Protein AF-0000000087747946 (afdb_homodimer)

Secondary structure (DSSP, 8-state):
-HHHHHHHHHTTHHHHHHHHHHHPPPEEEEEEE--SSEEEEEEE-TTS-EEEEEEEE-TTS-TTT-HHHHHHHHHHHHHHHH---SS--EEEEEEEPP-----SS---HHHHHHHHHHHHHHHHHHHHHHSSPPEEE-HHHHHHHTT----TT---TTHHHHHHHHHHHHH-TT-PPPTTS-HHHHHHHHHHHHHHHHHHHHHHHHHHT-TTSHHHHHHHHHHHHHHHHHHSSS----TT--HHHHHHHHHHHHHHHHHHHHTT-HHHHHHHS--TT--/-HHHHHHHHHTTHHHHHHHHHHHPPPEEEEEEE--SSEEEEEEE-TTS-EEEEEEEE-TTS-TTT-HHHHHHHHHHHHHHHH---S---EEEEEEEPPP----SS---HHHHHHHHHHHHHHHHHHHHHHSSPPEEE-HHHHHHHTT----TT---TTHHHHHHHHHHHHH-TT-PPPTTS-HHHHHHHHHHHHHHHHHHHHHHHHHHT-TTSHHHHHHHHHHHHHHHHHHSSS----TT--HHHHHHHHHHHHHHHHHHHHTT-HHHHHHHS--TT--

Organism: NCBI:txid74557

Foldseek 3Di:
DVVLLVLCVVLPVLVLLLVCLVPPDKAKEKFWEDFLAKIWIFIAISLLAGDDIDMQGPNVDDLVPCLVVSLVSVLVVLLVVLPVPPDPHAYAYEYEDQDPDPPPDPCPVVRSVSRVVSCVSVQVSCCVRRVDGYHYDYLVRLCVLQVQDDDPVDPDPCRSLVSLLVLQCVQHVVLDDDPPDDPPNSSNNSSRSSRRSSRSVLVSLCVSCDCPDPSNVVSLVVVVVVVCVVCVVPDQDDPPDPPVVVSSVVSSVSSSVVVSVCSVVNVSSPSSRDDPPPD/DVVLLVLCVVLPVLVLLLVCLVPPDKAKEKFWEDFLAKIWIFIAISLLAGDDIDMQGPNVDDLVPCLVVSLVSVLVVVLVVLPPPPDPHAYAYEYEDQDPDPPPDPCPVVRSVSRVVSCVSVQVSCCVRRVDGYHYDYLCRLCVLQVQDDDPVDPDPCRSLVSLLVLQCVQHVVLDDDPPDDPPNSSNNSSRSSRRSSRSVLVSLCVSCDCVDPSNVVSLVVVVVVVCVVCVVPDQDDPPDPPVVVSSVVSSVSSSVVVSVCSVVNVSSPSSRDDPPPD

Sequence (558 aa):
MKAVQALLAKHHVQSHLQHLLKQIRPFRVLGLDINTKTTGYVVLNEKGRLVKFGHVSTKHLSSEIQMLDIGIDITNALKELAIPKQENITWLVGIEDFLKTYASGRFHTKGLFQLAQLNGLISYSCLLTFGTRPQHIHPTSARAFFRLAKDKEMKKRDAIKHVVMDFALSMEPNLSFPEKNSVGYRYDIADAYVIAFYTYWQHVATLACDKNQEWTQVVIADLNQLLDKQMTRKAALPIDFDSERYLDTVLLAHVQDYIKDIVHDTALLNSIRPNANQQMKAVQALLAKHHVQSHLQHLLKQIRPFRVLGLDINTKTTGYVVLNEKGRLVKFGHVSTKHLSSEIQMLDIGIDITNALKELAIPKQENITWLVGIEDFLKTYASGRFHTKGLFQLAQLNGLISYSCLLTFGTRPQHIHPTSARAFFRLAKDKEMKKRDAIKHVVMDFALSMEPNLSFPEKNSVGYRYDIADAYVIAFYTYWQHVATLACDKNQEWTQVVIADLNQLLDKQMTRKAALPIDFDSERYLDTVLLAHVQDYIKDIVHDTALLNSIRPNANQQ

pLDDT: mean 86.79, std 14.93, range [33.59, 98.81]

Radius of gyration: 29.8 Å; Cα contacts (8 Å, |Δi|>4): 779; chains: 2; bounding box: 61×82×71 Å

InterPro domains:
  IPR036397 Ribonuclease H superfamily [G3DSA:3.30.420.10] (27-208)

Solvent-accessible surface area (backbone atoms only — not comparable to full-atom values): 30567 Å² total; per-residue (Å²): 115,65,65,61,52,50,50,40,55,72,67,38,48,65,60,50,51,26,53,48,52,73,65,52,73,68,30,37,26,35,5,28,25,79,51,73,44,49,25,9,30,22,31,26,38,61,58,70,40,85,74,46,71,48,67,48,78,30,66,92,48,50,67,86,81,33,52,68,57,45,43,49,54,49,46,52,55,52,46,61,70,54,52,76,62,80,65,94,58,50,49,44,40,22,33,47,44,80,80,83,71,72,52,78,82,76,51,70,54,66,61,51,38,51,47,27,15,42,49,26,27,48,43,52,45,41,29,70,62,56,72,29,76,55,41,74,38,48,60,66,58,45,31,52,54,68,69,58,67,67,53,89,80,55,75,50,85,66,43,50,52,52,53,43,35,51,51,42,39,72,76,32,71,82,68,70,69,72,86,86,55,69,72,65,58,54,44,28,25,24,50,1,38,49,32,17,52,43,47,45,50,54,49,51,38,52,60,62,55,29,75,86,37,67,67,31,48,54,48,50,55,53,46,50,55,56,44,48,62,50,41,76,71,39,88,84,71,61,91,84,61,57,61,68,61,48,50,53,51,51,51,42,52,50,48,44,49,52,50,42,61,37,64,77,33,60,69,57,39,48,67,37,30,69,55,86,78,71,110,116,66,66,60,52,49,50,39,57,75,66,38,48,66,60,51,53,26,54,47,52,72,64,51,73,69,30,36,24,36,4,30,26,79,49,74,44,48,24,9,30,22,30,25,37,61,59,70,40,84,73,49,72,46,69,47,78,30,66,92,49,52,67,87,80,30,49,69,57,46,44,48,54,49,45,54,54,51,46,62,70,55,52,71,73,82,66,94,57,49,51,43,39,22,33,49,44,80,81,84,70,71,52,80,80,75,53,69,53,67,61,51,38,50,48,29,15,43,50,25,26,47,43,51,44,40,28,72,62,57,71,29,77,57,42,74,38,48,60,66,58,45,30,53,52,68,68,57,68,65,53,88,81,55,75,52,86,66,46,50,52,52,52,43,36,52,50,43,39,71,77,32,70,82,68,70,71,72,85,87,54,69,70,66,59,54,46,30,26,24,52,0,38,48,33,16,52,44,47,45,50,54,49,50,38,52,60,62,54,29,74,87,38,67,68,31,48,55,50,50,55,53,46,50,55,56,44,49,61,51,40,76,73,45,87,83,71,62,91,84,60,57,61,67,61,48,51,52,51,52,51,41,52,50,49,44,48,52,50,44,61,36,65,78,33,60,70,59,40,48,68,38,30,70,56,86,76,71,112

Nearest PDB structures (foldseek):
  4db3-assembly1_A  TM=5.161E-01  e=3.998E-03  Vibrio vulnificus
  7rhe-assembly1_A-2  TM=5.185E-01  e=1.385E-02  Burkholderia vietnamiensis G4
  9fia-assembly1_B5  TM=5.040E-01  e=1.233E-01  Toxoplasma gondii
  1z6r-assembly1_A  TM=3.312E-01  e=2.643E-02  Escherichia coli
  1z05-assembly1_A-2  TM=3.066E-01  e=3.224E-02  Vibrio cholerae O1 biovar El Tor str. N16961

Structure (mmCIF, N/CA/C/O backbone):
data_AF-0000000087747946-model_v1
#
loop_
_entity.id
_entity.type
_entity.pdbx_description
1 polymer 'Uncharacterized protein'
#
loop_
_atom_site.group_PDB
_atom_site.id
_atom_site.type_symbol
_atom_site.label_atom_id
_atom_site.label_alt_id
_atom_site.label_comp_id
_atom_site.label_asym_id
_atom_site.label_entity_id
_atom_site.label_seq_id
_atom_site.pdbx_PDB_ins_code
_atom_site.Cartn_x
_atom_site.Cartn_y
_atom_site.Cartn_z
_atom_site.occupancy
_atom_site.B_iso_or_equiv
_atom_site.auth_seq_id
_atom_site.auth_comp_id
_atom_site.auth_asym_id
_atom_site.auth_atom_id
_atom_site.pdbx_PDB_model_num
ATOM 1 N N . MET A 1 1 ? -17.5 36.344 10.18 1 68.62 1 MET A N 1
ATOM 2 C CA . MET A 1 1 ? -16.094 35.938 10.156 1 68.62 1 MET A CA 1
ATOM 3 C C . MET A 1 1 ? -15.234 36.969 10.906 1 68.62 1 MET A C 1
ATOM 5 O O . MET A 1 1 ? -14.445 36.562 11.773 1 68.62 1 MET A O 1
ATOM 9 N N . LYS A 1 2 ? -15.648 38.156 10.922 1 85.88 2 LYS A N 1
ATOM 10 C CA . LYS A 1 2 ? -14.859 39.219 11.562 1 85.88 2 LYS A CA 1
ATOM 11 C C . LYS A 1 2 ? -15.109 39.25 13.062 1 85.88 2 LYS A C 1
ATOM 13 O O . LYS A 1 2 ? -14.18 39.469 13.852 1 8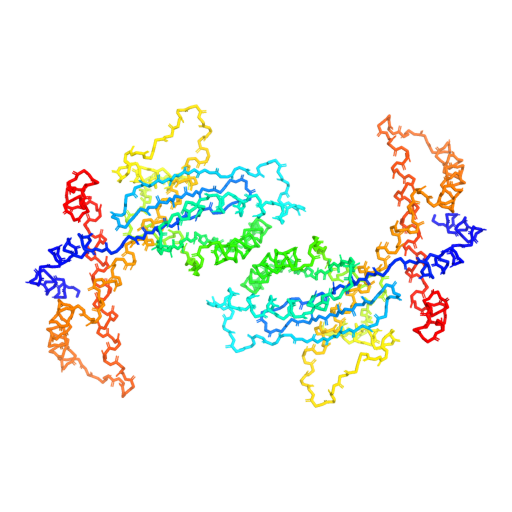5.88 2 LYS A O 1
ATOM 18 N N . ALA A 1 3 ? -16.281 38.875 13.375 1 88.31 3 ALA A N 1
ATOM 19 C CA . ALA A 1 3 ? -16.656 38.938 14.789 1 88.31 3 ALA A CA 1
ATOM 20 C C . ALA A 1 3 ? -15.914 37.875 15.594 1 88.31 3 ALA A C 1
ATOM 22 O O . ALA A 1 3 ? -15.5 38.125 16.734 1 88.31 3 ALA A O 1
ATOM 23 N N . VAL A 1 4 ? -15.781 36.719 15.078 1 91.5 4 VAL A N 1
ATOM 24 C CA . VAL A 1 4 ? -15.109 35.625 15.781 1 91.5 4 VAL A CA 1
ATOM 25 C C . VAL A 1 4 ? -13.617 35.938 15.891 1 91.5 4 VAL A C 1
ATOM 27 O O . VAL A 1 4 ? -12.992 35.688 16.922 1 91.5 4 VAL A O 1
ATOM 30 N N . GLN A 1 5 ? -13.062 36.531 14.898 1 91.44 5 GLN A N 1
ATOM 31 C CA . GLN A 1 5 ? -11.656 36.938 14.93 1 91.44 5 GLN A CA 1
ATOM 32 C C . GLN A 1 5 ? -11.406 37.969 16.016 1 91.44 5 GLN A C 1
ATOM 34 O O . GLN A 1 5 ? -10.391 37.938 16.703 1 91.44 5 GLN A O 1
ATOM 39 N N . ALA A 1 6 ? -12.359 38.844 16.078 1 92.94 6 ALA A N 1
ATOM 40 C CA . ALA A 1 6 ? -12.266 39.875 17.125 1 92.94 6 ALA A CA 1
ATOM 41 C C . ALA A 1 6 ? -12.328 39.25 18.516 1 92.94 6 ALA A C 1
ATOM 43 O O . ALA A 1 6 ? -11.641 39.688 19.438 1 92.94 6 ALA A O 1
ATOM 44 N N . LEU A 1 7 ? -13.148 38.281 18.609 1 94.56 7 LEU A N 1
ATOM 45 C CA . LEU A 1 7 ? -13.281 37.562 19.875 1 94.56 7 LEU A CA 1
ATOM 46 C C . LEU A 1 7 ? -11.977 36.875 20.234 1 94.56 7 LEU A C 1
ATOM 48 O O . LEU A 1 7 ? -11.562 36.906 21.406 1 94.56 7 LEU A O 1
ATOM 52 N N . LEU A 1 8 ? -11.32 36.25 19.297 1 95.5 8 LEU A N 1
ATOM 53 C CA . LEU A 1 8 ? -10.047 35.594 19.547 1 95.5 8 LEU A CA 1
ATOM 54 C C . LEU A 1 8 ? -8.977 36.594 19.969 1 95.5 8 LEU A C 1
ATOM 56 O O . LEU A 1 8 ? -8.18 36.312 20.875 1 95.5 8 LEU A O 1
ATOM 60 N N . ALA A 1 9 ? -8.984 37.75 19.328 1 93.88 9 ALA A N 1
ATOM 61 C CA . ALA A 1 9 ? -8.039 38.781 19.688 1 93.88 9 ALA A CA 1
ATOM 62 C C . ALA A 1 9 ? -8.273 39.281 21.109 1 93.88 9 ALA A C 1
ATOM 64 O O . ALA A 1 9 ? -7.316 39.5 21.859 1 93.88 9 ALA A O 1
ATOM 65 N N . LYS A 1 10 ? -9.523 39.438 21.391 1 95.5 10 LYS A N 1
ATOM 66 C CA . LYS A 1 10 ? -9.906 39.875 22.734 1 95.5 10 LYS A CA 1
ATOM 67 C C . LYS A 1 10 ? -9.383 38.906 23.797 1 95.5 10 LYS A C 1
ATOM 69 O O . LYS A 1 10 ? -8.992 39.344 24.875 1 95.5 10 LYS A O 1
ATOM 74 N N . HIS A 1 11 ? -9.391 37.719 23.438 1 96.94 11 HIS A N 1
ATOM 75 C CA . HIS A 1 11 ? -8.953 36.688 24.391 1 96.94 11 HIS A CA 1
ATOM 76 C C . HIS A 1 11 ? -7.48 36.344 24.203 1 96.94 11 HIS A C 1
ATOM 78 O O . HIS A 1 11 ? -7.012 35.312 24.688 1 96.94 11 HIS A O 1
ATOM 84 N N . HIS A 1 12 ? -6.719 37.125 23.516 1 96.06 12 HIS A N 1
ATOM 85 C CA . HIS A 1 12 ? -5.27 37.062 23.391 1 96.06 12 HIS A CA 1
ATOM 86 C C . HIS A 1 12 ? -4.844 35.688 22.859 1 96.06 12 HIS A C 1
ATOM 88 O O . HIS A 1 12 ? -3.998 35.031 23.453 1 96.06 12 HIS A O 1
ATOM 94 N N . VAL A 1 13 ? -5.348 35.344 21.672 1 96.12 13 VAL A N 1
ATOM 95 C CA . VAL A 1 13 ? -5.066 34.062 21.047 1 96.12 13 VAL A CA 1
ATOM 96 C C . VAL A 1 13 ? -3.561 33.906 20.828 1 96.12 13 VAL A C 1
ATOM 98 O O . VAL A 1 13 ? -3.016 32.812 20.969 1 96.12 13 VAL A O 1
ATOM 101 N N . GLN A 1 14 ? -2.852 34.969 20.516 1 94.38 14 GLN A N 1
ATOM 102 C CA . GLN A 1 14 ? -1.405 34.906 20.312 1 94.38 14 GLN A CA 1
ATOM 103 C C . GLN A 1 14 ? -0.695 34.406 21.578 1 94.38 14 GLN A C 1
ATOM 105 O O . GLN A 1 14 ? 0.154 33.531 21.5 1 94.38 14 GLN A O 1
ATOM 110 N N . SER A 1 15 ? -1.032 35.062 22.703 1 94.81 15 SER A N 1
ATOM 111 C CA . SER A 1 15 ? -0.43 34.688 23.984 1 94.81 15 SER A CA 1
ATOM 112 C C . SER A 1 15 ? -0.771 33.25 24.344 1 94.81 15 SER A C 1
ATOM 114 O O . SER A 1 15 ? 0.055 32.562 24.922 1 94.81 15 SER A O 1
ATOM 116 N N . HIS A 1 16 ? -1.987 32.875 24.031 1 96.44 16 HIS A N 1
ATOM 117 C CA . HIS A 1 16 ? -2.408 31.5 24.281 1 96.44 16 HIS A CA 1
ATOM 118 C C . HIS A 1 16 ? -1.554 30.5 23.5 1 96.44 16 HIS A C 1
ATOM 120 O O . HIS A 1 16 ? -1.081 29.516 24.062 1 96.44 16 HIS A O 1
ATOM 126 N N . LEU A 1 17 ? -1.354 30.734 22.25 1 95.44 17 LEU A N 1
ATOM 127 C CA . LEU A 1 17 ? -0.533 29.859 21.406 1 95.44 17 LEU A CA 1
ATOM 128 C C . LEU A 1 17 ? 0.911 29.844 21.906 1 95.44 17 LEU A C 1
ATOM 130 O O . LEU A 1 17 ? 1.54 28.781 21.953 1 95.44 17 LEU A O 1
ATOM 134 N N . GLN A 1 18 ? 1.454 31 22.281 1 93.88 18 GLN A N 1
ATOM 135 C CA . GLN A 1 18 ? 2.814 31.094 22.797 1 93.88 18 GLN A CA 1
ATOM 136 C C . GLN A 1 18 ? 2.986 30.266 24.062 1 93.88 18 GLN A C 1
ATOM 138 O O . GLN A 1 18 ? 3.975 29.531 24.203 1 93.88 18 GLN A O 1
ATOM 143 N N . HIS A 1 19 ? 2.045 30.453 24.953 1 94 19 HIS A N 1
ATOM 144 C CA . HIS A 1 19 ? 2.084 29.688 26.203 1 94 19 HIS A CA 1
ATOM 145 C C . HIS A 1 19 ? 1.999 28.188 25.953 1 94 19 HIS A C 1
ATOM 147 O O . HIS A 1 19 ? 2.719 27.406 26.578 1 94 19 HIS A O 1
ATOM 153 N N . LEU A 1 20 ? 1.084 27.859 25.062 1 95 20 LEU A N 1
ATOM 154 C CA . LEU A 1 20 ? 0.923 26.453 24.703 1 95 20 LEU A CA 1
ATOM 155 C C . LEU A 1 20 ? 2.234 25.859 24.188 1 95 20 LEU A C 1
ATOM 157 O O . LEU A 1 20 ? 2.658 24.797 24.625 1 95 20 LEU A O 1
ATOM 161 N N . LEU A 1 21 ? 2.887 26.5 23.234 1 94 21 LEU A N 1
ATOM 162 C CA . LEU A 1 21 ? 4.086 25.984 22.594 1 94 21 LEU A CA 1
ATOM 163 C C . LEU A 1 21 ? 5.266 25.953 23.562 1 94 21 LEU A C 1
ATOM 165 O O . LEU A 1 21 ? 6.184 25.156 23.406 1 94 21 LEU A O 1
ATOM 169 N N . LYS A 1 22 ? 5.246 26.797 24.578 1 91.62 22 LYS A N 1
ATOM 170 C CA . LYS A 1 22 ? 6.285 26.797 25.609 1 91.62 22 LYS A CA 1
ATOM 171 C C . LYS A 1 22 ? 6.176 25.562 26.5 1 91.62 22 LYS A C 1
ATOM 173 O O . LYS A 1 22 ? 7.184 25.047 27 1 91.62 22 LYS A O 1
ATOM 178 N N . GLN A 1 23 ? 4.98 25.094 26.672 1 91.31 23 GLN A N 1
ATOM 179 C CA . GLN A 1 23 ? 4.754 24.031 27.625 1 91.31 23 GLN A CA 1
ATOM 180 C C . GLN A 1 23 ? 4.488 22.703 26.922 1 91.31 23 GLN A C 1
ATOM 182 O O . GLN A 1 23 ? 4.301 21.672 27.578 1 91.31 23 GLN A O 1
ATOM 187 N N . ILE A 1 24 ? 4.496 22.75 25.734 1 92.19 24 ILE A N 1
ATOM 188 C CA . ILE A 1 24 ? 4.059 21.578 24.984 1 92.19 24 ILE A CA 1
ATOM 189 C C . ILE A 1 24 ? 5.07 20.438 25.156 1 92.19 24 ILE A C 1
ATOM 191 O O . ILE A 1 24 ? 6.281 20.688 25.188 1 92.19 24 ILE A O 1
ATOM 195 N N . ARG A 1 25 ? 4.512 19.203 25.422 1 91.88 25 ARG A N 1
ATOM 196 C CA . ARG A 1 25 ? 5.363 18.016 25.484 1 91.88 25 ARG A CA 1
ATOM 197 C C . ARG A 1 25 ? 6.059 17.766 24.156 1 91.88 25 ARG A C 1
ATOM 199 O O . ARG A 1 25 ? 5.492 18.031 23.094 1 91.88 25 ARG A O 1
ATOM 206 N N . PRO A 1 26 ? 7.238 17.234 24.156 1 92.62 26 PRO A N 1
ATOM 207 C CA . PRO A 1 26 ? 7.988 17.016 22.922 1 92.62 26 PRO A CA 1
ATOM 208 C C . PRO A 1 26 ? 7.277 16.047 21.969 1 92.62 26 PRO A C 1
ATOM 210 O O . PRO A 1 26 ? 6.715 15.047 22.406 1 92.62 26 PRO A O 1
ATOM 213 N N . PHE A 1 27 ? 7.215 16.406 20.734 1 95 27 PHE A N 1
ATOM 214 C CA . PHE A 1 27 ? 6.758 15.539 19.656 1 95 27 PHE A CA 1
ATOM 215 C C . PHE A 1 27 ? 7.5 15.836 18.359 1 95 27 PHE A C 1
ATOM 217 O O . PHE A 1 27 ? 8.266 16.797 18.281 1 95 27 PHE A O 1
ATOM 224 N N . ARG A 1 28 ? 7.355 14.93 17.406 1 96.38 28 ARG A N 1
ATOM 225 C CA . ARG A 1 28 ? 7.949 15.094 16.078 1 96.38 28 ARG A CA 1
ATOM 226 C C . ARG A 1 28 ? 6.887 15 14.992 1 96.38 28 ARG A C 1
ATOM 228 O O . ARG A 1 28 ? 5.887 14.297 15.148 1 96.38 28 ARG A O 1
ATOM 235 N N . VAL A 1 29 ? 7.105 15.766 14.008 1 97.94 29 VAL A N 1
ATOM 236 C CA . VAL A 1 29 ? 6.223 15.727 12.852 1 97.94 29 VAL A CA 1
ATOM 237 C C . VAL A 1 29 ? 7.016 15.32 11.609 1 97.94 29 VAL A C 1
ATOM 239 O O . VAL A 1 29 ? 8.016 15.961 11.266 1 97.94 29 VAL A O 1
ATOM 242 N N . LEU A 1 30 ? 6.605 14.258 11.016 1 98.56 30 LEU A N 1
ATOM 243 C CA . LEU A 1 30 ? 7.199 13.812 9.758 1 98.56 30 LEU A CA 1
ATOM 244 C C . LEU A 1 30 ? 6.328 14.219 8.57 1 98.56 30 LEU A C 1
ATOM 246 O O . LEU A 1 30 ? 5.121 13.961 8.562 1 98.56 30 LEU A O 1
ATOM 250 N N . GLY A 1 31 ? 6.859 14.961 7.621 1 98.81 31 GLY A N 1
ATOM 251 C CA . GLY A 1 31 ? 6.238 15.219 6.336 1 98.81 31 GLY A CA 1
ATOM 252 C C . GLY A 1 31 ? 6.867 14.438 5.199 1 98.81 31 GLY A C 1
ATOM 253 O O . GLY A 1 31 ? 8.094 14.344 5.105 1 98.81 31 GLY A O 1
ATOM 254 N N . LEU A 1 32 ? 6.012 13.867 4.336 1 98.69 32 LEU A N 1
ATOM 255 C CA . LEU A 1 32 ? 6.508 13.039 3.238 1 98.69 32 LEU A CA 1
ATOM 256 C C . LEU A 1 32 ? 5.926 13.5 1.907 1 98.69 32 LEU A C 1
ATOM 258 O O . LEU A 1 32 ? 4.723 13.766 1.808 1 98.69 32 LEU A O 1
ATOM 262 N N . ASP A 1 33 ? 6.742 13.625 0.859 1 97.38 33 ASP A N 1
ATOM 263 C CA . ASP A 1 33 ? 6.371 13.688 -0.551 1 97.38 33 ASP A CA 1
ATOM 264 C C . ASP A 1 33 ? 6.836 12.445 -1.302 1 97.38 33 ASP A C 1
ATOM 266 O O . ASP A 1 33 ? 7.988 12.367 -1.73 1 97.38 33 ASP A O 1
ATOM 270 N N . ILE A 1 34 ? 5.934 11.531 -1.459 1 97.12 34 ILE A N 1
ATOM 271 C CA . ILE A 1 34 ? 6.242 10.195 -1.956 1 97.12 34 ILE A CA 1
ATOM 272 C C . ILE A 1 34 ? 6.223 10.195 -3.482 1 97.12 34 ILE A C 1
ATOM 274 O O . ILE A 1 34 ? 5.285 10.711 -4.098 1 97.12 34 ILE A O 1
ATOM 278 N N . ASN A 1 35 ? 7.242 9.625 -4.066 1 93.19 35 ASN A N 1
ATOM 279 C CA . ASN A 1 35 ? 7.383 9.438 -5.508 1 93.19 35 ASN A CA 1
ATOM 280 C C . ASN A 1 35 ? 8.133 8.156 -5.84 1 93.19 35 ASN A C 1
ATOM 282 O O . ASN A 1 35 ? 8.836 7.605 -4.992 1 93.19 35 ASN A O 1
ATOM 286 N N . THR A 1 36 ? 7.957 7.652 -7.043 1 94.19 36 THR A N 1
ATOM 287 C CA . THR A 1 36 ? 8.57 6.391 -7.434 1 94.19 36 THR A CA 1
ATOM 288 C C . THR A 1 36 ? 10.07 6.574 -7.684 1 94.19 36 THR A C 1
ATOM 290 O O . THR A 1 36 ? 10.82 5.598 -7.699 1 94.19 36 THR A O 1
ATOM 293 N N . LYS A 1 37 ? 10.508 7.789 -7.859 1 94.19 37 LYS A N 1
ATOM 294 C CA . LYS A 1 37 ? 11.914 8.023 -8.172 1 94.19 37 LYS A CA 1
ATOM 295 C C . LYS A 1 37 ? 12.641 8.672 -6.996 1 94.19 37 LYS A C 1
ATOM 297 O O . LYS A 1 37 ? 13.805 8.352 -6.727 1 94.19 37 LYS A O 1
ATOM 302 N N . THR A 1 38 ? 11.969 9.633 -6.41 1 95.38 38 THR A N 1
ATOM 303 C CA . THR A 1 38 ? 12.562 10.344 -5.281 1 95.38 38 THR A CA 1
ATOM 304 C C . THR A 1 38 ? 11.5 10.719 -4.254 1 95.38 38 THR A C 1
ATOM 306 O O . THR A 1 38 ? 10.516 11.398 -4.586 1 95.38 38 THR A O 1
ATOM 309 N N . THR A 1 39 ? 11.648 10.32 -3.043 1 97.31 39 THR A N 1
ATOM 310 C CA . THR A 1 39 ? 10.758 10.68 -1.948 1 97.31 39 THR A CA 1
ATOM 311 C C . THR A 1 39 ? 11.43 11.656 -0.995 1 97.31 39 THR A C 1
ATOM 313 O O . THR A 1 39 ? 12.5 11.367 -0.45 1 97.31 39 THR A O 1
ATOM 316 N N . GLY A 1 40 ? 10.875 12.891 -0.833 1 97.31 40 GLY A N 1
ATOM 317 C CA . GLY A 1 40 ? 11.367 13.859 0.14 1 97.31 40 GLY A CA 1
ATOM 318 C C . GLY A 1 40 ? 10.773 13.664 1.522 1 97.31 40 GLY A C 1
ATOM 319 O O . GLY A 1 40 ? 9.617 13.258 1.656 1 97.31 40 GLY A O 1
ATOM 320 N N . TYR A 1 41 ? 11.586 13.938 2.57 1 98.25 41 TYR A N 1
ATOM 321 C CA . TYR A 1 41 ? 11.078 13.891 3.938 1 98.25 41 TYR A CA 1
ATOM 322 C C . TYR A 1 41 ? 11.625 15.039 4.77 1 98.25 41 TYR A C 1
ATOM 324 O O . TYR A 1 41 ? 12.734 15.523 4.52 1 98.25 41 TYR A O 1
ATOM 332 N N . VAL A 1 42 ? 10.812 15.484 5.691 1 97.81 42 VAL A N 1
ATOM 333 C CA . VAL A 1 42 ? 11.188 16.516 6.652 1 97.81 42 VAL A CA 1
ATOM 334 C C . VAL A 1 42 ? 10.664 16.141 8.039 1 97.81 42 VAL A C 1
ATOM 336 O O . VAL A 1 42 ? 9.531 15.688 8.18 1 97.81 42 VAL A O 1
ATOM 339 N N . VAL A 1 43 ? 11.484 16.344 9.047 1 97.38 43 VAL A N 1
ATOM 340 C CA . VAL A 1 43 ? 11.086 16.141 10.43 1 97.38 43 VAL A CA 1
ATOM 341 C C . VAL A 1 43 ? 11.164 17.469 11.188 1 97.38 43 VAL A C 1
ATOM 343 O O . VAL A 1 43 ? 12.195 18.141 11.172 1 97.38 43 VAL A O 1
ATOM 346 N N . LEU A 1 44 ? 10.07 17.828 11.781 1 96.38 44 LEU A N 1
ATOM 347 C CA . LEU A 1 44 ? 10.008 19 12.641 1 96.38 44 LEU A CA 1
ATOM 348 C C . LEU A 1 44 ? 9.859 18.594 14.109 1 96.38 44 LEU A C 1
ATOM 350 O O . LEU A 1 44 ? 9.328 17.531 14.414 1 96.38 44 LEU A O 1
ATOM 354 N N . ASN A 1 45 ? 10.367 19.453 14.992 1 94.62 45 ASN A N 1
ATOM 355 C CA . ASN A 1 45 ? 10.164 19.219 16.422 1 94.62 45 ASN A CA 1
ATOM 356 C C . ASN A 1 45 ? 8.891 19.906 16.922 1 94.62 45 ASN A C 1
ATOM 358 O O . ASN A 1 45 ? 8.109 20.438 16.125 1 94.62 45 ASN A O 1
ATOM 362 N N . GLU A 1 46 ? 8.625 19.875 18.219 1 95.12 46 GLU A N 1
ATOM 363 C CA . GLU A 1 46 ? 7.383 20.344 18.828 1 95.12 46 GLU A CA 1
ATOM 364 C C . GLU A 1 46 ? 7.254 21.859 18.719 1 95.12 46 GLU A C 1
ATOM 366 O O . GLU A 1 46 ? 6.176 22.422 18.938 1 95.12 46 GLU A O 1
ATOM 371 N N . LYS A 1 47 ? 8.312 22.531 18.344 1 93.44 47 LYS A N 1
ATOM 372 C CA . LYS A 1 47 ? 8.273 23.969 18.141 1 93.44 47 LYS A CA 1
ATOM 373 C C . LYS A 1 47 ? 8.141 24.312 16.656 1 93.44 47 LYS A C 1
ATOM 375 O O . LYS A 1 47 ? 8.234 25.484 16.281 1 93.44 47 LYS A O 1
ATOM 380 N N . GLY A 1 48 ? 8.008 23.281 15.828 1 94.5 48 GLY A N 1
ATOM 381 C CA . GLY A 1 48 ? 7.859 23.484 14.391 1 94.5 48 GLY A CA 1
ATOM 382 C C . GLY A 1 48 ? 9.172 23.781 13.695 1 94.5 48 GLY A C 1
ATOM 383 O O . GLY A 1 48 ? 9.188 24.406 12.633 1 94.5 48 GLY A O 1
ATOM 384 N N . ARG A 1 49 ? 10.234 23.438 14.375 1 93.62 49 ARG A N 1
ATOM 385 C CA . ARG A 1 49 ? 11.555 23.703 13.82 1 93.62 49 ARG A CA 1
ATOM 386 C C . ARG A 1 49 ? 12.164 22.438 13.219 1 93.62 49 ARG A C 1
ATOM 388 O O . ARG A 1 49 ? 11.891 21.328 13.688 1 93.62 49 ARG A O 1
ATOM 395 N N . LEU A 1 50 ? 13.078 22.672 12.336 1 95.38 50 LEU A N 1
ATOM 396 C CA . LEU A 1 50 ? 13.672 21.578 11.555 1 95.38 50 LEU A CA 1
ATOM 397 C C . LEU A 1 50 ? 14.562 20.719 12.438 1 95.38 50 LEU A C 1
ATOM 399 O O . LEU A 1 50 ? 15.398 21.234 13.188 1 95.38 50 LEU A O 1
ATOM 403 N N . VAL A 1 51 ? 14.438 19.406 12.359 1 94 51 VAL A N 1
ATOM 404 C CA . VAL A 1 51 ? 15.289 18.438 13.039 1 94 51 VAL A CA 1
ATOM 405 C C . VAL A 1 51 ? 16.141 17.703 12.016 1 94 51 VAL A C 1
ATOM 407 O O . VAL A 1 51 ? 17.359 17.578 12.18 1 94 51 VAL A O 1
ATOM 410 N N . LYS A 1 52 ? 15.461 17.219 11.031 1 95.06 52 LYS A N 1
ATOM 411 C CA . LYS A 1 52 ? 16.109 16.438 9.992 1 95.06 52 LYS A CA 1
ATOM 412 C C . LYS A 1 52 ? 15.367 16.562 8.664 1 95.06 52 LYS A C 1
ATOM 414 O O . LYS A 1 52 ? 14.164 16.812 8.641 1 95.06 52 LYS A O 1
ATOM 419 N N . PHE A 1 53 ? 16.125 16.453 7.574 1 96.56 53 PHE A N 1
ATOM 420 C CA . PHE A 1 53 ? 15.508 16.438 6.254 1 96.56 53 PHE A CA 1
ATOM 421 C C . PHE A 1 53 ? 16.359 15.648 5.262 1 96.56 53 PHE A C 1
ATOM 423 O O . PHE A 1 53 ? 17.531 15.375 5.527 1 96.56 53 PHE A O 1
ATOM 430 N N . GLY A 1 54 ? 15.742 15.234 4.207 1 95.62 54 GLY A N 1
ATOM 431 C CA . GLY A 1 54 ? 16.453 14.531 3.156 1 95.62 54 GLY A CA 1
ATOM 432 C C . GLY A 1 54 ? 15.547 13.93 2.105 1 95.62 54 GLY A C 1
ATOM 433 O O . GLY A 1 54 ? 14.391 14.344 1.967 1 95.62 54 GLY A O 1
ATOM 434 N N . HIS A 1 55 ? 16.172 13.109 1.273 1 95.75 55 HIS A N 1
ATOM 435 C CA . HIS A 1 55 ? 15.422 12.383 0.262 1 95.75 55 HIS A CA 1
ATOM 436 C C . HIS A 1 55 ? 15.891 10.938 0.157 1 95.75 55 HIS A C 1
ATOM 438 O O . HIS A 1 55 ? 17 10.609 0.585 1 95.75 55 HIS A O 1
ATOM 444 N N . VAL A 1 56 ? 15.047 10.094 -0.238 1 97.12 56 VAL A N 1
ATOM 445 C CA . VAL A 1 56 ? 15.344 8.703 -0.575 1 97.12 56 VAL A CA 1
ATOM 446 C C . VAL A 1 56 ? 15.289 8.516 -2.09 1 97.12 56 VAL A C 1
ATOM 448 O O . VAL A 1 56 ? 14.227 8.648 -2.699 1 97.12 56 VAL A O 1
ATOM 451 N N . SER A 1 57 ? 16.453 8.25 -2.68 1 96.5 57 SER A N 1
ATOM 452 C CA . SER A 1 57 ? 16.5 7.977 -4.113 1 96.5 57 SER A CA 1
ATOM 453 C C . SER A 1 57 ? 16.203 6.512 -4.41 1 96.5 57 SER A C 1
ATOM 455 O O . SER A 1 57 ? 16.812 5.617 -3.82 1 96.5 57 SER A O 1
ATOM 457 N N . THR A 1 58 ? 15.258 6.273 -5.285 1 96.69 58 THR A N 1
ATOM 458 C CA . THR A 1 58 ? 14.938 4.922 -5.727 1 96.69 58 THR A CA 1
ATOM 459 C C . THR A 1 58 ? 15.031 4.812 -7.246 1 96.69 58 THR A C 1
ATOM 461 O O . THR A 1 58 ? 14.359 3.971 -7.852 1 96.69 58 THR A O 1
ATOM 464 N N . LYS A 1 59 ? 15.797 5.645 -7.844 1 94.06 59 LYS A N 1
ATOM 465 C CA . LYS A 1 59 ? 15.953 5.727 -9.289 1 94.06 59 LYS A CA 1
ATOM 466 C C . LYS A 1 59 ? 16.578 4.449 -9.852 1 94.06 59 LYS A C 1
ATOM 468 O O . LYS A 1 59 ? 16.406 4.141 -11.039 1 94.06 59 LYS A O 1
ATOM 473 N N . HIS A 1 60 ? 17.297 3.799 -9.055 1 94.38 60 HIS A N 1
ATOM 474 C CA . HIS A 1 60 ? 17.953 2.574 -9.492 1 94.38 60 HIS A CA 1
ATOM 475 C C . HIS A 1 60 ? 16.953 1.439 -9.672 1 94.38 60 HIS A C 1
ATOM 477 O O . HIS A 1 60 ? 17.297 0.385 -10.211 1 94.38 60 HIS A O 1
ATOM 483 N N . LEU A 1 61 ? 15.734 1.603 -9.258 1 94.69 61 LEU A N 1
ATOM 484 C CA . LEU A 1 61 ? 14.688 0.587 -9.328 1 94.69 61 LEU A CA 1
ATOM 485 C C . LEU A 1 61 ? 13.664 0.941 -10.406 1 94.69 61 LEU A C 1
ATOM 487 O O . LEU A 1 61 ? 13.383 2.119 -10.633 1 94.69 61 LEU A O 1
ATOM 491 N N . SER A 1 62 ? 13.102 -0.118 -11.031 1 91.75 62 SER A N 1
ATOM 492 C CA . SER A 1 62 ? 12.047 0.079 -12.016 1 91.75 62 SER A CA 1
ATOM 493 C C . SER A 1 62 ? 10.672 0.118 -11.352 1 91.75 62 SER A C 1
ATOM 495 O O . SER A 1 62 ? 10.25 -0.858 -10.727 1 91.75 62 SER A O 1
ATOM 497 N N . SER A 1 63 ? 9.969 1.254 -11.555 1 86.44 63 SER A N 1
ATOM 498 C CA . SER A 1 63 ? 8.641 1.401 -10.953 1 86.44 63 SER A CA 1
ATOM 499 C C . SER A 1 63 ? 7.637 0.448 -11.594 1 86.44 63 SER A C 1
ATOM 501 O O . SER A 1 63 ? 6.57 0.194 -11.031 1 86.44 63 SER A O 1
ATOM 503 N N . GLU A 1 64 ? 7.973 -0.133 -12.664 1 82.94 64 GLU A N 1
ATOM 504 C CA . GLU A 1 64 ? 7.051 -1.027 -13.359 1 82.94 64 GLU A CA 1
ATOM 505 C C . GLU A 1 64 ? 7.039 -2.414 -12.719 1 82.94 64 GLU A C 1
ATOM 507 O O . GLU A 1 64 ? 5.992 -3.059 -12.641 1 82.94 64 GLU A O 1
ATOM 512 N N . ILE A 1 65 ? 8.188 -2.801 -12.227 1 86.69 65 ILE A N 1
ATOM 513 C CA . ILE A 1 65 ? 8.234 -4.203 -11.82 1 86.69 65 ILE A CA 1
ATOM 514 C C . ILE A 1 65 ? 8.758 -4.309 -10.391 1 86.69 65 ILE A C 1
ATOM 516 O O . ILE A 1 65 ? 8.688 -5.379 -9.781 1 86.69 65 ILE A O 1
ATOM 520 N N . GLN A 1 66 ? 9.203 -3.174 -9.844 1 93.69 66 GLN A N 1
ATOM 521 C CA . GLN A 1 66 ? 9.852 -3.266 -8.539 1 93.69 66 GLN A CA 1
ATOM 522 C C . GLN A 1 66 ? 9.219 -2.307 -7.539 1 93.69 66 GLN A C 1
ATOM 524 O O . GLN A 1 66 ? 9.922 -1.634 -6.785 1 93.69 66 GLN A O 1
ATOM 529 N N . MET A 1 67 ? 7.895 -2.217 -7.594 1 94.31 67 MET A N 1
ATOM 530 C CA . MET A 1 67 ? 7.18 -1.3 -6.711 1 94.31 67 MET A CA 1
ATOM 531 C C . MET A 1 67 ? 7.422 -1.654 -5.246 1 94.31 67 MET A C 1
ATOM 533 O O . MET A 1 67 ? 7.633 -0.769 -4.414 1 94.31 67 MET A O 1
ATOM 537 N N . LEU A 1 68 ? 7.363 -2.918 -4.922 1 97.19 68 LEU A N 1
ATOM 538 C CA . LEU A 1 68 ? 7.59 -3.35 -3.549 1 97.19 68 LEU A CA 1
ATOM 539 C C . LEU A 1 68 ? 8.992 -2.967 -3.084 1 97.19 68 LEU A C 1
ATOM 541 O O . LEU A 1 68 ? 9.172 -2.523 -1.948 1 97.19 68 LEU A O 1
ATOM 545 N N . ASP A 1 69 ? 10 -3.104 -3.941 1 97.75 69 ASP A N 1
ATOM 546 C CA . ASP A 1 69 ? 11.375 -2.756 -3.605 1 97.75 69 ASP A CA 1
ATOM 547 C C . ASP A 1 69 ? 11.516 -1.261 -3.328 1 97.75 69 ASP A C 1
ATOM 549 O O . ASP A 1 69 ? 12.227 -0.857 -2.41 1 97.75 69 ASP A O 1
ATOM 553 N N . ILE A 1 70 ? 10.875 -0.495 -4.148 1 98 70 ILE A N 1
ATOM 554 C CA . ILE A 1 70 ? 10.852 0.948 -3.936 1 98 70 ILE A CA 1
ATOM 555 C C . ILE A 1 70 ? 10.289 1.257 -2.551 1 98 70 ILE A C 1
ATOM 557 O O . ILE A 1 70 ? 10.875 2.029 -1.79 1 98 70 ILE A O 1
ATOM 561 N N . GLY A 1 71 ? 9.141 0.647 -2.209 1 98.25 71 GLY A N 1
ATOM 562 C CA . GLY A 1 71 ? 8.547 0.819 -0.891 1 98.25 71 GLY A CA 1
ATOM 563 C C . GLY A 1 71 ? 9.469 0.397 0.236 1 98.25 71 GLY A C 1
ATOM 564 O O . GLY A 1 71 ? 9.539 1.062 1.271 1 98.25 71 GLY A O 1
ATOM 565 N N . ILE A 1 72 ? 10.156 -0.668 0.037 1 97.94 72 ILE A N 1
ATOM 566 C CA . ILE A 1 72 ? 11.062 -1.198 1.047 1 97.94 72 ILE A CA 1
ATOM 567 C C . ILE A 1 72 ? 12.195 -0.203 1.296 1 97.94 72 ILE A C 1
ATOM 569 O O . ILE A 1 72 ? 12.562 0.055 2.445 1 97.94 72 ILE A O 1
ATOM 573 N N . ASP A 1 73 ? 12.75 0.348 0.227 1 98.12 73 ASP A N 1
ATOM 574 C CA . ASP A 1 73 ? 13.82 1.331 0.381 1 98.12 73 ASP A CA 1
ATOM 575 C C . ASP A 1 73 ? 13.344 2.535 1.19 1 98.12 73 ASP A C 1
ATOM 577 O O . ASP A 1 73 ? 14.047 3.004 2.088 1 98.12 73 ASP A O 1
ATOM 581 N N . ILE A 1 74 ? 12.211 3.025 0.877 1 98.31 74 ILE A N 1
ATOM 582 C CA . ILE A 1 74 ? 11.656 4.172 1.589 1 98.31 74 ILE A CA 1
ATOM 583 C C . ILE A 1 74 ? 11.406 3.799 3.049 1 98.31 74 ILE A C 1
ATOM 585 O O . ILE A 1 74 ? 11.766 4.555 3.957 1 98.31 74 ILE A O 1
ATOM 589 N N . THR A 1 75 ? 10.789 2.66 3.275 1 98.19 75 THR A N 1
ATOM 590 C CA . THR A 1 75 ? 10.5 2.178 4.621 1 98.19 75 THR A CA 1
ATOM 591 C C . THR A 1 75 ? 11.781 2.086 5.449 1 98.19 75 THR A C 1
ATOM 593 O O . THR A 1 75 ? 11.789 2.443 6.629 1 98.19 75 THR A O 1
ATOM 596 N N . ASN A 1 76 ? 12.812 1.592 4.863 1 97.56 76 ASN A N 1
ATOM 597 C CA . ASN A 1 76 ? 14.086 1.486 5.57 1 97.56 76 ASN A CA 1
ATOM 598 C C . ASN A 1 76 ? 14.602 2.855 6.004 1 97.56 76 ASN A C 1
ATOM 600 O O . ASN A 1 76 ? 15.094 3.012 7.125 1 97.56 76 ASN A O 1
ATOM 604 N N . ALA A 1 77 ? 14.5 3.783 5.168 1 97.12 77 ALA A N 1
ATOM 605 C CA . ALA A 1 77 ? 14.898 5.145 5.512 1 97.12 77 ALA A CA 1
ATOM 606 C C . ALA A 1 77 ? 14.062 5.691 6.664 1 97.12 77 ALA A C 1
ATOM 608 O O . ALA A 1 77 ? 14.586 6.363 7.555 1 97.12 77 ALA A O 1
ATOM 609 N N . LEU A 1 78 ? 12.766 5.434 6.652 1 96.62 78 LEU A N 1
ATOM 610 C CA . LEU A 1 78 ? 11.867 5.906 7.699 1 96.62 78 LEU A CA 1
ATOM 611 C C . LEU A 1 78 ? 12.219 5.27 9.039 1 96.62 78 LEU A C 1
ATOM 613 O O . LEU A 1 78 ? 12.172 5.934 10.078 1 96.62 78 LEU A O 1
ATOM 617 N N . LYS A 1 79 ? 12.531 4.012 9.023 1 95.81 79 LYS A N 1
ATOM 618 C CA . LYS A 1 79 ? 12.93 3.326 10.25 1 95.81 79 LYS A CA 1
ATOM 619 C C . LYS A 1 79 ? 14.172 3.967 10.867 1 95.81 79 LYS A C 1
ATOM 621 O O . LYS A 1 79 ? 14.281 4.074 12.086 1 95.81 79 LYS A O 1
ATOM 626 N N . GLU A 1 80 ? 15.047 4.367 10.031 1 94.75 80 GLU A N 1
ATOM 627 C CA . GLU A 1 80 ? 16.25 5.035 10.508 1 94.75 80 GLU A CA 1
ATOM 628 C C . GLU A 1 80 ? 15.922 6.367 11.18 1 94.75 80 GLU A C 1
ATOM 630 O O . GLU A 1 80 ? 16.578 6.77 12.133 1 94.75 80 GLU A O 1
ATOM 635 N N . LEU A 1 81 ? 14.93 7 10.648 1 92.81 81 LEU A N 1
ATOM 636 C CA . LEU A 1 81 ? 14.5 8.273 11.219 1 92.81 81 LEU A CA 1
ATOM 637 C C . LEU A 1 81 ? 13.93 8.078 12.617 1 92.81 81 LEU A C 1
ATOM 639 O O . LEU A 1 81 ? 14.047 8.969 13.469 1 92.81 81 LEU A O 1
ATOM 643 N N . ALA A 1 82 ? 13.289 6.922 12.883 1 90.5 82 ALA A N 1
ATOM 644 C CA . ALA A 1 82 ? 12.578 6.664 14.133 1 90.5 82 ALA A CA 1
ATOM 645 C C . ALA A 1 82 ? 13.539 6.215 15.227 1 90.5 82 ALA A C 1
ATOM 647 O O . ALA A 1 82 ? 13.172 6.184 16.406 1 90.5 82 ALA A O 1
ATOM 648 N N . ILE A 1 83 ? 14.719 5.496 15.008 1 73.06 83 ILE A N 1
ATOM 649 C CA . ILE A 1 83 ? 15.656 4.836 15.914 1 73.06 83 ILE A CA 1
ATOM 650 C C . ILE A 1 83 ? 16.031 5.785 17.047 1 73.06 83 ILE A C 1
ATOM 652 O O . ILE A 1 83 ? 16.219 5.355 18.188 1 73.06 83 ILE A O 1
ATOM 656 N N . PRO A 1 84 ? 16.172 6.93 16.812 1 62.59 84 PRO A N 1
ATOM 657 C CA . PRO A 1 84 ? 16.594 7.555 18.078 1 62.59 84 PRO A CA 1
ATOM 658 C C . PRO A 1 84 ? 15.57 7.352 19.188 1 62.59 84 PRO A C 1
ATOM 660 O O . PRO A 1 84 ? 14.438 7.848 19.109 1 62.59 84 PRO A O 1
ATOM 663 N N . LYS A 1 85 ? 15.562 5.93 19.656 1 55.53 85 LYS A N 1
ATOM 664 C CA . LYS A 1 85 ? 14.719 5.344 20.688 1 55.53 85 LYS A CA 1
ATOM 665 C C . LYS A 1 85 ? 14.734 6.184 21.953 1 55.53 85 LYS A C 1
ATOM 667 O O . LYS A 1 85 ? 14.047 5.867 22.922 1 55.53 85 LYS A O 1
ATOM 672 N N . GLN A 1 86 ? 15.727 7.027 22.031 1 53.25 86 GLN A N 1
ATOM 673 C CA . GLN A 1 86 ? 15.766 7.418 23.438 1 53.25 86 GLN A CA 1
ATOM 674 C C . GLN A 1 86 ? 14.375 7.785 23.938 1 53.25 86 GLN A C 1
ATOM 676 O O . GLN A 1 86 ? 13.984 7.402 25.047 1 53.25 86 GLN A O 1
ATOM 681 N N . GLU A 1 87 ? 13.742 8.922 23.453 1 60.12 87 GLU A N 1
ATOM 682 C CA . GLU A 1 87 ? 12.742 9.68 24.203 1 60.12 87 GLU A CA 1
ATOM 683 C C . GLU A 1 87 ? 11.328 9.25 23.812 1 60.12 87 GLU A C 1
ATOM 685 O O . GLU A 1 87 ? 11.102 8.758 22.703 1 60.12 87 GLU A O 1
ATOM 690 N N . ASN A 1 88 ? 10.516 8.852 24.719 1 77.38 88 ASN A N 1
ATOM 691 C CA . ASN A 1 88 ? 9.062 8.742 24.672 1 77.38 88 ASN A CA 1
ATOM 692 C C . ASN A 1 88 ? 8.445 9.875 23.859 1 77.38 88 ASN A C 1
ATOM 694 O O . ASN A 1 88 ? 7.746 10.734 24.406 1 77.38 88 ASN A O 1
ATOM 698 N N . ILE A 1 89 ? 8.797 10.031 22.578 1 88.75 89 ILE A N 1
ATOM 699 C CA . ILE A 1 89 ? 8.328 11.117 21.719 1 88.75 89 ILE A CA 1
ATOM 700 C C . ILE A 1 89 ? 7.176 10.625 20.859 1 88.75 89 ILE A C 1
ATOM 702 O O . ILE A 1 89 ? 7.234 9.531 20.281 1 88.75 89 ILE A O 1
ATOM 706 N N . THR A 1 90 ? 6.125 11.359 20.891 1 93.19 90 THR A N 1
ATOM 707 C CA . THR A 1 90 ? 4.988 11.102 20.016 1 93.19 90 THR A CA 1
ATOM 708 C C . THR A 1 90 ? 5.262 11.625 18.609 1 93.19 90 THR A C 1
ATOM 710 O O . THR A 1 90 ? 5.832 12.703 18.438 1 93.19 90 THR A O 1
ATOM 713 N N . TRP A 1 91 ? 4.816 10.836 17.625 1 96.44 91 TRP A N 1
ATOM 714 C CA . TRP A 1 91 ? 5.035 11.227 16.234 1 96.44 91 TRP A CA 1
ATOM 715 C C . TRP A 1 91 ? 3.715 11.578 15.562 1 96.44 91 TRP A C 1
ATOM 717 O O . TRP A 1 91 ? 2.686 10.953 15.828 1 96.44 91 TRP A O 1
ATOM 727 N N . LEU A 1 92 ? 3.729 12.562 14.727 1 98 92 LEU A N 1
ATOM 728 C CA . LEU A 1 92 ? 2.709 12.852 13.727 1 98 92 LEU A CA 1
ATOM 729 C C . LEU A 1 92 ? 3.271 12.695 12.32 1 98 92 LEU A C 1
ATOM 731 O O . LEU A 1 92 ? 4.422 13.055 12.062 1 98 92 LEU A O 1
ATOM 735 N N . VAL A 1 93 ? 2.463 12.133 11.461 1 98.62 93 VAL A N 1
ATOM 736 C CA . VAL A 1 93 ? 2.947 11.906 10.102 1 98.62 93 VAL A CA 1
ATOM 737 C C . VAL A 1 93 ? 1.957 12.484 9.102 1 98.62 93 VAL A C 1
ATOM 739 O O . VAL A 1 93 ? 0.766 12.164 9.133 1 98.62 93 VAL A O 1
ATOM 742 N N . GLY A 1 94 ? 2.393 13.406 8.273 1 98.69 94 GLY A N 1
ATOM 743 C CA . GLY A 1 94 ? 1.667 13.875 7.102 1 98.69 94 GLY A CA 1
ATOM 744 C C . GLY A 1 94 ? 2.242 13.352 5.797 1 98.69 94 GLY A C 1
ATOM 745 O O . GLY A 1 94 ? 3.455 13.398 5.586 1 98.69 94 GLY A O 1
ATOM 746 N N . ILE A 1 95 ? 1.39 12.797 4.934 1 98.44 95 ILE A N 1
ATOM 747 C CA . ILE A 1 95 ? 1.784 12.32 3.609 1 98.44 95 ILE A CA 1
ATOM 748 C C . ILE A 1 95 ? 1.055 13.117 2.535 1 98.44 95 ILE A C 1
ATOM 750 O O . ILE A 1 95 ? -0.165 13.289 2.6 1 98.44 95 ILE A O 1
ATOM 754 N N . GLU A 1 96 ? 1.812 13.688 1.554 1 96.75 96 GLU A N 1
ATOM 755 C CA . GLU A 1 96 ? 1.168 14.344 0.421 1 96.75 96 GLU A CA 1
ATOM 756 C C . GLU A 1 96 ? 0.319 13.359 -0.379 1 96.75 96 GLU A C 1
ATOM 758 O O . GLU A 1 96 ? 0.796 12.289 -0.764 1 96.75 96 GLU A O 1
ATOM 763 N N . ASP A 1 97 ? -0.813 13.719 -0.561 1 91.75 97 ASP A N 1
ATOM 764 C CA . ASP A 1 97 ? -1.73 12.883 -1.329 1 91.75 97 ASP A CA 1
ATOM 765 C C . ASP A 1 97 ? -1.413 12.953 -2.822 1 91.75 97 ASP A C 1
ATOM 767 O O . ASP A 1 97 ? -0.783 13.898 -3.287 1 91.75 97 ASP A O 1
ATOM 771 N N . PHE A 1 98 ? -1.739 11.891 -3.572 1 79.62 98 PHE A N 1
ATOM 772 C CA . PHE A 1 98 ? -1.532 11.883 -5.016 1 79.62 98 PHE A CA 1
ATOM 773 C C . PHE A 1 98 ? -2.744 12.461 -5.738 1 79.62 98 PHE A C 1
ATOM 775 O O . PHE A 1 98 ? -3.879 12.305 -5.277 1 79.62 98 PHE A O 1
ATOM 782 N N . LEU A 1 99 ? -2.441 13.461 -6.668 1 64.12 99 LEU A N 1
ATOM 783 C CA . LEU A 1 99 ? -3.512 14.117 -7.41 1 64.12 99 LEU A CA 1
ATOM 784 C C . LEU A 1 99 ? -4.227 13.125 -8.32 1 64.12 99 LEU A C 1
ATOM 786 O O . LEU A 1 99 ? -3.59 12.43 -9.109 1 64.12 99 LEU A O 1
ATOM 790 N N . LYS A 1 100 ? -5.484 12.922 -8.023 1 59.16 100 LYS A N 1
ATOM 791 C CA . LYS A 1 100 ? -6.32 12.016 -8.805 1 59.16 100 LYS A CA 1
ATOM 792 C C . LYS A 1 100 ? -6.883 12.727 -10.039 1 59.16 100 LYS A C 1
ATOM 794 O O . LYS A 1 100 ? -7.988 13.266 -10 1 59.16 100 LYS A O 1
ATOM 799 N N . THR A 1 101 ? -6.062 13.758 -10.664 1 51.97 101 THR A N 1
ATOM 800 C CA . THR A 1 101 ? -6.668 14.461 -11.789 1 51.97 101 THR A CA 1
ATOM 801 C C . THR A 1 101 ? -6.789 13.539 -13 1 51.97 101 THR A C 1
ATOM 803 O O . THR A 1 101 ? -5.824 12.867 -13.375 1 51.97 101 THR A O 1
ATOM 806 N N . TYR A 1 102 ? -7.961 13.133 -13.227 1 46.03 102 TYR A N 1
ATOM 807 C CA . TYR A 1 102 ? -8.281 12.406 -14.445 1 46.03 102 TYR A CA 1
ATOM 808 C C . TYR A 1 102 ? -8.219 13.328 -15.664 1 46.03 102 TYR A C 1
ATOM 810 O O . TYR A 1 102 ? -9.062 14.211 -15.828 1 46.03 102 TYR A O 1
ATOM 818 N N . ALA A 1 103 ? -7.211 13.906 -15.961 1 43.81 103 ALA A N 1
ATOM 819 C CA . ALA A 1 103 ? -7.43 14.602 -17.234 1 43.81 103 ALA A CA 1
ATOM 820 C C . ALA A 1 103 ? -7.879 13.625 -18.312 1 43.81 103 ALA A C 1
ATOM 822 O O . ALA A 1 103 ? -7.461 12.461 -18.328 1 43.81 103 ALA A O 1
ATOM 823 N N . SER A 1 104 ? -8.969 13.867 -18.844 1 44.84 104 SER A N 1
ATOM 824 C CA . SER A 1 104 ? -9.703 13.117 -19.859 1 44.84 104 SER A CA 1
ATOM 825 C C . SER A 1 104 ? -8.773 12.18 -20.625 1 44.84 104 SER A C 1
ATOM 827 O O . SER A 1 104 ? -9.133 11.031 -20.906 1 44.84 104 SER A O 1
ATOM 829 N N . GLY A 1 105 ? -7.922 12.727 -21.516 1 42.31 105 GLY A N 1
ATOM 830 C CA . GLY A 1 105 ? -7.254 11.969 -22.547 1 42.31 105 GLY A CA 1
ATOM 831 C C . GLY A 1 105 ? -6.121 11.102 -22.031 1 42.31 105 GLY A C 1
ATOM 832 O O . GLY A 1 105 ? -6 9.93 -22.406 1 42.31 105 GLY A O 1
ATOM 833 N N . ARG A 1 106 ? -4.953 11.875 -21.781 1 42.81 106 ARG A N 1
ATOM 834 C CA . ARG A 1 106 ? -3.664 11.227 -21.594 1 42.81 106 ARG A CA 1
ATOM 835 C C . ARG A 1 106 ? -3.508 10.75 -20.141 1 42.81 106 ARG A C 1
ATOM 837 O O . ARG A 1 106 ? -3.064 11.5 -19.281 1 42.81 106 ARG A O 1
ATOM 844 N N . PHE A 1 107 ? -4.383 10.367 -19.422 1 43.81 107 PHE A N 1
ATOM 845 C CA . PHE A 1 107 ? -4.156 9.883 -18.062 1 43.81 107 PHE A CA 1
ATOM 846 C C . PHE A 1 107 ? -2.869 9.07 -17.984 1 43.81 107 PHE A C 1
ATOM 848 O O . PHE A 1 107 ? -2.709 8.086 -18.703 1 43.81 107 PHE A O 1
ATOM 855 N N . HIS A 1 108 ? -1.795 9.75 -17.906 1 55.12 108 HIS A N 1
ATOM 856 C CA . HIS A 1 108 ? -0.622 8.984 -17.484 1 55.12 108 HIS A CA 1
ATOM 857 C C . HIS A 1 108 ? -0.928 8.109 -16.281 1 55.12 108 HIS A C 1
ATOM 859 O O . HIS A 1 108 ? -0.537 8.438 -15.156 1 55.12 108 HIS A O 1
ATOM 865 N N . THR A 1 109 ? -2.008 7.312 -16.281 1 66.56 109 THR A N 1
ATOM 866 C CA . THR A 1 109 ? -2.752 6.469 -15.352 1 66.56 109 THR A CA 1
ATOM 867 C C . THR A 1 109 ? -1.821 5.484 -14.656 1 66.56 109 THR A C 1
ATOM 869 O O . THR A 1 109 ? -1.958 5.238 -13.453 1 66.56 109 THR A O 1
ATOM 872 N N . LYS A 1 110 ? -0.759 5.23 -15.406 1 74.75 110 LYS A N 1
ATOM 873 C CA . LYS A 1 110 ? 0.125 4.234 -14.805 1 74.75 110 LYS A CA 1
ATOM 874 C C . LYS A 1 110 ? 0.876 4.816 -13.609 1 74.75 110 LYS A C 1
ATOM 876 O O . LYS A 1 110 ? 0.974 4.176 -12.562 1 74.75 110 LYS A O 1
ATOM 881 N N . GLY A 1 111 ? 1.34 6.023 -13.75 1 82.12 111 GLY A N 1
ATOM 882 C CA . GLY A 1 111 ? 2.059 6.695 -12.68 1 82.12 111 GLY A CA 1
ATOM 883 C C . GLY A 1 111 ? 1.203 6.941 -11.445 1 82.12 111 GLY A C 1
ATOM 884 O O . GLY A 1 111 ? 1.679 6.805 -10.32 1 82.12 111 GLY A O 1
ATOM 885 N N . LEU A 1 112 ? -0.033 7.203 -11.68 1 84.75 112 LEU A N 1
ATOM 886 C CA . LEU A 1 112 ? -0.936 7.48 -10.57 1 84.75 112 LEU A CA 1
ATOM 887 C C . LEU A 1 112 ? -1.233 6.207 -9.781 1 84.75 112 LEU A C 1
ATOM 889 O O . LEU A 1 112 ? -1.338 6.242 -8.555 1 84.75 112 LEU A O 1
ATOM 893 N N . PHE A 1 113 ? -1.342 5.141 -10.477 1 86.88 113 PHE A N 1
ATOM 894 C CA . PHE A 1 113 ? -1.567 3.871 -9.797 1 86.88 113 PHE A CA 1
ATOM 895 C C . PHE A 1 113 ? -0.346 3.471 -8.977 1 86.88 113 PHE A C 1
ATOM 897 O O . PHE A 1 113 ? -0.479 2.949 -7.867 1 86.88 113 PHE A O 1
ATOM 904 N N . GLN A 1 114 ? 0.765 3.705 -9.555 1 91.06 114 GLN A N 1
ATOM 905 C CA . GLN A 1 114 ? 2.004 3.408 -8.844 1 91.06 114 GLN A CA 1
ATOM 906 C C . GLN A 1 114 ? 2.119 4.242 -7.566 1 91.06 114 GLN A C 1
ATOM 908 O O . GLN A 1 114 ? 2.512 3.727 -6.516 1 91.06 114 GLN A O 1
ATOM 913 N N . LEU A 1 115 ? 1.741 5.461 -7.656 1 92.25 115 LEU A N 1
ATOM 914 C CA . LEU A 1 115 ? 1.775 6.344 -6.496 1 92.25 115 LEU A CA 1
ATOM 915 C C . LEU A 1 115 ? 0.76 5.898 -5.445 1 92.25 115 LEU A C 1
ATOM 917 O O . LEU A 1 115 ? 1.042 5.941 -4.246 1 92.25 115 LEU A O 1
ATOM 921 N N . ALA A 1 116 ? -0.36 5.527 -5.922 1 91.88 116 ALA A N 1
ATOM 922 C CA . ALA A 1 116 ? -1.37 5.012 -5 1 91.88 116 ALA A CA 1
ATOM 923 C C . ALA A 1 116 ? -0.854 3.787 -4.25 1 91.88 116 ALA A C 1
ATOM 925 O O . ALA A 1 116 ? -1.001 3.693 -3.029 1 91.88 116 ALA A O 1
ATOM 926 N N . GLN A 1 117 ? -0.247 2.861 -4.965 1 94.56 117 GLN A N 1
ATOM 927 C CA . GLN A 1 117 ? 0.315 1.654 -4.367 1 94.56 117 GLN A CA 1
ATOM 928 C C . GLN A 1 117 ? 1.367 1.998 -3.318 1 94.56 117 GLN A C 1
ATOM 930 O O . GLN A 1 117 ? 1.343 1.461 -2.209 1 94.56 117 GLN A O 1
ATOM 935 N N . LEU A 1 118 ? 2.207 2.879 -3.678 1 96.5 118 LEU A N 1
ATOM 936 C CA . LEU A 1 118 ? 3.266 3.277 -2.756 1 96.5 118 LEU A CA 1
ATOM 937 C C . LEU A 1 118 ? 2.682 3.957 -1.521 1 96.5 118 LEU A C 1
ATOM 939 O O . LEU A 1 118 ? 3.152 3.734 -0.403 1 96.5 118 LEU A O 1
ATOM 943 N N . ASN A 1 119 ? 1.702 4.793 -1.735 1 96.06 119 ASN A N 1
ATOM 944 C CA . ASN A 1 119 ? 1.07 5.477 -0.612 1 96.06 119 ASN A CA 1
ATOM 945 C C . ASN A 1 119 ? 0.481 4.484 0.388 1 96.06 119 ASN A C 1
ATOM 947 O O . ASN A 1 119 ? 0.592 4.68 1.6 1 96.06 119 ASN A O 1
ATOM 951 N N . GLY A 1 120 ? -0.176 3.453 -0.124 1 96.94 120 GLY A N 1
ATOM 952 C CA . GLY A 1 120 ? -0.68 2.42 0.765 1 96.94 120 GLY A CA 1
ATOM 953 C C . GLY A 1 120 ? 0.413 1.736 1.565 1 96.94 120 GLY A C 1
ATOM 954 O O . GLY A 1 120 ? 0.304 1.603 2.787 1 96.94 120 GLY A O 1
ATOM 955 N N . LEU A 1 121 ? 1.415 1.341 0.853 1 98.12 121 LEU A N 1
ATOM 956 C CA . LEU A 1 121 ? 2.545 0.653 1.467 1 98.12 121 LEU A CA 1
ATOM 957 C C . LEU A 1 121 ? 3.209 1.532 2.521 1 98.12 121 LEU A C 1
ATOM 959 O O . LEU A 1 121 ? 3.438 1.09 3.65 1 98.12 121 LEU A O 1
ATOM 963 N N . ILE A 1 122 ? 3.447 2.76 2.197 1 98.44 122 ILE A N 1
ATOM 964 C CA . ILE A 1 122 ? 4.168 3.67 3.082 1 98.44 122 ILE A CA 1
ATOM 965 C C . ILE A 1 122 ? 3.283 4.047 4.266 1 98.44 122 ILE A C 1
ATOM 967 O O . ILE A 1 122 ? 3.771 4.203 5.387 1 98.44 122 ILE A O 1
ATOM 971 N N . SER A 1 123 ? 1.981 4.227 4.016 1 98.19 123 SER A N 1
ATOM 972 C CA . SER A 1 123 ? 1.07 4.496 5.125 1 98.19 123 SER A CA 1
ATOM 973 C C . SER A 1 123 ? 1.151 3.408 6.188 1 98.19 123 SER A C 1
ATOM 975 O O . SER A 1 123 ? 1.241 3.703 7.383 1 98.19 123 SER A O 1
ATOM 977 N N . TYR A 1 124 ? 1.142 2.207 5.727 1 98.38 124 TYR A N 1
ATOM 978 C CA . TYR A 1 124 ? 1.229 1.085 6.656 1 98.38 124 TYR A CA 1
ATOM 979 C C . TYR A 1 124 ? 2.59 1.05 7.34 1 98.38 124 TYR A C 1
ATOM 981 O O . TYR A 1 124 ? 2.678 0.814 8.547 1 98.38 124 TYR A O 1
ATOM 989 N N . SER A 1 125 ? 3.625 1.273 6.633 1 98.06 125 SER A N 1
ATOM 990 C CA . SER A 1 125 ? 4.973 1.335 7.188 1 98.06 125 SER A CA 1
ATOM 991 C C . SER A 1 125 ? 5.078 2.406 8.266 1 98.06 125 SER A C 1
ATOM 993 O O . SER A 1 125 ? 5.707 2.191 9.305 1 98.06 125 SER A O 1
ATOM 995 N N . CYS A 1 126 ? 4.477 3.572 8.016 1 97.94 126 CYS A N 1
ATOM 996 C CA . CYS A 1 126 ? 4.508 4.664 8.984 1 97.94 126 CYS A CA 1
ATOM 997 C C . CYS A 1 126 ? 3.795 4.266 10.273 1 97.94 126 CYS A C 1
ATOM 999 O O . CYS A 1 126 ? 4.27 4.57 11.367 1 97.94 126 CYS A O 1
ATOM 1001 N N . LEU A 1 127 ? 2.666 3.629 10.141 1 97.44 127 LEU A N 1
ATOM 1002 C CA . LEU A 1 127 ? 1.953 3.148 11.32 1 97.44 127 LEU A CA 1
ATOM 1003 C C . LEU A 1 127 ? 2.832 2.213 12.141 1 97.44 127 LEU A C 1
ATOM 1005 O O . LEU A 1 127 ? 2.924 2.355 13.367 1 97.44 127 LEU A O 1
ATOM 1009 N N . LEU A 1 128 ? 3.508 1.306 11.477 1 96.25 128 LEU A N 1
ATOM 1010 C CA . LEU A 1 128 ? 4.34 0.328 12.172 1 96.25 128 LEU A CA 1
ATOM 1011 C C . LEU A 1 128 ? 5.559 0.998 12.797 1 96.25 128 LEU A C 1
ATOM 1013 O O . LEU A 1 128 ? 5.965 0.645 13.906 1 96.25 128 LEU A O 1
ATOM 1017 N N . THR A 1 129 ? 6.129 1.936 12.109 1 95.88 129 THR A N 1
ATOM 1018 C CA . THR A 1 129 ? 7.41 2.516 12.5 1 95.88 129 THR A CA 1
ATOM 1019 C C . THR A 1 129 ? 7.215 3.588 13.57 1 95.88 129 THR A C 1
ATOM 1021 O O . THR A 1 129 ? 7.98 3.654 14.531 1 95.88 129 THR A O 1
ATOM 1024 N N . PHE A 1 130 ? 6.18 4.414 13.406 1 96 130 PHE A N 1
ATOM 1025 C CA . PHE A 1 130 ? 6.043 5.598 14.25 1 96 130 PHE A CA 1
ATOM 1026 C C . PHE A 1 130 ? 4.863 5.449 15.203 1 96 130 PHE A C 1
ATOM 1028 O O . PHE A 1 130 ? 4.656 6.289 16.078 1 96 130 PHE A O 1
ATOM 1035 N N . GLY A 1 131 ? 4.055 4.43 15.023 1 94.19 131 GLY A N 1
ATOM 1036 C CA . GLY A 1 131 ? 2.924 4.172 15.906 1 94.19 131 GLY A CA 1
ATOM 1037 C C . GLY A 1 131 ? 1.773 5.137 15.695 1 94.19 131 GLY A C 1
ATOM 1038 O O . GLY A 1 131 ? 0.945 5.332 16.578 1 94.19 131 GLY A O 1
ATOM 1039 N N . THR A 1 132 ? 1.787 5.844 14.609 1 94.5 132 THR A N 1
ATOM 1040 C CA . THR A 1 132 ? 0.755 6.84 14.344 1 94.5 132 THR A CA 1
ATOM 1041 C C . THR A 1 132 ? 0.186 6.664 12.938 1 94.5 132 THR A C 1
ATOM 1043 O O . THR A 1 132 ? 0.914 6.309 12.008 1 94.5 132 THR A O 1
ATOM 1046 N N . ARG A 1 133 ? -1.088 6.887 12.797 1 96.44 133 ARG A N 1
ATOM 1047 C CA . ARG A 1 133 ? -1.744 6.895 11.492 1 96.44 133 ARG A CA 1
ATOM 1048 C C . ARG A 1 133 ? -1.39 8.156 10.711 1 96.44 133 ARG A C 1
ATOM 1050 O O . ARG A 1 133 ? -1.596 9.273 11.195 1 96.44 133 ARG A O 1
ATOM 1057 N N . PRO A 1 134 ? -0.907 7.938 9.531 1 97.69 134 PRO A N 1
ATOM 1058 C CA . PRO A 1 134 ? -0.579 9.133 8.75 1 97.69 134 PRO A CA 1
ATOM 1059 C C . PRO A 1 134 ? -1.819 9.883 8.266 1 97.69 134 PRO A C 1
ATOM 1061 O O . PRO A 1 134 ? -2.859 9.266 8.023 1 97.69 134 PRO A O 1
ATOM 1064 N N . GLN A 1 135 ? -1.717 11.156 8.141 1 96.94 135 GLN A N 1
ATOM 1065 C CA . GLN A 1 135 ? -2.715 11.992 7.492 1 96.94 135 GLN A CA 1
ATOM 1066 C C . GLN A 1 135 ? -2.332 12.273 6.039 1 96.94 135 GLN A C 1
ATOM 1068 O O . GLN A 1 135 ? -1.21 12.703 5.758 1 96.94 135 GLN A O 1
ATOM 1073 N N . HIS A 1 136 ? -3.256 11.945 5.191 1 96.06 136 HIS A N 1
ATOM 1074 C CA . HIS A 1 136 ? -3.021 12.273 3.789 1 96.06 136 HIS A CA 1
ATOM 1075 C C . HIS A 1 136 ? -3.512 13.68 3.459 1 96.06 136 HIS A C 1
ATOM 1077 O O . HIS A 1 136 ? -4.691 13.992 3.645 1 96.06 136 HIS A O 1
ATOM 1083 N N . ILE A 1 137 ? -2.629 14.477 2.926 1 96.31 137 ILE A N 1
ATOM 1084 C CA . ILE A 1 137 ? -2.914 15.898 2.744 1 96.31 137 ILE A CA 1
ATOM 1085 C C . ILE A 1 137 ? -2.84 16.25 1.26 1 96.31 137 ILE A C 1
ATOM 1087 O O . ILE A 1 137 ? -1.81 16.047 0.616 1 96.31 137 ILE A O 1
ATOM 1091 N N . HIS A 1 138 ? -3.873 16.75 0.793 1 93.25 138 HIS A N 1
ATOM 1092 C CA . HIS A 1 138 ? -3.836 17.234 -0.581 1 93.25 138 HIS A CA 1
ATOM 1093 C C . HIS A 1 138 ? -2.879 18.406 -0.721 1 93.25 138 HIS A C 1
ATOM 1095 O O . HIS A 1 138 ? -2.922 19.344 0.078 1 93.25 138 HIS A O 1
ATOM 1101 N N . PRO A 1 139 ? -2.109 18.359 -1.767 1 91.44 139 PRO A N 1
ATOM 1102 C CA . PRO A 1 139 ? -1.121 19.438 -1.918 1 91.44 139 PRO A CA 1
ATOM 1103 C C . PRO A 1 139 ? -1.761 20.812 -2.004 1 91.44 139 PRO A C 1
ATOM 1105 O O . PRO A 1 139 ? -1.24 21.781 -1.431 1 91.44 139 PRO A O 1
ATOM 1108 N N . THR A 1 140 ? -2.93 20.906 -2.592 1 91.19 140 THR A N 1
ATOM 1109 C CA . THR A 1 140 ? -3.592 22.188 -2.74 1 91.19 140 THR A CA 1
ATOM 1110 C C . THR A 1 140 ? -4.07 22.703 -1.388 1 91.19 140 THR A C 1
ATOM 1112 O O . THR A 1 140 ? -4.051 23.922 -1.137 1 91.19 140 THR A O 1
ATOM 1115 N N . SER A 1 141 ? -4.484 21.797 -0.57 1 93.38 141 SER A N 1
ATOM 1116 C CA . SER A 1 141 ? -4.941 22.188 0.758 1 93.38 141 SER A CA 1
ATOM 1117 C C . SER A 1 141 ? -3.797 22.766 1.584 1 93.38 141 SER A C 1
ATOM 1119 O O . SER A 1 141 ? -3.949 23.812 2.215 1 93.38 141 SER A O 1
ATOM 1121 N N . ALA A 1 142 ? -2.709 22.125 1.562 1 96.19 142 ALA A N 1
ATOM 1122 C CA . ALA A 1 142 ? -1.544 22.594 2.309 1 96.19 142 ALA A CA 1
ATOM 1123 C C . ALA A 1 142 ? -1.043 23.938 1.762 1 96.19 142 ALA A C 1
ATOM 1125 O O . ALA A 1 142 ? -0.766 24.859 2.527 1 96.19 142 ALA A O 1
ATOM 1126 N N . ARG A 1 143 ? -0.97 24.016 0.469 1 94.5 143 ARG A N 1
ATOM 1127 C CA . ARG A 1 143 ? -0.502 25.25 -0.159 1 94.5 143 ARG A CA 1
ATOM 1128 C C . ARG A 1 143 ? -1.456 26.406 0.123 1 94.5 143 ARG A C 1
ATOM 1130 O O . ARG A 1 143 ? -1.019 27.531 0.396 1 94.5 143 ARG A O 1
ATOM 1137 N N . ALA A 1 144 ? -2.688 26.078 0.032 1 94.19 144 ALA A N 1
ATOM 1138 C CA . ALA A 1 144 ? -3.693 27.094 0.306 1 94.19 144 ALA A CA 1
ATOM 1139 C C . ALA A 1 144 ? -3.594 27.594 1.746 1 94.19 144 ALA A C 1
ATOM 1141 O O . ALA A 1 144 ? -3.773 28.781 2.014 1 94.19 144 ALA A O 1
ATOM 1142 N N . PHE A 1 145 ? -3.352 26.734 2.639 1 95.38 145 PHE A N 1
ATOM 1143 C CA . PHE A 1 145 ? -3.193 27.094 4.043 1 95.38 145 PHE A CA 1
ATOM 1144 C C . PHE A 1 145 ? -2.086 28.125 4.215 1 95.38 145 PHE A C 1
ATOM 1146 O O . PHE A 1 145 ? -2.207 29.047 5.023 1 95.38 145 PHE A O 1
ATOM 1153 N N . PHE A 1 146 ? -1.104 28.062 3.445 1 95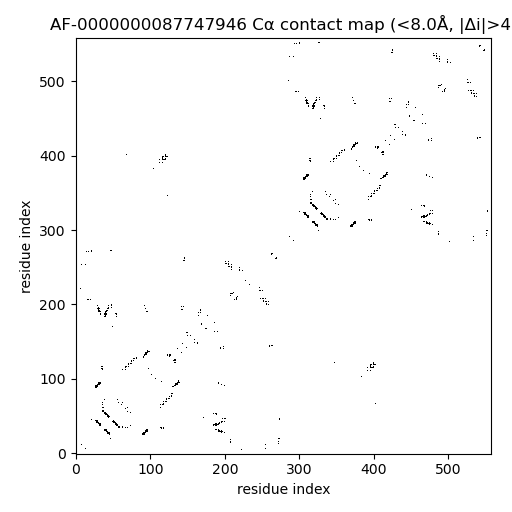.81 146 PHE A N 1
ATOM 1154 C CA . PHE A 1 146 ? 0.03 28.984 3.555 1 95.81 146 PHE A CA 1
ATOM 1155 C C . PHE A 1 146 ? -0.024 30.047 2.467 1 95.81 146 PHE A C 1
ATOM 1157 O O . PHE A 1 146 ? 0.959 30.75 2.23 1 95.81 146 PHE A O 1
ATOM 1164 N N . ARG A 1 147 ? -1.091 30.109 1.682 1 93.19 147 ARG A N 1
ATOM 1165 C CA . ARG A 1 147 ? -1.332 31.094 0.639 1 93.19 147 ARG A CA 1
ATOM 1166 C C . ARG A 1 147 ? -0.242 31.047 -0.426 1 93.19 147 ARG A C 1
ATOM 1168 O O . ARG A 1 147 ? 0.267 32.094 -0.849 1 93.19 147 ARG A O 1
ATOM 1175 N N . LEU A 1 148 ? 0.093 29.812 -0.654 1 93.81 148 LEU A N 1
ATOM 1176 C CA . LEU A 1 148 ? 1.068 29.609 -1.72 1 93.81 148 LEU A CA 1
ATOM 1177 C C . LEU A 1 148 ? 0.375 29.453 -3.068 1 93.81 148 LEU A C 1
ATOM 1179 O O . LEU A 1 148 ? -0.315 28.469 -3.309 1 93.81 148 LEU A O 1
ATOM 1183 N N . ALA A 1 149 ? 0.507 30.438 -3.83 1 88.81 149 ALA A N 1
ATOM 1184 C CA . ALA A 1 149 ? -0.132 30.438 -5.145 1 88.81 149 ALA A CA 1
ATOM 1185 C C . ALA A 1 149 ? 0.801 31 -6.211 1 88.81 149 ALA A C 1
ATOM 1187 O O . ALA A 1 149 ? 1.682 31.812 -5.91 1 88.81 149 ALA A O 1
ATOM 1188 N N . LYS A 1 150 ? 0.487 30.406 -7.367 1 84.06 150 LYS A N 1
ATOM 1189 C CA . LYS A 1 150 ? 1.243 30.922 -8.508 1 84.06 150 LYS A CA 1
ATOM 1190 C C . LYS A 1 150 ? 0.796 32.344 -8.867 1 84.06 150 LYS A C 1
ATOM 1192 O O . LYS A 1 150 ? -0.385 32.656 -8.75 1 84.06 150 LYS A O 1
ATOM 1197 N N . ASP A 1 151 ? 1.822 33.125 -9.195 1 77.62 151 ASP A N 1
ATOM 1198 C CA . ASP A 1 151 ? 1.472 34.438 -9.75 1 77.62 151 ASP A CA 1
ATOM 1199 C C . ASP A 1 151 ? 0.821 34.281 -11.125 1 77.62 151 ASP A C 1
ATOM 1201 O O . ASP A 1 151 ? 1.192 33.406 -11.898 1 77.62 151 ASP A O 1
ATOM 1205 N N . LYS A 1 152 ? -0.261 34.969 -11.258 1 72.69 152 LYS A N 1
ATOM 1206 C CA . LYS A 1 152 ? -1.004 34.938 -12.516 1 72.69 152 LYS A CA 1
ATOM 1207 C C . LYS A 1 152 ? -0.072 35.094 -13.711 1 72.69 152 LYS A C 1
ATOM 1209 O O . LYS A 1 152 ? -0.345 34.594 -14.797 1 72.69 152 LYS A O 1
ATOM 1214 N N . GLU A 1 153 ? 0.89 35.688 -13.453 1 71.38 153 GLU A N 1
ATOM 1215 C CA . GLU A 1 153 ? 1.805 35.969 -14.547 1 71.38 153 GLU A CA 1
ATOM 1216 C C . GLU A 1 153 ? 2.758 34.812 -14.82 1 71.38 153 GLU A C 1
ATOM 1218 O O . GLU A 1 153 ? 3.361 34.75 -15.891 1 71.38 153 GLU A O 1
ATOM 1223 N N . MET A 1 154 ? 2.805 34 -13.984 1 67.06 154 MET A N 1
ATOM 1224 C CA . MET A 1 154 ? 3.73 32.875 -14.109 1 67.06 154 MET A CA 1
ATOM 1225 C C . MET A 1 154 ? 3.104 31.75 -14.906 1 67.06 154 MET A C 1
ATOM 1227 O O . MET A 1 154 ? 2.109 31.156 -14.477 1 67.06 154 MET A O 1
ATOM 1231 N N . LYS A 1 155 ? 3.471 31.625 -16.047 1 61.84 155 LYS A N 1
ATOM 1232 C CA . LYS A 1 155 ? 2.859 30.719 -17 1 61.84 155 LYS A CA 1
ATOM 1233 C C . LYS A 1 155 ? 3.459 29.312 -16.875 1 61.84 155 LYS A C 1
ATOM 1235 O O . LYS A 1 155 ? 2.844 28.328 -17.281 1 61.84 155 LYS A O 1
ATOM 1240 N N . LYS A 1 156 ? 4.398 29.359 -16.203 1 66.12 156 LYS A N 1
ATOM 1241 C CA . LYS A 1 156 ? 5.059 28.062 -16.297 1 66.12 156 LYS A CA 1
ATOM 1242 C C . LYS A 1 156 ? 4.402 27.047 -15.367 1 66.12 156 LYS A C 1
ATOM 1244 O O . LYS A 1 156 ? 4.09 27.359 -14.219 1 66.12 156 LYS A O 1
ATOM 1249 N N . ARG A 1 157 ? 4.289 26.016 -15.875 1 63.31 157 ARG A N 1
ATOM 1250 C CA . ARG A 1 157 ? 3.617 24.922 -15.203 1 63.31 157 ARG A CA 1
ATOM 1251 C C . ARG A 1 157 ? 4.32 24.562 -13.898 1 63.31 157 ARG A C 1
ATOM 1253 O O . ARG A 1 157 ? 3.668 24.203 -12.914 1 63.31 157 ARG A O 1
ATOM 1260 N N . ASP A 1 158 ? 5.543 24.797 -13.875 1 76.81 158 ASP A N 1
ATOM 1261 C CA . ASP A 1 158 ? 6.316 24.359 -12.711 1 76.81 158 ASP A CA 1
ATOM 1262 C C . ASP A 1 158 ? 6.613 25.547 -11.789 1 76.81 158 ASP A C 1
ATOM 1264 O O . ASP A 1 158 ? 7.457 25.438 -10.891 1 76.81 158 ASP A O 1
ATOM 1268 N N . ALA A 1 159 ? 5.855 26.594 -11.953 1 85.06 159 ALA A N 1
ATOM 1269 C CA . ALA A 1 159 ? 6.105 27.797 -11.172 1 85.06 159 ALA A CA 1
ATOM 1270 C C . ALA A 1 159 ? 5.781 27.578 -9.695 1 85.06 159 ALA A C 1
ATOM 1272 O O . ALA A 1 159 ? 6.438 28.141 -8.82 1 85.06 159 ALA A O 1
ATOM 1273 N N . ILE A 1 160 ? 4.828 26.75 -9.398 1 90.81 160 ILE A N 1
ATOM 1274 C CA . ILE A 1 160 ? 4.395 26.516 -8.023 1 90.81 160 ILE A CA 1
ATOM 1275 C C . ILE A 1 160 ? 5.527 25.875 -7.223 1 90.81 160 ILE A C 1
ATOM 1277 O O . ILE A 1 160 ? 5.668 26.141 -6.023 1 90.81 160 ILE A O 1
ATOM 1281 N N . LYS A 1 161 ? 6.398 25.109 -7.875 1 90.19 161 LYS A N 1
ATOM 1282 C CA . LYS A 1 161 ? 7.516 24.469 -7.188 1 90.19 161 LYS A CA 1
ATOM 1283 C C . LYS A 1 161 ? 8.492 25.5 -6.637 1 90.19 161 LYS A C 1
ATOM 1285 O O . LYS A 1 161 ? 9.047 25.328 -5.551 1 90.19 161 LYS A O 1
ATOM 1290 N N . HIS A 1 162 ? 8.602 26.531 -7.352 1 91.38 162 HIS A N 1
ATOM 1291 C CA . HIS A 1 162 ? 9.5 27.594 -6.91 1 91.38 162 HIS A CA 1
ATOM 1292 C C . HIS A 1 162 ? 8.906 28.375 -5.742 1 91.38 162 HIS A C 1
ATOM 1294 O O . HIS A 1 162 ? 9.617 28.75 -4.812 1 91.38 162 HIS A O 1
ATOM 1300 N N . VAL A 1 163 ? 7.652 28.594 -5.867 1 93.88 163 VAL A N 1
ATOM 1301 C CA . VAL A 1 163 ? 6.957 29.281 -4.789 1 93.88 163 VAL A CA 1
ATOM 1302 C C . VAL A 1 163 ? 7.082 28.484 -3.494 1 93.88 163 VAL A C 1
ATOM 1304 O O . VAL A 1 163 ? 7.402 29.047 -2.441 1 93.88 163 VAL A O 1
ATOM 1307 N N . VAL A 1 164 ? 6.887 27.219 -3.596 1 94.88 164 VAL A N 1
ATOM 1308 C CA . VAL A 1 164 ? 6.965 26.328 -2.447 1 94.88 164 VAL A CA 1
ATOM 1309 C C . VAL A 1 164 ? 8.391 26.297 -1.904 1 94.88 164 VAL A C 1
ATOM 1311 O O . VAL A 1 164 ? 8.602 26.375 -0.69 1 94.88 164 VAL A O 1
ATOM 1314 N N . MET A 1 165 ? 9.305 26.234 -2.771 1 93.06 165 MET A N 1
ATOM 1315 C CA . MET A 1 165 ? 10.711 26.234 -2.381 1 93.06 165 MET A CA 1
ATOM 1316 C C . MET A 1 165 ? 11.07 27.516 -1.647 1 93.06 165 MET A C 1
ATOM 1318 O O . MET A 1 165 ? 11.68 27.484 -0.577 1 93.06 165 MET A O 1
ATOM 1322 N N . ASP A 1 166 ? 10.672 28.609 -2.174 1 91.81 166 ASP A N 1
ATOM 1323 C CA . ASP A 1 166 ? 10.953 29.906 -1.562 1 91.81 166 ASP A CA 1
ATOM 1324 C C . ASP A 1 166 ? 10.328 30 -0.171 1 91.81 166 ASP A C 1
ATOM 1326 O O . ASP A 1 166 ? 10.961 30.5 0.762 1 91.81 166 ASP A O 1
ATOM 1330 N N . PHE A 1 167 ? 9.172 29.594 -0.125 1 93.94 167 PHE A N 1
ATOM 1331 C CA . PHE A 1 167 ? 8.477 29.594 1.157 1 93.94 167 PHE A CA 1
ATOM 1332 C C . PHE A 1 167 ? 9.227 28.75 2.18 1 93.94 167 PHE A C 1
ATOM 1334 O O . PHE A 1 167 ? 9.492 29.203 3.295 1 93.94 167 PHE A O 1
ATOM 1341 N N . ALA A 1 168 ? 9.57 27.5 1.816 1 94.56 168 ALA A N 1
ATOM 1342 C CA . ALA A 1 168 ? 10.273 26.594 2.721 1 94.56 168 ALA A CA 1
ATOM 1343 C C . ALA A 1 168 ? 11.586 27.219 3.209 1 94.56 168 ALA A C 1
ATOM 1345 O O . ALA A 1 168 ? 11.883 27.188 4.402 1 94.56 168 ALA A O 1
ATOM 1346 N N . LEU A 1 169 ? 12.273 27.812 2.322 1 91.88 169 LEU A N 1
ATOM 1347 C CA . LEU A 1 169 ? 13.562 28.406 2.66 1 91.88 169 LEU A CA 1
ATOM 1348 C C . LEU A 1 169 ? 13.383 29.625 3.557 1 91.88 169 LEU A C 1
ATOM 1350 O O . LEU A 1 169 ? 14.227 29.891 4.422 1 91.88 169 LEU A O 1
ATOM 1354 N N . SER A 1 170 ? 12.391 30.359 3.346 1 90.38 170 SER A N 1
ATOM 1355 C CA . SER A 1 170 ? 12.133 31.547 4.168 1 90.38 170 SER A CA 1
ATOM 1356 C C . SER A 1 170 ? 11.766 31.156 5.594 1 90.38 170 SER A C 1
ATOM 1358 O O . SER A 1 170 ? 12.102 31.859 6.543 1 90.38 170 SER A O 1
ATOM 1360 N N . MET A 1 171 ? 11.047 30.016 5.727 1 89.94 171 MET A N 1
ATOM 1361 C CA . MET A 1 171 ? 10.578 29.562 7.035 1 89.94 171 MET A CA 1
ATOM 1362 C C . MET A 1 171 ? 11.688 28.828 7.781 1 89.94 171 MET A C 1
ATOM 1364 O O . MET A 1 171 ? 11.727 28.844 9.016 1 89.94 171 MET A O 1
ATOM 1368 N N . GLU A 1 172 ? 12.461 28.156 7.008 1 88.94 172 GLU A N 1
ATOM 1369 C CA . GLU A 1 172 ? 13.508 27.312 7.578 1 88.94 172 GLU A CA 1
ATOM 1370 C C . GLU A 1 172 ? 14.844 27.531 6.867 1 88.94 172 GLU A C 1
ATOM 1372 O O . GLU A 1 172 ? 15.242 26.719 6.027 1 88.94 172 GLU A O 1
ATOM 1377 N N . PRO A 1 173 ? 15.594 28.469 7.402 1 80.88 173 PRO A N 1
ATOM 1378 C CA . PRO A 1 173 ? 16.875 28.766 6.738 1 80.88 173 PRO A CA 1
ATOM 1379 C C . PRO A 1 173 ? 17.859 27.609 6.816 1 80.88 173 PRO A C 1
ATOM 1381 O O . PRO A 1 173 ? 18.766 27.516 5.992 1 80.88 173 PRO A O 1
ATOM 1384 N N . ASN A 1 174 ? 17.641 26.734 7.762 1 84.81 174 ASN A N 1
ATOM 1385 C CA . ASN A 1 174 ? 18.531 25.594 7.926 1 84.81 174 ASN A CA 1
ATOM 1386 C C . ASN A 1 174 ? 18.266 24.516 6.875 1 84.81 174 ASN A C 1
ATOM 1388 O O . ASN A 1 174 ? 19.016 23.547 6.77 1 84.81 174 ASN A O 1
ATOM 1392 N N . LEU A 1 175 ? 17.156 24.688 6.152 1 87.62 175 LEU A N 1
ATOM 1393 C CA . LEU A 1 175 ? 16.891 23.812 5.023 1 87.62 175 LEU A CA 1
ATOM 1394 C C . LEU A 1 175 ? 17.875 24.062 3.891 1 87.62 175 LEU A C 1
ATOM 1396 O O . LEU A 1 175 ? 17.562 24.797 2.941 1 87.62 175 LEU A O 1
ATOM 1400 N N . SER A 1 176 ? 19.156 23.781 4.035 1 80.19 176 SER A N 1
ATOM 1401 C CA . SER A 1 176 ? 20.203 24.094 3.062 1 80.19 176 SER A CA 1
ATOM 1402 C C . SER A 1 176 ? 20.5 22.891 2.164 1 80.19 176 SER A C 1
ATOM 1404 O O . SER A 1 176 ? 20.5 21.75 2.623 1 80.19 176 SER A O 1
ATOM 1406 N N . PHE A 1 177 ? 20.422 23.219 0.899 1 78.62 177 PHE A N 1
ATOM 1407 C CA . PHE A 1 177 ? 20.719 22.219 -0.11 1 78.62 177 PHE A CA 1
ATOM 1408 C C . PHE A 1 177 ? 22.109 22.406 -0.684 1 78.62 177 PHE A C 1
ATOM 1410 O O . PHE A 1 177 ? 22.578 23.531 -0.857 1 78.62 177 PHE A O 1
ATOM 1417 N N . PRO A 1 178 ? 22.859 21.281 -0.655 1 61.88 178 PRO A N 1
ATOM 1418 C CA . PRO A 1 178 ? 24.141 21.484 -1.332 1 61.88 178 PRO A CA 1
ATOM 1419 C C . PRO A 1 178 ? 23.969 21.969 -2.77 1 61.88 178 PRO A C 1
ATOM 1421 O O . PRO A 1 178 ? 22.984 21.641 -3.43 1 61.88 178 PRO A O 1
ATOM 1424 N N . GLU A 1 179 ? 24.688 23.062 -3.188 1 56.91 179 GLU A N 1
ATOM 1425 C CA . GLU A 1 179 ? 24.672 23.719 -4.492 1 56.91 179 GLU A CA 1
ATOM 1426 C C . GLU A 1 179 ? 24.688 22.703 -5.625 1 56.91 179 GLU A C 1
ATOM 1428 O O . GLU A 1 179 ? 24.031 22.891 -6.656 1 56.91 179 GLU A O 1
ATOM 1433 N N . LYS A 1 180 ? 25.531 21.594 -5.594 1 53.91 180 LYS A N 1
ATOM 1434 C CA . LYS A 1 180 ? 25.797 20.766 -6.758 1 53.91 180 LYS A CA 1
ATOM 1435 C C . LYS A 1 180 ? 24.688 19.75 -6.988 1 53.91 180 LYS A C 1
ATOM 1437 O O . LYS A 1 180 ? 24.672 19.047 -7.996 1 53.91 180 LYS A O 1
ATOM 1442 N N . ASN A 1 181 ? 23.781 19.641 -6.145 1 53.03 181 ASN A N 1
ATOM 1443 C CA . ASN A 1 181 ? 22.875 18.5 -6.254 1 53.03 181 ASN A CA 1
ATOM 1444 C C . ASN A 1 181 ? 21.688 18.812 -7.164 1 53.03 181 ASN A C 1
ATOM 1446 O O . ASN A 1 181 ? 21.297 19.969 -7.309 1 53.03 181 ASN A O 1
ATOM 1450 N N . SER A 1 182 ? 21.344 17.875 -7.949 1 57.88 182 SER A N 1
ATOM 1451 C CA . SER A 1 182 ? 20.25 17.906 -8.914 1 57.88 182 SER A CA 1
ATOM 1452 C C . SER A 1 182 ? 19.016 18.562 -8.328 1 57.88 182 SER A C 1
ATOM 1454 O O . SER A 1 182 ? 18.656 18.312 -7.168 1 57.88 182 SER A O 1
ATOM 1456 N N . VAL A 1 183 ? 18.484 19.516 -8.984 1 63.91 183 VAL A N 1
ATOM 1457 C CA . VAL A 1 183 ? 17.391 20.438 -8.719 1 63.91 183 VAL A CA 1
ATOM 1458 C C . VAL A 1 183 ? 16.125 19.672 -8.383 1 63.91 183 VAL A C 1
ATOM 1460 O O . VAL A 1 183 ? 15.344 20.078 -7.52 1 63.91 183 VAL A O 1
ATOM 1463 N N . GLY A 1 184 ? 16.109 18.328 -8.688 1 79.44 184 GLY A N 1
ATOM 1464 C CA . GLY A 1 184 ? 14.812 17.672 -8.609 1 79.44 184 GLY A CA 1
ATOM 1465 C C . GLY A 1 184 ? 14.43 17.266 -7.203 1 79.44 184 GLY A C 1
ATOM 1466 O O . GLY A 1 184 ? 13.32 17.531 -6.75 1 79.44 184 GLY A O 1
ATOM 1467 N N . TYR A 1 185 ? 15.383 16.797 -6.441 1 88.38 185 TYR A N 1
ATOM 1468 C CA . TYR A 1 185 ? 15.055 16.281 -5.121 1 88.38 185 TYR A CA 1
ATOM 1469 C C . TYR A 1 185 ? 14.766 17.422 -4.145 1 88.38 185 TYR A C 1
ATOM 1471 O O . TYR A 1 185 ? 14.078 17.219 -3.139 1 88.38 185 TYR A O 1
ATOM 1479 N N . ARG A 1 186 ? 15.305 18.609 -4.465 1 92.31 186 ARG A N 1
ATOM 1480 C CA . ARG A 1 186 ? 15.094 19.766 -3.588 1 92.31 186 ARG A CA 1
ATOM 1481 C C . ARG A 1 186 ? 13.617 20.141 -3.535 1 92.31 186 ARG A C 1
ATOM 1483 O O . ARG A 1 186 ? 13.109 20.547 -2.484 1 92.31 186 ARG A O 1
ATOM 1490 N N . TYR A 1 187 ? 13 20.016 -4.699 1 93.38 187 TYR A N 1
ATOM 1491 C CA . TYR A 1 187 ? 11.578 20.359 -4.758 1 93.38 187 TYR A CA 1
ATOM 1492 C C . TYR A 1 187 ? 10.75 19.344 -3.975 1 93.38 187 TYR A C 1
ATOM 1494 O O . TYR A 1 187 ? 9.758 19.703 -3.34 1 93.38 187 TYR A O 1
ATOM 1502 N N . ASP A 1 188 ? 11.18 18.125 -3.996 1 94.69 188 ASP A N 1
ATOM 1503 C CA . ASP A 1 188 ? 10.484 17.094 -3.23 1 94.69 188 ASP A CA 1
ATOM 1504 C C . ASP A 1 188 ? 10.625 17.344 -1.729 1 94.69 188 ASP A C 1
ATOM 1506 O O . ASP A 1 188 ? 9.672 17.125 -0.97 1 94.69 188 ASP A O 1
ATOM 1510 N N . ILE A 1 189 ? 11.781 17.797 -1.309 1 96.69 189 ILE A N 1
ATOM 1511 C CA . ILE A 1 189 ? 12.008 18.109 0.098 1 96.69 189 ILE A CA 1
ATOM 1512 C C . ILE A 1 189 ? 11.18 19.328 0.497 1 96.69 189 ILE A C 1
ATOM 1514 O O . ILE A 1 189 ? 10.594 19.359 1.578 1 96.69 189 ILE A O 1
ATOM 1518 N N . ALA A 1 190 ? 11.164 20.328 -0.388 1 96.19 190 ALA A N 1
ATOM 1519 C CA . ALA A 1 190 ? 10.359 21.516 -0.115 1 96.19 190 ALA A CA 1
ATOM 1520 C C . ALA A 1 190 ? 8.891 21.156 0.053 1 96.19 190 ALA A C 1
ATOM 1522 O O . ALA A 1 190 ? 8.227 21.656 0.969 1 96.19 190 ALA A O 1
ATOM 1523 N N . ASP A 1 191 ? 8.398 20.312 -0.827 1 96.31 191 ASP A N 1
ATOM 1524 C CA . ASP A 1 191 ? 7.016 19.859 -0.705 1 96.31 191 ASP A CA 1
ATOM 1525 C C . ASP A 1 191 ? 6.801 19.109 0.603 1 96.31 191 ASP A C 1
ATOM 1527 O O . ASP A 1 191 ? 5.777 19.281 1.27 1 96.31 191 ASP A O 1
ATOM 1531 N N . ALA A 1 192 ? 7.734 18.297 0.957 1 98.25 192 ALA A N 1
ATOM 1532 C CA . ALA A 1 192 ? 7.656 17.562 2.225 1 98.25 192 ALA A CA 1
ATOM 1533 C C . ALA A 1 192 ? 7.613 18.531 3.404 1 98.25 192 ALA A C 1
ATOM 1535 O O . ALA A 1 192 ? 6.91 18.297 4.387 1 98.25 192 ALA A O 1
ATOM 1536 N N . TYR A 1 193 ? 8.344 19.594 3.332 1 97.69 193 TYR A N 1
ATOM 1537 C CA . TYR A 1 193 ? 8.336 20.594 4.398 1 97.69 193 TYR A CA 1
ATOM 1538 C C . TYR A 1 193 ? 6.949 21.203 4.559 1 97.69 193 TYR A C 1
ATOM 1540 O O . TYR A 1 193 ? 6.445 21.328 5.676 1 97.69 193 TYR A O 1
ATOM 1548 N N . VAL A 1 194 ? 6.379 21.547 3.416 1 97.94 194 VAL A N 1
ATOM 1549 C CA . VAL A 1 194 ? 5.059 22.172 3.455 1 97.94 194 VAL A CA 1
ATOM 1550 C C . VAL A 1 194 ? 4.051 21.219 4.086 1 97.94 194 VAL A C 1
ATOM 1552 O O . VAL A 1 194 ? 3.221 21.625 4.898 1 97.94 194 VAL A O 1
ATOM 1555 N N . ILE A 1 195 ? 4.176 19.969 3.787 1 98.62 195 ILE A N 1
ATOM 1556 C CA . ILE A 1 195 ? 3.299 18.938 4.355 1 98.62 195 ILE A CA 1
ATOM 1557 C C . ILE A 1 195 ? 3.559 18.812 5.855 1 98.62 195 ILE A C 1
ATOM 1559 O O . ILE A 1 195 ? 2.617 18.766 6.652 1 98.62 195 ILE A O 1
ATOM 1563 N N . ALA A 1 196 ? 4.785 18.766 6.281 1 98.69 196 ALA A N 1
ATOM 1564 C CA . ALA A 1 196 ? 5.145 18.688 7.695 1 98.69 196 ALA A CA 1
ATOM 1565 C C . ALA A 1 196 ? 4.633 19.891 8.469 1 98.69 196 ALA A C 1
ATOM 1567 O O . ALA A 1 196 ? 4.047 19.75 9.539 1 98.69 196 ALA A O 1
ATOM 1568 N N . PHE A 1 197 ? 4.871 21.016 7.875 1 97.88 197 PHE A N 1
ATOM 1569 C CA . PHE A 1 197 ? 4.52 22.266 8.539 1 97.88 197 PHE A CA 1
ATOM 1570 C C . PHE A 1 197 ? 3.006 22.406 8.664 1 97.88 197 PHE A C 1
ATOM 1572 O O . PHE A 1 197 ? 2.504 22.859 9.695 1 97.88 197 PHE A O 1
ATOM 1579 N N . TYR A 1 198 ? 2.334 22.031 7.633 1 98.12 198 TYR A N 1
ATOM 1580 C CA . TYR A 1 198 ? 0.877 22 7.68 1 98.12 198 TYR A CA 1
ATOM 1581 C C . TYR A 1 198 ? 0.395 21.062 8.781 1 98.12 198 TYR A C 1
ATOM 1583 O O . TYR A 1 198 ? -0.468 21.422 9.586 1 98.12 198 TYR A O 1
ATOM 1591 N N . THR A 1 199 ? 0.908 19.859 8.781 1 98.56 199 THR A N 1
ATOM 1592 C CA . THR A 1 199 ? 0.555 18.859 9.789 1 98.56 199 THR A CA 1
ATOM 1593 C C . THR A 1 199 ? 0.829 19.391 11.195 1 98.56 199 THR A C 1
ATOM 1595 O O . THR A 1 199 ? 0.016 19.219 12.102 1 98.56 199 THR A O 1
ATOM 1598 N N . TYR A 1 200 ? 1.915 20.047 11.383 1 97.88 200 TYR A N 1
ATOM 1599 C CA . TYR A 1 200 ? 2.307 20.656 12.656 1 97.88 200 TYR A CA 1
ATOM 1600 C C . TYR A 1 200 ? 1.262 21.656 13.117 1 97.88 200 TYR A C 1
ATOM 1602 O O . TYR A 1 200 ? 0.758 21.562 14.242 1 97.88 200 TYR A O 1
ATOM 1610 N N . TRP A 1 201 ? 0.951 22.562 12.258 1 97.25 201 TRP A N 1
ATOM 1611 C CA . TRP A 1 201 ? 0.064 23.641 12.672 1 97.25 201 TRP A CA 1
ATOM 1612 C C . TRP A 1 201 ? -1.356 23.125 12.883 1 97.25 201 TRP A C 1
ATOM 1614 O O . TRP A 1 201 ? -2.076 23.625 13.758 1 97.25 201 TRP A O 1
ATOM 1624 N N . GLN A 1 202 ? -1.746 22.141 12.062 1 97.25 202 GLN A N 1
ATOM 1625 C CA . GLN A 1 202 ? -3.041 21.516 12.328 1 97.25 202 GLN A CA 1
ATOM 1626 C C . GLN A 1 202 ? -3.082 20.906 13.734 1 97.25 202 GLN A C 1
ATOM 1628 O O . GLN A 1 202 ? -4.09 21.031 14.438 1 97.25 202 GLN A O 1
ATOM 1633 N N . HIS A 1 203 ? -2.045 20.328 14.109 1 97.56 203 HIS A N 1
ATOM 1634 C CA . HIS A 1 203 ? -1.958 19.719 15.438 1 97.56 203 HIS A CA 1
ATOM 1635 C C . HIS A 1 203 ? -1.973 20.781 16.531 1 97.56 203 HIS A C 1
ATOM 1637 O O . HIS A 1 203 ? -2.697 20.656 17.516 1 97.56 203 HIS A O 1
ATOM 1643 N N . VAL A 1 204 ? -1.221 21.781 16.375 1 96.75 204 VAL A N 1
ATOM 1644 C CA . VAL A 1 204 ? -1.16 22.875 17.344 1 96.75 204 VAL A CA 1
ATOM 1645 C C . VAL A 1 204 ? -2.543 23.516 17.484 1 96.75 204 VAL A C 1
ATOM 1647 O O . VAL A 1 204 ? -2.982 23.797 18.609 1 96.75 204 VAL A O 1
ATOM 1650 N N . ALA A 1 205 ? -3.189 23.734 16.312 1 97.31 205 ALA A N 1
ATOM 1651 C CA . ALA A 1 205 ? -4.539 24.297 16.359 1 97.31 205 ALA A CA 1
ATOM 1652 C C . ALA A 1 205 ? -5.473 23.406 17.172 1 97.31 205 ALA A C 1
ATOM 1654 O O . ALA A 1 205 ? -6.262 23.891 17.984 1 97.31 205 ALA A O 1
ATOM 1655 N N . THR A 1 206 ? -5.355 22.141 16.969 1 97.12 206 THR A N 1
ATOM 1656 C CA . THR A 1 206 ? -6.188 21.188 17.688 1 97.12 206 THR A CA 1
ATOM 1657 C C . THR A 1 206 ? -5.902 21.234 19.188 1 97.12 206 THR A C 1
ATOM 1659 O O . THR A 1 206 ? -6.824 21.203 20 1 97.12 206 THR A O 1
ATOM 1662 N N . LEU A 1 207 ? -4.672 21.281 19.547 1 96.69 207 LEU A N 1
ATOM 1663 C CA . LEU A 1 207 ? -4.285 21.359 20.953 1 96.69 207 LEU A CA 1
ATOM 1664 C C . LEU A 1 207 ? -4.781 22.656 21.578 1 96.69 207 LEU A C 1
ATOM 1666 O O . LEU A 1 207 ? -5.211 22.672 22.734 1 96.69 207 LEU A O 1
ATOM 1670 N N . ALA A 1 208 ? -4.664 23.75 20.844 1 96.88 208 ALA A N 1
ATOM 1671 C CA . ALA A 1 208 ? -5.098 25.047 21.328 1 96.88 208 ALA A CA 1
ATOM 1672 C C . ALA A 1 208 ? -6.594 25.062 21.625 1 96.88 208 ALA A C 1
ATOM 1674 O O . ALA A 1 208 ? -7.055 25.797 22.516 1 96.88 208 ALA A O 1
ATOM 1675 N N . CYS A 1 209 ? -7.32 24.219 20.891 1 97.56 209 CYS A N 1
ATOM 1676 C CA . CYS A 1 209 ? -8.773 24.203 21 1 97.56 209 CYS A CA 1
ATOM 1677 C C . CYS A 1 209 ? -9.242 23.062 21.906 1 97.56 209 CYS A C 1
ATOM 1679 O O . CYS A 1 209 ? -10.438 22.75 21.938 1 97.56 209 CYS A O 1
ATOM 1681 N N . ASP A 1 210 ? -8.305 22.438 22.5 1 96.19 210 ASP A N 1
ATOM 1682 C CA . ASP A 1 210 ? -8.656 21.359 23.406 1 96.19 210 ASP A CA 1
ATOM 1683 C C . ASP A 1 210 ? -9.602 21.844 24.5 1 96.19 210 ASP A C 1
ATOM 1685 O O . ASP A 1 210 ? -9.367 22.891 25.109 1 96.19 210 ASP A O 1
ATOM 1689 N N . LYS A 1 211 ? -10.555 21.109 24.812 1 93.81 211 LYS A N 1
ATOM 1690 C CA . LYS A 1 211 ? -11.617 21.516 25.734 1 93.81 211 LYS A CA 1
ATOM 1691 C C . LYS A 1 211 ? -11.086 21.609 27.172 1 93.81 211 LYS A C 1
ATOM 1693 O O . LYS A 1 211 ? -11.703 22.266 28.016 1 93.81 211 LYS A O 1
ATOM 1698 N N . ASN A 1 212 ? -10.062 20.969 27.422 1 93.88 212 ASN A N 1
ATOM 1699 C CA . ASN A 1 212 ? -9.492 20.984 28.766 1 93.88 212 ASN A CA 1
ATOM 1700 C C . ASN A 1 212 ? -8.719 22.266 29.031 1 93.88 212 ASN A C 1
ATOM 1702 O O . ASN A 1 212 ? -8.375 22.547 30.188 1 93.88 212 ASN A O 1
ATOM 1706 N N . GLN A 1 213 ? -8.453 23.047 28.062 1 94 213 GLN A N 1
ATOM 1707 C CA . GLN A 1 213 ? -7.785 24.328 28.234 1 94 213 GLN A CA 1
ATOM 1708 C C . GLN A 1 213 ? -8.75 25.391 28.75 1 94 213 GLN A C 1
ATOM 1710 O O . GLN A 1 213 ? -9.859 25.531 28.234 1 94 213 GLN A O 1
ATOM 1715 N N . GLU A 1 214 ? -8.297 26.094 29.766 1 95 214 GLU A N 1
ATOM 1716 C CA . GLU A 1 214 ? -9.109 27.172 30.312 1 95 214 GLU A CA 1
ATOM 1717 C C . GLU A 1 214 ? -9.453 28.203 29.234 1 95 214 GLU A C 1
ATOM 1719 O O . GLU A 1 214 ? -10.594 28.672 29.156 1 95 214 GLU A O 1
ATOM 1724 N N . TRP A 1 215 ? -8.5 28.562 28.453 1 97 215 TRP A N 1
ATOM 1725 C CA . TRP A 1 215 ? -8.703 29.516 27.375 1 97 215 TRP A CA 1
ATOM 1726 C C . TRP A 1 215 ? -9.852 29.078 26.469 1 97 215 TRP A C 1
ATOM 1728 O O . TRP A 1 215 ? -10.727 29.875 26.125 1 97 215 TRP A O 1
ATOM 1738 N N . THR A 1 216 ? -9.852 27.812 26.062 1 96.75 216 THR A N 1
ATOM 1739 C CA . THR A 1 216 ? -10.859 27.266 25.156 1 96.75 216 THR A CA 1
ATOM 1740 C C . THR A 1 216 ? -12.242 27.328 25.781 1 96.75 216 THR A C 1
ATOM 1742 O O . THR A 1 216 ? -13.219 27.688 25.109 1 96.75 216 THR A O 1
ATOM 1745 N N . GLN A 1 217 ? -12.32 27.047 27.062 1 95.75 217 GLN A N 1
ATOM 1746 C CA . GLN A 1 217 ? -13.594 27.078 27.766 1 95.75 217 GLN A CA 1
ATOM 1747 C C . GLN A 1 217 ? -14.188 28.484 27.766 1 95.75 217 GLN A C 1
ATOM 1749 O O . GLN A 1 217 ? -15.375 28.672 27.484 1 95.75 217 GLN A O 1
ATOM 1754 N N . VAL A 1 218 ? -13.352 29.406 28.062 1 96.5 218 VAL A N 1
ATOM 1755 C CA . VAL A 1 218 ? -13.797 30.797 28.156 1 96.5 218 VAL A CA 1
ATOM 1756 C C . VAL A 1 218 ? -14.203 31.297 26.766 1 96.5 218 VAL A C 1
ATOM 1758 O O . VAL A 1 218 ? -15.242 31.938 26.609 1 96.5 218 VAL A O 1
ATOM 1761 N N . VAL A 1 219 ? -13.43 30.984 25.766 1 96.12 219 VAL A N 1
ATOM 1762 C CA . VAL A 1 219 ? -13.688 31.453 24.406 1 96.12 219 VAL A CA 1
ATOM 1763 C C . VAL A 1 219 ? -14.953 30.812 23.859 1 96.12 219 VAL A C 1
ATOM 1765 O O . VAL A 1 219 ? -15.75 31.469 23.188 1 96.12 219 VAL A O 1
ATOM 1768 N N . ILE A 1 220 ? -15.125 29.5 24.109 1 94.5 220 ILE A N 1
ATOM 1769 C CA . ILE A 1 220 ? -16.312 28.797 23.625 1 94.5 220 ILE A CA 1
ATOM 1770 C C . ILE A 1 220 ? -17.562 29.422 24.25 1 94.5 220 ILE A C 1
ATOM 1772 O O . ILE A 1 220 ? -18.594 29.562 23.594 1 94.5 220 ILE A O 1
ATOM 1776 N N . ALA A 1 221 ? -17.484 29.734 25.562 1 93.69 221 ALA A N 1
ATOM 1777 C CA . ALA A 1 221 ? -18.609 30.375 26.234 1 93.69 221 ALA A CA 1
ATOM 1778 C C . ALA A 1 221 ? -18.953 31.703 25.562 1 93.69 221 ALA A C 1
ATOM 1780 O O . ALA A 1 221 ? -20.125 31.984 25.297 1 93.69 221 ALA A O 1
ATOM 1781 N N . ASP A 1 222 ? -17.984 32.5 25.266 1 94.44 222 ASP A N 1
ATOM 1782 C CA . ASP A 1 222 ? -18.203 33.781 24.625 1 94.44 222 ASP A CA 1
ATOM 1783 C C . ASP A 1 222 ? -18.672 33.625 23.188 1 94.44 222 ASP A C 1
ATOM 1785 O O . ASP A 1 222 ? -19.453 34.406 22.672 1 94.44 222 ASP A O 1
ATOM 1789 N N . LEU A 1 223 ? -18.125 32.594 22.5 1 92.38 223 LEU A N 1
ATOM 1790 C CA . LEU A 1 223 ? -18.516 32.281 21.125 1 92.38 223 LEU A CA 1
ATOM 1791 C C . LEU A 1 223 ? -20 31.906 21.062 1 92.38 223 LEU A C 1
ATOM 1793 O O . LEU A 1 223 ? -20.703 32.281 20.125 1 92.38 223 LEU A O 1
ATOM 1797 N N . ASN A 1 224 ? -20.359 31.078 22.016 1 90.38 224 ASN A N 1
ATOM 1798 C CA . ASN A 1 224 ? -21.766 30.703 22.094 1 90.38 224 ASN A CA 1
ATOM 1799 C C . ASN A 1 224 ? -22.672 31.922 22.234 1 90.38 224 ASN A C 1
ATOM 1801 O O . ASN A 1 224 ? -23.703 32 21.578 1 90.38 224 ASN A O 1
ATOM 1805 N N . GLN A 1 225 ? -22.328 32.812 23.062 1 88.81 225 GLN A N 1
ATOM 1806 C CA . GLN A 1 225 ? -23.094 34.062 23.25 1 88.81 225 GLN A CA 1
ATOM 1807 C C . GLN A 1 225 ? -23.125 34.875 21.969 1 88.81 225 GLN A C 1
ATOM 1809 O O . GLN A 1 225 ? -24.172 35.438 21.625 1 88.81 225 GLN A O 1
ATOM 1814 N N . LEU A 1 226 ? -22.031 34.969 21.312 1 86.75 226 LEU A N 1
ATOM 1815 C CA . LEU A 1 226 ? -21.922 35.719 20.078 1 86.75 226 LEU A CA 1
ATOM 1816 C C . LEU A 1 226 ? -22.828 35.125 19 1 86.75 226 LEU A C 1
ATOM 1818 O O . LEU A 1 226 ? -23.516 35.875 18.297 1 86.75 226 LEU A O 1
ATOM 1822 N N . LEU A 1 227 ? -22.844 33.719 18.875 1 82.06 227 LEU A N 1
ATOM 1823 C CA . LEU A 1 227 ? -23.594 33.062 17.828 1 82.06 227 LEU A CA 1
ATOM 1824 C C . LEU A 1 227 ? -25.094 33.062 18.125 1 82.06 227 LEU A C 1
ATOM 1826 O O . LEU A 1 227 ? -25.922 33.125 17.219 1 82.06 227 LEU A O 1
ATOM 1830 N N . ASP A 1 228 ? -25.453 32.844 19.344 1 78.81 228 ASP A N 1
ATOM 1831 C CA . ASP A 1 228 ? -26.844 32.938 19.75 1 78.81 228 ASP A CA 1
ATOM 1832 C C . ASP A 1 228 ? -27.422 34.281 19.375 1 78.81 228 ASP A C 1
ATOM 1834 O O . ASP A 1 228 ? -28.562 34.375 18.891 1 78.81 228 ASP A O 1
ATOM 1838 N N . LYS A 1 229 ? -26.75 35.25 19.531 1 74.25 229 LYS A N 1
ATOM 1839 C CA . LYS A 1 229 ? -27.188 36.594 19.172 1 74.25 229 LYS A CA 1
ATOM 1840 C C . LYS A 1 229 ? -27.375 36.719 17.656 1 74.25 229 LYS A C 1
ATOM 1842 O O . LYS A 1 229 ? -28.312 37.375 17.203 1 74.25 229 LYS A O 1
ATOM 1847 N N . GLN A 1 230 ? -26.531 35.906 16.953 1 68.44 230 GLN A N 1
ATOM 1848 C CA . GLN A 1 230 ? -26.609 35.969 15.5 1 68.44 230 GLN A CA 1
ATOM 1849 C C . GLN A 1 230 ? -27.719 35.031 14.977 1 68.44 230 GLN A C 1
ATOM 1851 O O . GLN A 1 230 ? -28.406 35.375 14.008 1 68.44 230 GLN A O 1
ATOM 1856 N N . MET A 1 231 ? -27.688 33.688 15.531 1 61.53 231 MET A N 1
ATOM 1857 C CA . MET A 1 231 ? -28.688 32.719 15.094 1 61.53 231 MET A CA 1
ATOM 1858 C C . MET A 1 231 ? -30.094 33.156 15.508 1 61.53 231 MET A C 1
ATOM 1860 O O . MET A 1 231 ? -31.078 32.844 14.812 1 61.53 231 MET A O 1
ATOM 1864 N N . THR A 1 232 ? -30.234 33.531 16.859 1 52.47 232 THR A N 1
ATOM 1865 C CA . THR A 1 232 ? -31.516 34.125 17.25 1 52.47 232 THR A CA 1
ATOM 1866 C C . THR A 1 232 ? -31.984 35.156 16.234 1 52.47 232 THR A C 1
ATOM 1868 O O . THR A 1 232 ? -33.188 35.375 16.062 1 52.47 232 THR A O 1
ATOM 1871 N N . ARG A 1 233 ? -30.984 35.844 15.555 1 48.62 233 ARG A N 1
ATOM 1872 C CA . ARG A 1 233 ? -31.391 36.75 14.492 1 48.62 233 ARG A CA 1
ATOM 1873 C C . ARG A 1 233 ? -31.844 36 13.25 1 48.62 233 ARG A C 1
ATOM 1875 O O . ARG A 1 233 ? -32.531 36.562 12.398 1 48.62 233 ARG A O 1
ATOM 1882 N N . LYS A 1 234 ? -31.109 34.656 13.117 1 54.84 234 LYS A N 1
ATOM 1883 C CA . LYS A 1 234 ? -31.484 33.875 11.961 1 54.84 234 LYS A CA 1
ATOM 1884 C C . LYS A 1 234 ? -32.406 32.719 12.359 1 54.84 234 LYS A C 1
ATOM 1886 O O . LYS A 1 234 ? -32.344 32.219 13.477 1 54.84 234 LYS A O 1
ATOM 1891 N N . ALA A 1 235 ? -33.406 32.156 11.648 1 51.69 235 ALA A N 1
ATOM 1892 C CA . ALA A 1 235 ? -34.531 31.234 11.859 1 51.69 235 ALA A CA 1
ATOM 1893 C C . ALA A 1 235 ? -34.031 29.938 12.484 1 51.69 235 ALA A C 1
ATOM 1895 O O . ALA A 1 235 ? -32.906 29.828 12.914 1 51.69 235 ALA A O 1
ATOM 1896 N N . ALA A 1 236 ? -34.469 28.641 11.852 1 49.44 236 ALA A N 1
ATOM 1897 C CA . ALA A 1 236 ? -34.844 27.25 12.109 1 49.44 236 ALA A CA 1
ATOM 1898 C C . ALA A 1 236 ? -33.625 26.344 12.133 1 49.44 236 ALA A C 1
ATOM 1900 O O . ALA A 1 236 ? -33.094 25.984 11.078 1 49.44 236 ALA A O 1
ATOM 1901 N N . LEU A 1 237 ? -32.844 26.344 13.195 1 55.5 237 LEU A N 1
ATOM 1902 C CA . LEU A 1 237 ? -31.844 25.297 13.219 1 55.5 237 LEU A CA 1
ATOM 1903 C C . LEU A 1 237 ? -32.5 23.922 13.305 1 55.5 237 LEU A C 1
ATOM 1905 O O . LEU A 1 237 ? -33.562 23.766 13.938 1 55.5 237 LEU A O 1
ATOM 1909 N N . PRO A 1 238 ? -32.062 23.062 12.508 1 56.22 238 PRO A N 1
ATOM 1910 C CA . PRO A 1 238 ? -32.688 21.75 12.594 1 56.22 238 PRO A CA 1
ATOM 1911 C C . PRO A 1 238 ? -32.594 21.141 14 1 56.22 238 PRO A C 1
ATOM 1913 O O . PRO A 1 238 ? -31.672 21.484 14.758 1 56.22 238 PRO A O 1
ATOM 1916 N N . ILE A 1 239 ? -33.562 20.531 14.445 1 55.5 239 ILE A N 1
ATOM 1917 C CA . ILE A 1 239 ? -33.75 19.844 15.711 1 55.5 239 ILE A CA 1
ATOM 1918 C C . ILE A 1 239 ? -32.469 19.062 16.062 1 55.5 239 ILE A C 1
ATOM 1920 O O . ILE A 1 239 ? -32.094 19.016 17.234 1 55.5 239 ILE A O 1
ATOM 1924 N N . ASP A 1 240 ? -31.703 18.5 15.062 1 59.69 240 ASP A N 1
ATOM 1925 C CA . ASP A 1 240 ? -30.578 17.625 15.352 1 59.69 240 ASP A CA 1
ATOM 1926 C C . ASP A 1 240 ? -29.25 18.375 15.289 1 59.69 240 ASP A C 1
ATOM 1928 O O . ASP A 1 240 ? -28.188 17.766 15.156 1 59.69 240 ASP A O 1
ATOM 1932 N N . PHE A 1 241 ? -29.422 19.594 15.531 1 69.25 241 PHE A N 1
ATOM 1933 C CA . PHE A 1 241 ? -28.234 20.422 15.445 1 69.25 241 PHE A CA 1
ATOM 1934 C C . PHE A 1 241 ? -27.375 20.281 16.703 1 69.25 241 PHE A C 1
ATOM 1936 O O . PHE A 1 241 ? -27.844 20.547 17.812 1 69.25 241 PHE A O 1
ATOM 1943 N N . ASP A 1 242 ? -26.219 19.609 16.578 1 76.94 242 ASP A N 1
ATOM 1944 C CA . ASP A 1 242 ? -25.25 19.484 17.672 1 76.94 242 ASP A CA 1
ATOM 1945 C C . ASP A 1 242 ? -24.484 20.797 17.875 1 76.94 242 ASP A C 1
ATOM 1947 O O . ASP A 1 242 ? -23.484 21.031 17.203 1 76.94 242 ASP A O 1
ATOM 1951 N N . SER A 1 243 ? -24.984 21.578 18.781 1 80.12 243 SER A N 1
ATOM 1952 C CA . SER A 1 243 ? -24.469 22.922 19.016 1 80.12 243 SER A CA 1
ATOM 1953 C C . SER A 1 243 ? -23.031 22.875 19.5 1 80.12 243 SER A C 1
ATOM 1955 O O . SER A 1 243 ? -22.203 23.703 19.109 1 80.12 243 SER A O 1
ATOM 1957 N N . GLU A 1 244 ? -22.828 21.938 20.359 1 83.31 244 GLU A N 1
ATOM 1958 C CA . GLU A 1 244 ? -21.469 21.844 20.906 1 83.31 244 GLU A CA 1
ATOM 1959 C C . GLU A 1 244 ? -20.453 21.516 19.812 1 83.31 244 GLU A C 1
ATOM 1961 O O . GLU A 1 244 ? -19.391 22.125 19.75 1 83.31 244 GLU A O 1
ATOM 1966 N N . ARG A 1 245 ? -20.781 20.609 19.047 1 86.38 245 ARG A N 1
ATOM 1967 C CA . ARG A 1 245 ? -19.891 20.219 17.953 1 86.38 245 ARG A CA 1
ATOM 1968 C C . ARG A 1 245 ? -19.688 21.359 16.984 1 86.38 245 ARG A C 1
ATOM 1970 O O . ARG A 1 245 ? -18.594 21.547 16.438 1 86.38 245 ARG A O 1
ATOM 1977 N N . TYR A 1 246 ? -20.672 22.047 16.781 1 88.38 246 TYR A N 1
ATOM 1978 C CA . TYR A 1 246 ? -20.609 23.188 15.891 1 88.38 246 TYR A CA 1
ATOM 1979 C C . TYR A 1 246 ? -19.656 24.25 16.438 1 88.38 246 TYR A C 1
ATOM 1981 O O . TYR A 1 246 ? -18.797 24.766 15.703 1 88.38 246 TYR A O 1
ATOM 1989 N N . LEU A 1 247 ? -19.812 24.547 17.641 1 91 247 LEU A N 1
ATOM 1990 C CA . LEU A 1 247 ? -18.953 25.547 18.266 1 91 247 LEU A CA 1
ATOM 1991 C C . LEU A 1 247 ? -17.484 25.125 18.188 1 91 247 LEU A C 1
ATOM 1993 O O . LEU A 1 247 ? -16.609 25.938 17.891 1 91 247 LEU A O 1
ATOM 1997 N N . ASP A 1 248 ? -17.266 23.859 18.422 1 92.94 248 ASP A N 1
ATOM 1998 C CA . ASP A 1 248 ? -15.906 23.344 18.344 1 92.94 248 ASP A CA 1
ATOM 1999 C C . ASP A 1 248 ? -15.32 23.531 16.938 1 92.94 248 ASP A C 1
ATOM 2001 O O . ASP A 1 248 ? -14.164 23.938 16.797 1 92.94 248 ASP A O 1
ATOM 2005 N N . THR A 1 249 ? -16.156 23.281 16 1 93.25 249 THR A N 1
ATOM 2006 C CA . THR A 1 249 ? -15.727 23.375 14.617 1 93.25 249 THR A CA 1
ATOM 2007 C C . THR A 1 249 ? -15.422 24.828 14.242 1 93.25 249 THR A C 1
ATOM 2009 O O . THR A 1 249 ? -14.43 25.094 13.562 1 93.25 249 THR A O 1
ATOM 2012 N N . VAL A 1 250 ? -16.25 25.641 14.68 1 92.69 250 VAL A N 1
ATOM 2013 C CA . VAL A 1 250 ? -16.078 27.047 14.375 1 92.69 250 VAL A CA 1
ATOM 2014 C C . VAL A 1 250 ? -14.812 27.578 15.039 1 92.69 250 VAL A C 1
ATOM 2016 O O . VAL A 1 250 ? -14.023 28.281 14.406 1 92.69 250 VAL A O 1
ATOM 2019 N N . LEU A 1 251 ? -14.656 27.281 16.297 1 95.5 251 LEU A N 1
ATOM 2020 C CA . LEU A 1 251 ? -13.461 27.734 17 1 95.5 251 LEU A CA 1
ATOM 2021 C C . LEU A 1 251 ? -12.195 27.25 16.312 1 95.5 251 LEU A C 1
ATOM 2023 O O . LEU A 1 251 ? -11.289 28.031 16.047 1 95.5 251 LEU A O 1
ATOM 2027 N N . LEU A 1 252 ? -12.188 25.953 15.992 1 96.62 252 LEU A N 1
ATOM 2028 C CA . LEU A 1 252 ? -11.016 25.375 15.344 1 96.62 252 LEU A CA 1
ATOM 2029 C C . LEU A 1 252 ? -10.727 26.078 14.023 1 96.62 252 LEU A C 1
ATOM 2031 O O . LEU A 1 252 ? -9.578 26.422 13.734 1 96.62 252 LEU A O 1
ATOM 2035 N N . ALA A 1 253 ? -11.719 26.266 13.281 1 94.88 253 ALA A N 1
ATOM 2036 C CA . ALA A 1 253 ? -11.57 26.906 11.977 1 94.88 253 ALA A CA 1
ATOM 2037 C C . ALA A 1 253 ? -10.977 28.297 12.109 1 94.88 253 ALA A C 1
ATOM 2039 O O . ALA A 1 253 ? -10.117 28.703 11.32 1 94.88 253 ALA A O 1
ATOM 2040 N N . HIS A 1 254 ? -11.414 29 13.062 1 95.12 254 HIS A N 1
ATOM 2041 C CA . HIS A 1 254 ? -10.969 30.391 13.211 1 95.12 254 HIS A CA 1
ATOM 2042 C C . HIS A 1 254 ? -9.578 30.453 13.828 1 95.12 254 HIS A C 1
ATOM 2044 O O . HIS A 1 254 ? -8.812 31.375 13.539 1 95.12 254 HIS A O 1
ATOM 2050 N N . VAL A 1 255 ? -9.297 29.531 14.703 1 96.25 255 VAL A N 1
ATOM 2051 C CA . VAL A 1 255 ? -7.93 29.438 15.203 1 96.25 255 VAL A CA 1
ATOM 2052 C C . VAL A 1 255 ? -6.98 29.109 14.047 1 96.25 255 VAL A C 1
ATOM 2054 O O . VAL A 1 255 ? -5.906 29.703 13.93 1 96.25 255 VAL A O 1
ATOM 2057 N N . GLN A 1 256 ? -7.395 28.188 13.203 1 95.62 256 GLN A N 1
ATOM 2058 C CA . GLN A 1 256 ? -6.605 27.875 12.023 1 95.62 256 GLN A CA 1
ATOM 2059 C C . GLN A 1 256 ? -6.434 29.094 11.125 1 95.62 256 GLN A C 1
ATOM 2061 O O . GLN A 1 256 ? -5.348 29.328 10.586 1 95.62 256 GLN A O 1
ATOM 2066 N N . ASP A 1 257 ? -7.457 29.812 10.977 1 94.19 257 ASP A N 1
ATOM 2067 C CA . ASP A 1 257 ? -7.383 31.031 10.172 1 94.19 257 ASP A CA 1
ATOM 2068 C C . ASP A 1 257 ? -6.391 32.031 10.773 1 94.19 257 ASP A C 1
ATOM 2070 O O . ASP A 1 257 ? -5.645 32.688 10.039 1 94.19 257 ASP A O 1
ATOM 2074 N N . TYR A 1 258 ? -6.488 32.188 12.031 1 94.12 258 TYR A N 1
ATOM 2075 C CA . TYR A 1 258 ? -5.531 33.062 12.695 1 94.12 258 TYR A CA 1
ATOM 2076 C C . TYR A 1 258 ? -4.102 32.625 12.414 1 94.12 258 TYR A C 1
ATOM 2078 O O . TYR A 1 258 ? -3.24 33.469 12.109 1 94.12 258 TYR A O 1
ATOM 2086 N N . ILE A 1 259 ? -3.863 31.328 12.523 1 94 259 ILE A N 1
ATOM 2087 C CA . ILE A 1 259 ? -2.535 30.781 12.289 1 94 259 ILE A CA 1
ATOM 2088 C C . ILE A 1 259 ? -2.105 31.047 10.852 1 94 259 ILE A C 1
ATOM 2090 O O . ILE A 1 259 ? -0.961 31.438 10.602 1 94 259 ILE A O 1
ATOM 2094 N N . LYS A 1 260 ? -2.977 30.828 9.953 1 92.62 260 LYS A N 1
ATOM 2095 C CA . LYS A 1 260 ? -2.725 31.125 8.547 1 92.62 260 LYS A CA 1
ATOM 2096 C C . LYS A 1 260 ? -2.232 32.562 8.359 1 92.62 260 LYS A C 1
ATOM 2098 O O . LYS A 1 260 ? -1.335 32.812 7.559 1 92.62 260 LYS A O 1
ATOM 2103 N N . ASP A 1 261 ? -2.768 33.406 9.086 1 89.69 261 ASP A N 1
ATOM 2104 C CA . ASP A 1 261 ? -2.455 34.812 8.945 1 89.69 261 ASP A CA 1
ATOM 2105 C C . ASP A 1 261 ? -1.083 35.156 9.531 1 89.69 261 ASP A C 1
ATOM 2107 O O . ASP A 1 261 ? -0.357 36 9.008 1 89.69 261 ASP A O 1
ATOM 2111 N N . ILE A 1 262 ? -0.715 34.469 10.508 1 88.88 262 ILE A N 1
ATOM 2112 C CA . ILE A 1 262 ? 0.506 34.875 11.195 1 88.88 262 ILE A CA 1
ATOM 2113 C C . ILE A 1 262 ? 1.71 34.188 10.555 1 88.88 262 ILE A C 1
ATOM 2115 O O . ILE A 1 262 ? 2.854 34.625 10.766 1 88.88 262 ILE A O 1
ATOM 2119 N N . VAL A 1 263 ? 1.527 33.125 9.867 1 87.88 263 VAL A N 1
ATOM 2120 C CA . VAL A 1 263 ? 2.631 32.344 9.305 1 87.88 263 VAL A CA 1
ATOM 2121 C C . VAL A 1 263 ? 3.436 33.219 8.352 1 87.88 263 VAL A C 1
ATOM 2123 O O . VAL A 1 263 ? 4.641 33.031 8.18 1 87.88 263 VAL A O 1
ATOM 2126 N N . HIS A 1 264 ? 2.852 34.188 7.801 1 85.31 264 HIS A N 1
ATOM 2127 C CA . HIS A 1 264 ? 3.553 35.031 6.84 1 85.31 264 HIS A CA 1
ATOM 2128 C C . HIS A 1 264 ? 4.191 36.25 7.523 1 85.31 264 HIS A C 1
ATOM 2130 O O . HIS A 1 264 ? 4.875 37.031 6.879 1 85.31 264 HIS A O 1
ATOM 2136 N N . ASP A 1 265 ? 3.953 36.344 8.711 1 85.69 265 ASP A N 1
ATOM 2137 C CA . ASP A 1 265 ? 4.656 37.312 9.555 1 85.69 265 ASP A CA 1
ATOM 2138 C C . ASP A 1 265 ? 5.762 36.656 10.359 1 85.69 265 ASP A C 1
ATOM 2140 O O . ASP A 1 265 ? 5.527 36.188 11.477 1 85.69 265 ASP A O 1
ATOM 2144 N N . THR A 1 266 ? 6.879 36.719 9.789 1 80.62 266 THR A N 1
ATOM 2145 C CA . THR A 1 266 ? 8 35.969 10.328 1 80.62 266 THR A 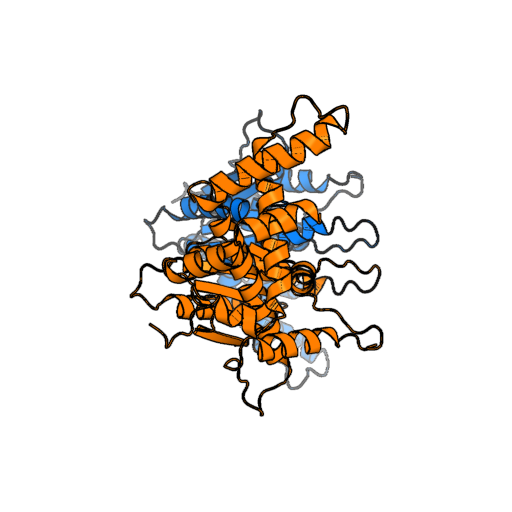CA 1
ATOM 2146 C C . THR A 1 266 ? 8.305 36.406 11.766 1 80.62 266 THR A C 1
ATOM 2148 O O . THR A 1 266 ? 8.617 35.562 12.617 1 80.62 266 THR A O 1
ATOM 2151 N N . ALA A 1 267 ? 8.25 37.656 11.992 1 81.19 267 ALA A N 1
ATOM 2152 C CA . ALA A 1 267 ? 8.508 38.188 13.336 1 81.19 26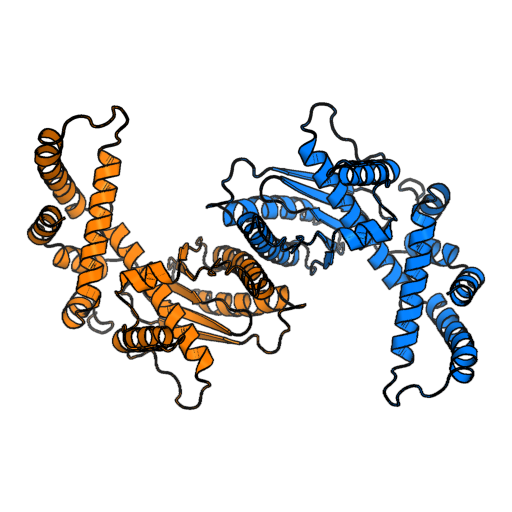7 ALA A CA 1
ATOM 2153 C C . ALA A 1 267 ? 7.484 37.656 14.336 1 81.19 267 ALA A C 1
ATOM 2155 O O . ALA A 1 267 ? 7.848 37.188 15.422 1 81.19 267 ALA A O 1
ATOM 2156 N N . LEU A 1 268 ? 6.34 37.688 13.938 1 83.44 268 LEU A N 1
ATOM 2157 C CA . LEU A 1 268 ? 5.266 37.188 14.797 1 83.44 268 LEU A CA 1
ATOM 2158 C C . LEU A 1 268 ? 5.363 35.688 14.992 1 83.44 268 LEU A C 1
ATOM 2160 O O . LEU A 1 268 ? 5.215 35.188 16.109 1 83.44 268 LEU A O 1
ATOM 2164 N N . LEU A 1 269 ? 5.594 35 13.945 1 86.88 269 LEU A N 1
ATOM 2165 C CA . LEU A 1 269 ? 5.73 33.531 13.992 1 86.88 269 LEU A CA 1
ATOM 2166 C C . LEU A 1 269 ? 6.855 33.125 14.938 1 86.88 269 LEU A C 1
ATOM 2168 O O . LEU A 1 269 ? 6.691 32.219 15.75 1 86.88 269 LEU A O 1
ATOM 2172 N N . ASN A 1 270 ? 7.926 33.812 14.891 1 84.5 270 ASN A N 1
ATOM 2173 C CA . ASN A 1 270 ? 9.078 33.5 15.727 1 84.5 270 ASN A CA 1
ATOM 2174 C C . ASN A 1 270 ? 8.82 33.875 17.188 1 84.5 270 ASN A C 1
ATOM 2176 O O . ASN A 1 270 ? 9.414 33.281 18.094 1 84.5 270 ASN A O 1
ATOM 2180 N N . SER A 1 271 ? 8.031 34.844 17.312 1 84 271 SER A N 1
ATOM 2181 C CA . SER A 1 271 ? 7.68 35.188 18.688 1 84 271 SER A CA 1
ATOM 2182 C C . SER A 1 271 ? 6.848 34.094 19.344 1 84 271 SER A C 1
ATOM 2184 O O . SER A 1 271 ? 6.855 33.938 20.562 1 84 271 SER A O 1
ATOM 2186 N N . ILE A 1 272 ? 6.098 33.438 18.531 1 85.81 272 ILE A N 1
ATOM 2187 C CA . ILE A 1 272 ? 5.23 32.375 19.031 1 85.81 272 ILE A CA 1
ATOM 2188 C C . ILE A 1 272 ? 6.035 31.094 19.188 1 85.81 272 ILE A C 1
ATOM 2190 O O . ILE A 1 272 ? 5.891 30.391 20.188 1 85.81 272 ILE A O 1
ATOM 2194 N N . ARG A 1 273 ? 6.953 30.859 18.234 1 82.38 273 ARG A N 1
ATOM 2195 C CA . ARG A 1 273 ? 7.777 29.656 18.281 1 82.38 273 ARG A CA 1
ATOM 2196 C C . ARG A 1 273 ? 9.086 29.906 19.016 1 82.38 273 ARG A C 1
ATOM 2198 O O . ARG A 1 273 ? 9.945 30.641 18.531 1 82.38 273 ARG A O 1
ATOM 2205 N N . PRO A 1 274 ? 9.234 29.453 20.328 1 68.88 274 PRO A N 1
ATOM 2206 C CA . PRO A 1 274 ? 10.461 29.734 21.078 1 68.88 274 PRO A CA 1
ATOM 2207 C C . PRO A 1 274 ? 11.719 29.266 20.359 1 68.88 274 PRO A C 1
ATOM 2209 O O . PRO A 1 274 ? 11.672 28.281 19.609 1 68.88 274 PRO A O 1
ATOM 2212 N N . ASN A 1 275 ? 12.789 30.156 20.219 1 60.09 275 ASN A N 1
ATOM 2213 C CA . ASN A 1 275 ? 14.062 29.734 19.656 1 60.09 275 ASN A CA 1
ATOM 2214 C C . ASN A 1 275 ? 14.695 28.594 20.453 1 60.09 275 ASN A C 1
ATOM 2216 O O . ASN A 1 275 ? 14.43 28.453 21.641 1 60.09 275 ASN A O 1
ATOM 2220 N N . ALA A 1 276 ? 15.141 27.516 19.75 1 52.03 276 ALA A N 1
ATOM 2221 C CA . ALA A 1 276 ? 15.867 26.453 20.438 1 52.03 276 ALA A CA 1
ATOM 2222 C C . ALA A 1 276 ? 16.719 27.031 21.562 1 52.03 276 ALA A C 1
ATOM 2224 O O . ALA A 1 276 ? 16.844 26.422 22.641 1 52.03 276 ALA A O 1
ATOM 2225 N N . ASN A 1 277 ? 17.438 28.078 21.359 1 44.47 277 ASN A N 1
ATOM 2226 C CA . ASN A 1 277 ? 18.422 28.578 22.312 1 44.47 277 ASN A CA 1
ATOM 2227 C C . ASN A 1 277 ? 17.75 29.297 23.469 1 44.47 277 ASN A C 1
ATOM 2229 O O . ASN A 1 277 ? 18.422 29.734 24.406 1 44.47 277 ASN A O 1
ATOM 2233 N N . GLN A 1 278 ? 16.656 29.703 23.406 1 38.66 278 GLN A N 1
ATOM 2234 C CA . GLN A 1 278 ? 16.141 30.453 24.547 1 38.66 278 GLN A CA 1
ATOM 2235 C C . GLN A 1 278 ? 15.539 29.531 25.594 1 38.66 278 GLN A C 1
ATOM 2237 O O . GLN A 1 278 ? 14.32 29.344 25.625 1 38.66 278 GLN A O 1
ATOM 2242 N N . GLN A 1 279 ? 15.906 28.266 25.672 1 33.59 279 GLN A N 1
ATOM 2243 C CA . GLN A 1 279 ? 15.688 27.672 26.984 1 33.59 279 GLN A CA 1
ATOM 2244 C C . GLN A 1 279 ? 16.578 28.344 28.047 1 33.59 279 GLN A C 1
ATOM 2246 O O . GLN A 1 279 ? 17.766 28.531 27.828 1 33.59 279 GLN A O 1
ATOM 2251 N N . MET B 1 1 ? 6.148 -26.141 -31.969 1 69.12 1 MET B N 1
ATOM 2252 C CA . MET B 1 1 ? 5.402 -26.312 -30.734 1 69.12 1 MET B CA 1
ATOM 2253 C C . MET B 1 1 ? 5.078 -27.797 -30.5 1 69.12 1 MET B C 1
ATOM 2255 O O . MET B 1 1 ? 5.367 -28.328 -29.422 1 69.12 1 MET B O 1
ATOM 2259 N N . LYS B 1 2 ? 4.945 -28.516 -31.547 1 85.56 2 LYS B N 1
ATOM 2260 C CA . LYS B 1 2 ? 4.574 -29.938 -31.438 1 85.56 2 LYS B CA 1
ATOM 2261 C C . LYS B 1 2 ? 5.801 -30.797 -31.156 1 85.56 2 LYS B C 1
ATOM 2263 O O . LYS B 1 2 ? 5.73 -31.75 -30.375 1 85.56 2 LYS B O 1
ATOM 2268 N N . ALA B 1 3 ? 6.879 -30.312 -31.672 1 88.12 3 ALA B N 1
ATOM 2269 C CA . ALA B 1 3 ? 8.102 -31.094 -31.531 1 88.12 3 ALA B CA 1
ATOM 2270 C C . ALA B 1 3 ? 8.586 -31.094 -30.094 1 88.12 3 ALA B C 1
ATOM 2272 O O . ALA B 1 3 ? 9.062 -32.125 -29.594 1 88.12 3 ALA B O 1
ATOM 2273 N N . VAL B 1 4 ? 8.516 -30 -29.453 1 91.31 4 VAL B N 1
ATOM 2274 C CA . VAL B 1 4 ? 8.977 -29.906 -28.078 1 91.31 4 VAL B CA 1
ATOM 2275 C C . VAL B 1 4 ? 8.047 -30.688 -27.156 1 91.31 4 VAL B C 1
ATOM 2277 O O . VAL B 1 4 ? 8.5 -31.359 -26.219 1 91.31 4 VAL B O 1
ATOM 2280 N N . GLN B 1 5 ? 6.797 -30.688 -27.438 1 91.38 5 GLN B N 1
ATOM 2281 C CA . GLN B 1 5 ? 5.836 -31.469 -26.656 1 91.38 5 GLN B CA 1
ATOM 2282 C C . GLN B 1 5 ? 6.117 -32.969 -26.781 1 91.38 5 GLN B C 1
ATOM 2284 O O . GLN B 1 5 ? 6.012 -33.719 -25.797 1 91.38 5 GLN B O 1
ATOM 2289 N N . ALA B 1 6 ? 6.434 -33.312 -27.984 1 92.88 6 ALA B N 1
ATOM 2290 C CA . ALA B 1 6 ? 6.789 -34.719 -28.219 1 92.88 6 ALA B CA 1
ATOM 2291 C C . ALA B 1 6 ? 8.047 -35.094 -27.438 1 92.88 6 ALA B C 1
ATOM 2293 O O . ALA B 1 6 ? 8.141 -36.188 -26.906 1 92.88 6 ALA B O 1
ATOM 2294 N N . LEU B 1 7 ? 8.914 -34.219 -27.406 1 94.44 7 LEU B N 1
ATOM 2295 C CA . LEU B 1 7 ? 10.156 -34.438 -26.672 1 94.44 7 LEU B CA 1
ATOM 2296 C C . LEU B 1 7 ? 9.867 -34.594 -25.172 1 94.44 7 LEU B C 1
ATOM 2298 O O . LEU B 1 7 ? 10.438 -35.469 -24.531 1 94.44 7 LEU B O 1
ATOM 2302 N N . LEU B 1 8 ? 9 -33.812 -24.625 1 95.5 8 LEU B N 1
ATOM 2303 C CA . LEU B 1 8 ? 8.641 -33.906 -23.219 1 95.5 8 LEU B CA 1
ATOM 2304 C C . LEU B 1 8 ? 7.965 -35.25 -22.922 1 95.5 8 LEU B C 1
ATOM 2306 O O . LEU B 1 8 ? 8.227 -35.844 -21.891 1 95.5 8 LEU B O 1
ATOM 2310 N N . ALA B 1 9 ? 7.105 -35.656 -23.828 1 93.81 9 ALA B N 1
ATOM 2311 C CA . ALA B 1 9 ? 6.43 -36.938 -23.688 1 93.81 9 ALA B CA 1
ATOM 2312 C C . ALA B 1 9 ? 7.434 -38.094 -23.703 1 93.81 9 ALA B C 1
ATOM 2314 O O . ALA B 1 9 ? 7.32 -39.031 -22.922 1 93.81 9 ALA B O 1
ATOM 2315 N N . LYS B 1 10 ? 8.344 -37.969 -24.625 1 95.44 10 LYS B N 1
ATOM 2316 C CA . LYS B 1 10 ? 9.383 -38.969 -24.734 1 95.44 10 LYS B CA 1
ATOM 2317 C C . LYS B 1 10 ? 10.164 -39.125 -23.438 1 95.44 10 LYS B C 1
ATOM 2319 O O . LYS B 1 10 ? 10.57 -40.219 -23.062 1 95.44 10 LYS B O 1
ATOM 2324 N N . HIS B 1 11 ? 10.312 -38.031 -22.797 1 96.94 11 HIS B N 1
ATOM 2325 C CA . HIS B 1 11 ? 11.086 -38.031 -21.562 1 96.94 11 HIS B CA 1
ATOM 2326 C C . HIS B 1 11 ? 10.172 -38.188 -20.344 1 96.94 11 HIS B C 1
ATOM 2328 O O . HIS B 1 11 ? 10.594 -37.906 -19.219 1 96.94 11 HIS B O 1
ATOM 2334 N N . HIS B 1 12 ? 8.961 -38.562 -20.484 1 96.12 12 HIS B N 1
ATOM 2335 C CA . HIS B 1 12 ? 8.016 -38.906 -19.438 1 96.12 12 HIS B CA 1
ATOM 2336 C C . HIS B 1 12 ? 7.832 -37.75 -18.453 1 96.12 12 HIS B C 1
ATOM 2338 O O . HIS B 1 12 ? 7.977 -37.938 -17.234 1 96.12 12 HIS B O 1
ATOM 2344 N N . VAL B 1 13 ? 7.395 -36.625 -18.984 1 96 13 VAL B N 1
ATOM 2345 C CA . VAL B 1 13 ? 7.203 -35.438 -18.188 1 96 13 VAL B CA 1
ATOM 2346 C C . VAL B 1 13 ? 6.188 -35.688 -17.078 1 96 13 VAL B C 1
ATOM 2348 O O . VAL B 1 13 ? 6.32 -35.188 -15.969 1 96 13 VAL B O 1
ATOM 2351 N N . GLN B 1 14 ? 5.16 -36.469 -17.312 1 94.31 14 GLN B N 1
ATOM 2352 C CA . GLN B 1 14 ? 4.16 -36.812 -16.312 1 94.31 14 GLN B CA 1
ATOM 2353 C C . GLN B 1 14 ? 4.801 -37.469 -15.094 1 94.31 14 GLN B C 1
ATOM 2355 O O . GLN B 1 14 ? 4.539 -37.094 -13.953 1 94.31 14 GLN B O 1
ATOM 2360 N N . SER B 1 15 ? 5.602 -38.531 -15.391 1 94.75 15 SER B N 1
ATOM 2361 C CA . SER B 1 15 ? 6.281 -39.25 -14.32 1 94.75 15 SER B CA 1
ATOM 2362 C C . SER B 1 15 ? 7.242 -38.344 -13.562 1 94.75 15 SER B C 1
ATOM 2364 O O . SER B 1 15 ? 7.395 -38.469 -12.344 1 94.75 15 SER B O 1
ATOM 2366 N N . HIS B 1 16 ? 7.879 -37.438 -14.297 1 96.44 16 HIS B N 1
ATOM 2367 C CA . HIS B 1 16 ? 8.781 -36.5 -13.664 1 96.44 16 HIS B CA 1
ATOM 2368 C C . HIS B 1 16 ? 8.039 -35.594 -12.688 1 96.44 16 HIS B C 1
ATOM 2370 O O . HIS B 1 16 ? 8.492 -35.406 -11.555 1 96.44 16 HIS B O 1
ATOM 2376 N N . LEU B 1 17 ? 6.934 -35.031 -13.086 1 95.38 17 LEU B N 1
ATOM 2377 C CA . LEU B 1 17 ? 6.133 -34.188 -12.219 1 95.38 17 LEU B CA 1
ATOM 2378 C C . LEU B 1 17 ? 5.617 -34.969 -11.008 1 95.38 17 LEU B C 1
ATOM 2380 O O . LEU B 1 17 ? 5.629 -34.438 -9.891 1 95.38 17 LEU B O 1
ATOM 2384 N N . GLN B 1 18 ? 5.176 -36.188 -11.211 1 93.81 18 GLN B N 1
ATOM 2385 C CA . GLN B 1 18 ? 4.691 -37.031 -10.125 1 93.81 18 GLN B CA 1
ATOM 2386 C C . GLN B 1 18 ? 5.785 -37.281 -9.086 1 93.81 18 GLN B C 1
ATOM 2388 O O . GLN B 1 18 ? 5.535 -37.188 -7.883 1 93.81 18 GLN B O 1
ATOM 2393 N N . HIS B 1 19 ? 6.93 -37.656 -9.602 1 93.94 19 HIS B N 1
ATOM 2394 C CA . HIS B 1 19 ? 8.062 -37.906 -8.719 1 93.94 19 HIS B CA 1
ATOM 2395 C C . HIS B 1 19 ? 8.438 -36.656 -7.938 1 93.94 19 HIS B C 1
ATOM 2397 O O . HIS B 1 19 ? 8.719 -36.719 -6.738 1 93.94 19 HIS B O 1
ATOM 2403 N N . LEU B 1 20 ? 8.477 -35.562 -8.664 1 95 20 LEU B N 1
ATOM 2404 C CA . LEU B 1 20 ? 8.797 -34.281 -8.031 1 95 20 LEU B CA 1
ATOM 2405 C C . LEU B 1 20 ? 7.824 -33.969 -6.895 1 95 20 LEU B C 1
ATOM 2407 O O . LEU B 1 20 ? 8.242 -33.625 -5.789 1 95 20 LEU B O 1
ATOM 2411 N N . LEU B 1 21 ? 6.523 -34.062 -7.098 1 93.94 21 LEU B N 1
ATOM 2412 C CA . LEU B 1 21 ? 5.5 -33.719 -6.125 1 93.94 21 LEU B CA 1
ATOM 2413 C C . LEU B 1 21 ? 5.496 -34.688 -4.953 1 93.94 21 LEU B C 1
ATOM 2415 O O . LEU B 1 21 ? 5.105 -34.312 -3.84 1 93.94 21 LEU B O 1
ATOM 2419 N N . LYS B 1 22 ? 5.969 -35.906 -5.156 1 91.44 22 LYS B N 1
ATOM 2420 C CA . LYS B 1 22 ? 6.082 -36.875 -4.078 1 91.44 22 LYS B CA 1
ATOM 2421 C C . LYS B 1 22 ? 7.207 -36.531 -3.115 1 91.44 22 LYS B C 1
ATOM 2423 O O . LYS B 1 22 ? 7.125 -36.812 -1.918 1 91.44 22 LYS B O 1
ATOM 2428 N N . GLN B 1 23 ? 8.211 -35.875 -3.629 1 91.31 23 GLN B N 1
ATOM 2429 C CA . GLN B 1 23 ? 9.406 -35.625 -2.828 1 91.31 23 GLN B CA 1
ATOM 2430 C C . GLN B 1 23 ? 9.516 -34.156 -2.43 1 91.31 23 GLN B C 1
ATOM 2432 O O . GLN B 1 23 ? 10.445 -33.781 -1.718 1 91.31 23 GLN B O 1
ATOM 2437 N N . ILE B 1 24 ? 8.625 -33.469 -2.838 1 92.12 24 ILE B N 1
ATOM 2438 C CA . ILE B 1 24 ? 8.758 -32.031 -2.67 1 92.12 24 ILE B CA 1
ATOM 2439 C C . ILE B 1 24 ? 8.648 -31.656 -1.19 1 92.12 24 ILE B C 1
ATOM 2441 O O . ILE B 1 24 ? 7.859 -32.25 -0.455 1 92.12 24 ILE B O 1
ATOM 2445 N N . ARG B 1 25 ? 9.602 -30.734 -0.742 1 91.94 25 ARG B N 1
ATOM 2446 C CA . ARG B 1 25 ? 9.539 -30.219 0.62 1 91.94 25 ARG B CA 1
ATOM 2447 C C . ARG B 1 25 ? 8.234 -29.453 0.854 1 91.94 25 ARG B C 1
ATOM 2449 O O . ARG B 1 25 ? 7.719 -28.797 -0.057 1 91.94 25 ARG B O 1
ATOM 2456 N N . PRO B 1 26 ? 7.699 -29.484 2.035 1 92.69 26 PRO B N 1
ATOM 2457 C CA . PRO B 1 26 ? 6.43 -28.828 2.33 1 92.69 26 PRO B CA 1
ATOM 2458 C C . PRO B 1 26 ? 6.492 -27.312 2.102 1 92.69 26 PRO B C 1
ATOM 2460 O O . PRO B 1 26 ? 7.484 -26.672 2.455 1 92.69 26 PRO B O 1
ATOM 2463 N N . PHE B 1 27 ? 5.508 -26.797 1.443 1 95.12 27 PHE B N 1
ATOM 2464 C CA . PHE B 1 27 ? 5.301 -25.359 1.307 1 95.12 27 PHE B CA 1
ATOM 2465 C C . PHE B 1 27 ? 3.816 -25.016 1.25 1 95.12 27 PHE B C 1
ATOM 2467 O O . PHE B 1 27 ? 2.975 -25.922 1.182 1 95.12 27 PHE B O 1
ATOM 2474 N N . ARG B 1 28 ? 3.521 -23.734 1.399 1 96.38 28 ARG B N 1
ATOM 2475 C CA . ARG B 1 28 ? 2.154 -23.234 1.307 1 96.38 28 ARG B CA 1
ATOM 2476 C C . ARG B 1 28 ? 2.039 -22.141 0.247 1 96.38 28 ARG B C 1
ATOM 2478 O O . ARG B 1 28 ? 2.992 -21.406 0.012 1 96.38 28 ARG B O 1
ATOM 2485 N N . VAL B 1 29 ? 0.944 -22.156 -0.371 1 97.94 29 VAL B N 1
ATOM 2486 C CA . VAL B 1 29 ? 0.651 -21.125 -1.355 1 97.94 29 VAL B CA 1
ATOM 2487 C C . VAL B 1 29 ? -0.586 -20.328 -0.926 1 97.94 29 VAL B C 1
ATOM 2489 O O . VAL B 1 29 ? -1.649 -20.922 -0.697 1 97.94 29 VAL B O 1
ATOM 2492 N N . LEU B 1 30 ? -0.402 -19.062 -0.755 1 98.56 30 LEU B N 1
ATOM 2493 C CA . LEU B 1 30 ? -1.517 -18.172 -0.453 1 98.56 30 LEU B CA 1
ATOM 2494 C C . LEU B 1 30 ? -1.978 -17.438 -1.705 1 98.56 30 LEU B C 1
ATOM 2496 O O . LEU B 1 30 ? -1.163 -16.844 -2.414 1 98.56 30 LEU B O 1
ATOM 2500 N N . GLY B 1 31 ? -3.234 -17.562 -2.082 1 98.81 31 GLY B N 1
ATOM 2501 C CA . GLY B 1 31 ? -3.869 -16.75 -3.102 1 98.81 31 GLY B CA 1
ATOM 2502 C C . GLY B 1 31 ? -4.805 -15.703 -2.525 1 98.81 31 GLY B C 1
ATOM 2503 O O . GLY B 1 31 ? -5.578 -15.984 -1.611 1 98.81 31 GLY B O 1
ATOM 2504 N N . LEU B 1 32 ? -4.715 -14.477 -3.064 1 98.69 32 LEU B N 1
ATOM 2505 C CA . LEU B 1 32 ? -5.527 -13.383 -2.549 1 98.69 32 LEU B CA 1
ATOM 2506 C C . LEU B 1 32 ? -6.289 -12.695 -3.678 1 98.69 32 LEU B C 1
ATOM 2508 O O . LEU B 1 32 ? -5.719 -12.414 -4.738 1 98.69 32 LEU B O 1
ATOM 2512 N N . ASP B 1 33 ? -7.578 -12.406 -3.506 1 97.31 33 ASP B N 1
ATOM 2513 C CA . ASP B 1 33 ? -8.391 -11.461 -4.27 1 97.31 33 ASP B CA 1
ATOM 2514 C C . ASP B 1 33 ? -8.797 -10.266 -3.406 1 97.31 33 ASP B C 1
ATOM 2516 O O . ASP B 1 33 ? -9.773 -10.336 -2.664 1 97.31 33 ASP B O 1
ATOM 2520 N N . ILE B 1 34 ? -8.055 -9.219 -3.535 1 97.12 34 ILE B N 1
ATOM 2521 C CA . ILE B 1 34 ? -8.148 -8.062 -2.646 1 97.12 34 ILE B CA 1
ATOM 2522 C C . ILE B 1 34 ? -9.234 -7.113 -3.148 1 97.12 34 ILE B C 1
ATOM 2524 O O . ILE B 1 34 ? -9.289 -6.793 -4.336 1 97.12 34 ILE B O 1
ATOM 2528 N N . ASN B 1 35 ? -10.086 -6.688 -2.252 1 93.19 35 ASN B N 1
ATOM 2529 C CA . ASN B 1 35 ? -11.141 -5.719 -2.5 1 93.19 35 ASN B CA 1
ATOM 2530 C C . ASN B 1 35 ? -11.406 -4.848 -1.273 1 93.19 35 ASN B C 1
ATOM 2532 O O . ASN B 1 35 ? -11.047 -5.219 -0.155 1 93.19 35 ASN B O 1
ATOM 2536 N N . THR B 1 36 ? -12 -3.691 -1.479 1 94.38 36 THR B N 1
ATOM 2537 C CA . THR B 1 36 ? -12.234 -2.762 -0.381 1 94.38 36 THR B CA 1
ATOM 2538 C C . THR B 1 36 ? -13.383 -3.24 0.499 1 94.38 36 THR B C 1
ATOM 2540 O O . THR B 1 36 ? -13.539 -2.783 1.634 1 94.38 36 THR B O 1
ATOM 2543 N N . LYS B 1 37 ? -14.18 -4.152 0.016 1 94.19 37 LYS B N 1
ATOM 2544 C CA . LYS B 1 37 ? -15.344 -4.602 0.78 1 94.19 37 LYS B CA 1
ATOM 2545 C C . LYS B 1 37 ? -15.156 -6.027 1.287 1 94.19 37 LYS B C 1
ATOM 2547 O O . LYS B 1 37 ? -15.555 -6.352 2.408 1 94.19 37 LYS B O 1
ATOM 2552 N N . THR B 1 38 ? -14.633 -6.844 0.396 1 95.38 38 THR B N 1
ATOM 2553 C CA . THR B 1 38 ? -14.414 -8.242 0.754 1 95.38 38 THR B CA 1
ATOM 2554 C C . THR B 1 38 ? -13.164 -8.781 0.08 1 95.38 38 THR B C 1
ATOM 2556 O O . THR B 1 38 ? -13.031 -8.719 -1.145 1 95.38 38 THR B O 1
ATOM 2559 N N . THR B 1 39 ? -12.25 -9.312 0.817 1 97.38 39 THR B N 1
ATOM 2560 C CA . THR B 1 39 ? -11.039 -9.945 0.298 1 97.38 39 THR B CA 1
ATOM 2561 C C . THR B 1 39 ? -11.094 -11.453 0.488 1 97.38 39 THR B C 1
ATOM 2563 O O . THR B 1 39 ? -11.25 -11.938 1.61 1 97.38 39 THR B O 1
ATOM 2566 N N . GLY B 1 40 ? -11.055 -12.227 -0.607 1 97.38 40 GLY B N 1
ATOM 2567 C CA . GLY B 1 40 ? -10.977 -13.68 -0.538 1 97.38 40 GLY B CA 1
ATOM 2568 C C . GLY B 1 40 ? -9.555 -14.195 -0.406 1 97.38 40 GLY B C 1
ATOM 2569 O O . GLY B 1 40 ? -8.625 -13.602 -0.95 1 97.38 40 GLY B O 1
ATOM 2570 N N . TYR B 1 41 ? -9.391 -15.32 0.339 1 98.25 41 TYR B N 1
ATOM 2571 C CA . TYR B 1 41 ? -8.086 -15.953 0.44 1 98.25 41 TYR B CA 1
ATOM 2572 C C . TYR B 1 41 ? -8.203 -17.469 0.39 1 98.25 41 TYR B C 1
ATOM 2574 O O . TYR B 1 41 ? -9.219 -18.031 0.807 1 98.25 41 TYR B O 1
ATOM 2582 N N . VAL B 1 42 ? -7.184 -18.078 -0.174 1 97.88 42 VAL B N 1
ATOM 2583 C CA . VAL B 1 42 ? -7.066 -19.531 -0.235 1 97.88 42 VAL B CA 1
ATOM 2584 C C . VAL B 1 42 ? -5.629 -19.953 0.061 1 97.88 42 VAL B C 1
ATOM 2586 O O . VAL B 1 42 ? -4.684 -19.312 -0.423 1 97.88 42 VAL B O 1
ATOM 2589 N N . VAL B 1 43 ? -5.469 -20.984 0.847 1 97.44 43 VAL B N 1
ATOM 2590 C CA . VAL B 1 43 ? -4.16 -21.562 1.13 1 97.44 43 VAL B CA 1
ATOM 2591 C C . VAL B 1 43 ? -4.105 -23 0.607 1 97.44 43 VAL B C 1
ATOM 2593 O O . VAL B 1 43 ? -4.973 -23.812 0.928 1 97.44 43 VAL B O 1
ATOM 2596 N N . LEU B 1 44 ? -3.129 -23.25 -0.202 1 96.38 44 LEU B N 1
ATOM 2597 C CA . LEU B 1 44 ? -2.871 -24.594 -0.702 1 96.38 44 LEU B CA 1
ATOM 2598 C C . LEU B 1 44 ? -1.591 -25.172 -0.096 1 96.38 44 LEU B C 1
ATOM 2600 O O . LEU B 1 44 ? -0.683 -24.422 0.265 1 96.38 44 LEU B O 1
ATOM 2604 N N . ASN B 1 45 ? -1.554 -26.484 0.03 1 94.62 45 ASN B N 1
ATOM 2605 C CA . ASN B 1 45 ? -0.325 -27.141 0.473 1 94.62 45 ASN B CA 1
ATOM 2606 C C . ASN B 1 45 ? 0.572 -27.5 -0.705 1 94.62 45 ASN B C 1
ATOM 2608 O O . ASN B 1 45 ? 0.3 -27.109 -1.842 1 94.62 45 ASN B O 1
ATOM 2612 N N . GLU B 1 46 ? 1.676 -28.203 -0.465 1 95.12 46 GLU B N 1
ATOM 2613 C CA . GLU B 1 46 ? 2.703 -28.5 -1.46 1 95.12 46 GLU B CA 1
ATOM 2614 C C . GLU B 1 46 ? 2.186 -29.453 -2.525 1 95.12 46 GLU B C 1
ATOM 2616 O O . GLU B 1 46 ? 2.812 -29.625 -3.572 1 95.12 46 GLU B O 1
ATOM 2621 N N . LYS B 1 47 ? 1.04 -30.062 -2.289 1 93.44 47 LYS B N 1
ATOM 2622 C CA . LYS B 1 47 ? 0.427 -30.938 -3.275 1 93.44 47 LYS B CA 1
ATOM 2623 C C . LYS B 1 47 ? -0.674 -30.219 -4.051 1 93.44 47 LYS B C 1
ATOM 2625 O O . LYS B 1 47 ? -1.4 -30.844 -4.828 1 93.44 47 LYS B O 1
ATOM 2630 N N . GLY B 1 48 ? -0.844 -28.938 -3.771 1 94.62 48 GLY B N 1
ATOM 2631 C CA . GLY B 1 48 ? -1.855 -28.141 -4.453 1 94.62 48 GLY B CA 1
ATOM 2632 C C . GLY B 1 48 ? -3.254 -28.375 -3.912 1 94.62 48 GLY B C 1
ATOM 2633 O O . GLY B 1 48 ? -4.242 -28.156 -4.617 1 94.62 48 GLY B O 1
ATOM 2634 N N . ARG B 1 49 ? -3.281 -28.906 -2.711 1 93.69 49 ARG B N 1
ATOM 2635 C CA . ARG B 1 49 ? -4.57 -29.188 -2.096 1 93.69 49 ARG B CA 1
ATOM 2636 C C . ARG B 1 49 ? -4.941 -28.125 -1.073 1 93.69 49 ARG B C 1
ATOM 2638 O O . ARG B 1 49 ? -4.066 -27.531 -0.44 1 93.69 49 ARG B O 1
ATOM 2645 N N . LEU B 1 50 ? -6.223 -28.047 -0.851 1 95.38 50 LEU B N 1
ATOM 2646 C CA . LEU B 1 50 ? -6.77 -27 -0.001 1 95.38 50 LEU B CA 1
ATOM 2647 C C . LEU B 1 50 ? -6.387 -27.219 1.458 1 95.38 50 LEU B C 1
ATOM 2649 O O . LEU B 1 50 ? -6.527 -28.328 1.976 1 95.38 50 LEU B O 1
ATOM 2653 N N . VAL B 1 51 ? -5.902 -26.219 2.146 1 94.06 51 VAL B N 1
ATOM 2654 C CA . VAL B 1 51 ? -5.602 -26.234 3.574 1 94.06 51 VAL B CA 1
ATOM 2655 C C . VAL B 1 51 ? -6.609 -25.359 4.324 1 94.06 51 VAL B C 1
ATOM 2657 O O . VAL B 1 51 ? -7.191 -25.797 5.32 1 94.06 51 VAL B O 1
ATOM 2660 N N . LYS B 1 52 ? -6.75 -24.172 3.809 1 95.12 52 LYS B N 1
ATOM 2661 C CA . LYS B 1 52 ? -7.633 -23.188 4.43 1 95.12 52 LYS B CA 1
ATOM 2662 C C . LYS B 1 52 ? -8.188 -22.219 3.393 1 95.12 52 LYS B C 1
ATOM 2664 O O . LYS B 1 52 ? -7.551 -21.969 2.363 1 95.12 52 LYS B O 1
ATOM 2669 N N . PHE B 1 53 ? -9.391 -21.719 3.666 1 96.5 53 PHE B N 1
ATOM 2670 C CA . PHE B 1 53 ? -9.953 -20.688 2.809 1 96.5 53 PHE B CA 1
ATOM 2671 C C . PHE B 1 53 ? -10.922 -19.797 3.592 1 96.5 53 PHE B C 1
ATOM 2673 O O . PHE B 1 53 ? -11.352 -20.156 4.688 1 96.5 53 PHE B O 1
ATOM 2680 N N . GLY B 1 54 ? -11.156 -18.641 3.074 1 95.62 54 GLY B N 1
ATOM 2681 C CA . GLY B 1 54 ? -12.109 -17.734 3.689 1 95.62 54 GLY B CA 1
ATOM 2682 C C . GLY B 1 54 ? -12.109 -16.344 3.064 1 95.62 54 GLY B C 1
ATOM 2683 O O . GLY B 1 54 ? -11.656 -16.172 1.93 1 95.62 54 GLY B O 1
ATOM 2684 N N . HIS B 1 55 ? -12.836 -15.469 3.758 1 95.75 55 HIS B N 1
ATOM 2685 C CA . HIS B 1 55 ? -12.859 -14.07 3.334 1 95.75 55 HIS B CA 1
ATOM 2686 C C . HIS B 1 55 ? -12.727 -13.133 4.527 1 95.75 55 HIS B C 1
ATOM 2688 O O . HIS B 1 55 ? -12.977 -13.531 5.668 1 95.75 55 HIS B O 1
ATOM 2694 N N . VAL B 1 56 ? -12.219 -12.008 4.316 1 97.12 56 VAL B N 1
ATOM 2695 C CA . VAL B 1 56 ? -12.172 -10.914 5.277 1 97.12 56 VAL B CA 1
ATOM 2696 C C . VAL B 1 56 ? -13.164 -9.828 4.867 1 97.12 56 VAL B C 1
ATOM 2698 O O . VAL B 1 56 ? -13.008 -9.188 3.824 1 97.12 56 VAL B O 1
ATOM 2701 N N . SER B 1 57 ? -14.211 -9.656 5.664 1 96.56 57 SER B N 1
ATOM 2702 C CA . SER B 1 57 ? -15.18 -8.594 5.406 1 96.56 57 SER B CA 1
ATOM 2703 C C . SER B 1 57 ? -14.719 -7.27 6 1 96.56 57 SER B C 1
ATOM 2705 O O . SER B 1 57 ? -14.367 -7.199 7.18 1 96.56 57 SER B O 1
ATOM 2707 N N . THR B 1 58 ? -14.688 -6.258 5.18 1 96.69 58 THR B N 1
ATOM 2708 C CA . THR B 1 58 ? -14.352 -4.914 5.641 1 96.69 58 THR B CA 1
ATOM 2709 C C . THR B 1 58 ? -15.469 -3.928 5.293 1 96.69 58 THR B C 1
ATOM 2711 O O . THR B 1 58 ? -15.219 -2.73 5.145 1 96.69 58 THR B O 1
ATOM 2714 N N . LYS B 1 59 ? -16.641 -4.398 5.145 1 94.19 59 LYS B N 1
ATOM 2715 C CA . LYS B 1 59 ? -17.812 -3.613 4.742 1 94.19 59 LYS B CA 1
ATOM 2716 C C . LYS B 1 59 ? -18.156 -2.572 5.801 1 94.19 59 LYS B C 1
ATOM 2718 O O . LYS B 1 59 ? -18.812 -1.571 5.5 1 94.19 59 LYS B O 1
ATOM 2723 N N . HIS B 1 60 ? -17.812 -2.861 6.984 1 94.62 60 HIS B N 1
ATOM 2724 C CA . HIS B 1 60 ? -18.109 -1.945 8.078 1 94.62 60 HIS B CA 1
ATOM 2725 C C . HIS B 1 60 ? -17.25 -0.691 8 1 94.62 60 HIS B C 1
ATOM 2727 O O . HIS B 1 60 ? -17.484 0.281 8.719 1 94.62 60 HIS B O 1
ATOM 2733 N N . LEU B 1 61 ? -16.266 -0.647 7.16 1 94.69 61 LEU B N 1
ATOM 2734 C CA . LEU B 1 61 ? -15.344 0.475 7.004 1 94.69 61 LEU B CA 1
ATOM 2735 C C . LEU B 1 61 ? -15.617 1.23 5.711 1 94.69 61 LEU B C 1
ATOM 2737 O O . LEU B 1 61 ? -16.016 0.631 4.711 1 94.69 61 LEU B O 1
ATOM 2741 N N . SER B 1 62 ? -15.352 2.559 5.75 1 91.75 62 SER B N 1
ATOM 2742 C CA . SER B 1 62 ? -15.492 3.385 4.555 1 91.75 62 SER B CA 1
ATOM 2743 C C . SER B 1 62 ? -14.203 3.412 3.744 1 91.75 62 SER B C 1
ATOM 2745 O O . SER B 1 62 ? -13.172 3.881 4.227 1 91.75 62 SER B O 1
ATOM 2747 N N . SER B 1 63 ? -14.32 2.939 2.48 1 86.5 63 SER B N 1
ATOM 2748 C CA . SER B 1 63 ? -13.141 2.912 1.617 1 86.5 63 SER B CA 1
ATOM 2749 C C . SER B 1 63 ? -12.672 4.32 1.272 1 86.5 63 SER B C 1
ATOM 2751 O O . SER B 1 63 ? -11.539 4.516 0.831 1 86.5 63 SER B O 1
ATOM 2753 N N . GLU B 1 64 ? -13.461 5.285 1.53 1 83 64 GLU B N 1
ATOM 2754 C CA . GLU B 1 64 ? -13.102 6.66 1.192 1 83 64 GLU B CA 1
ATOM 2755 C C . GLU B 1 64 ? -12.164 7.258 2.234 1 83 64 GLU B C 1
ATOM 2757 O O . GLU B 1 64 ? -11.258 8.023 1.895 1 83 64 GLU B O 1
ATOM 2762 N N . ILE B 1 65 ? -12.359 6.848 3.461 1 86.56 65 ILE B N 1
ATOM 2763 C CA . ILE B 1 65 ? -11.625 7.582 4.488 1 86.56 65 ILE B CA 1
ATOM 2764 C C . ILE B 1 65 ? -10.867 6.605 5.383 1 86.56 65 ILE B C 1
ATOM 2766 O O . ILE B 1 65 ? -10.016 7.012 6.172 1 86.56 65 ILE B O 1
ATOM 2770 N N . GLN B 1 66 ? -11.125 5.316 5.188 1 93.56 66 GLN B N 1
ATOM 2771 C CA . GLN B 1 66 ? -10.547 4.363 6.129 1 93.56 66 GLN B CA 1
ATOM 2772 C C . GLN B 1 66 ? -9.758 3.277 5.402 1 93.56 66 GLN B C 1
ATOM 2774 O O . GLN B 1 66 ? -9.867 2.096 5.738 1 93.56 66 GLN B O 1
ATOM 2779 N N . MET B 1 67 ? -9.031 3.689 4.383 1 94.31 67 MET B N 1
ATOM 2780 C CA . MET B 1 67 ? -8.266 2.732 3.582 1 94.31 67 MET B CA 1
ATOM 2781 C C . MET B 1 67 ? -7.242 2.002 4.441 1 94.31 67 MET B C 1
ATOM 2783 O O . MET B 1 67 ? -7.066 0.789 4.309 1 94.31 67 MET B O 1
ATOM 2787 N N . LEU B 1 68 ? -6.543 2.73 5.281 1 97.12 68 LEU B N 1
ATOM 2788 C CA . LEU B 1 68 ? -5.547 2.113 6.152 1 97.12 68 LEU B CA 1
ATOM 2789 C C . LEU B 1 68 ? -6.191 1.083 7.07 1 97.12 68 LEU B C 1
ATOM 2791 O O . LEU B 1 68 ? -5.633 0.006 7.293 1 97.12 68 LEU B O 1
ATOM 2795 N N . ASP B 1 69 ? -7.383 1.357 7.602 1 97.81 69 ASP B N 1
ATOM 2796 C CA . ASP B 1 69 ? -8.094 0.439 8.484 1 97.81 69 ASP B CA 1
ATOM 2797 C C . ASP B 1 69 ? -8.477 -0.843 7.75 1 97.81 69 ASP B C 1
ATOM 2799 O O . ASP B 1 69 ? -8.383 -1.938 8.312 1 97.81 69 ASP B O 1
ATOM 2803 N N . ILE B 1 70 ? -8.938 -0.661 6.555 1 98.06 70 ILE B N 1
ATOM 2804 C CA . ILE B 1 70 ? -9.25 -1.816 5.723 1 98.06 70 ILE B CA 1
ATOM 2805 C C . ILE B 1 70 ? -8.016 -2.697 5.57 1 98.06 70 ILE B C 1
ATOM 2807 O O . ILE B 1 70 ? -8.086 -3.914 5.766 1 98.06 70 ILE B O 1
ATOM 2811 N N . GLY B 1 71 ? -6.871 -2.086 5.2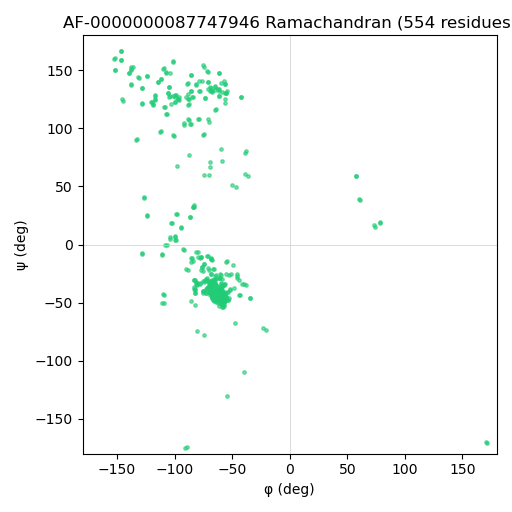27 1 98.25 71 GLY B N 1
ATOM 2812 C CA . GLY B 1 71 ? -5.621 -2.82 5.121 1 98.25 71 GLY B CA 1
ATOM 2813 C C . GLY B 1 71 ? -5.23 -3.525 6.406 1 98.25 71 GLY B C 1
ATOM 2814 O O . GLY B 1 71 ? -4.75 -4.66 6.375 1 98.25 71 GLY B O 1
ATOM 2815 N N . ILE B 1 72 ? -5.438 -2.867 7.492 1 98 72 ILE B N 1
ATOM 2816 C CA . ILE B 1 72 ? -5.086 -3.418 8.797 1 98 72 ILE B CA 1
ATOM 2817 C C . ILE B 1 72 ? -5.93 -4.66 9.078 1 98 72 ILE B C 1
ATOM 2819 O O . ILE B 1 72 ? -5.414 -5.676 9.547 1 98 72 ILE B O 1
ATOM 2823 N N . ASP B 1 73 ? -7.211 -4.578 8.789 1 98.12 73 ASP B N 1
ATOM 2824 C CA . ASP B 1 73 ? -8.078 -5.73 9 1 98.12 73 ASP B CA 1
ATOM 2825 C C . ASP B 1 73 ? -7.617 -6.93 8.172 1 98.12 73 ASP B C 1
ATOM 2827 O O . ASP B 1 73 ? -7.555 -8.055 8.68 1 98.12 73 ASP B O 1
ATOM 2831 N N . ILE B 1 74 ? -7.32 -6.707 6.957 1 98.38 74 ILE B N 1
ATOM 2832 C CA . ILE B 1 74 ? -6.852 -7.773 6.078 1 98.38 74 ILE B CA 1
ATOM 2833 C C . ILE B 1 74 ? -5.527 -8.328 6.594 1 98.38 74 ILE B C 1
ATOM 2835 O O . ILE B 1 74 ? -5.344 -9.539 6.68 1 98.38 74 ILE B O 1
ATOM 2839 N N . THR B 1 75 ? -4.602 -7.445 6.93 1 98.19 75 THR B N 1
ATOM 2840 C CA . THR B 1 75 ? -3.295 -7.832 7.445 1 98.19 75 THR B CA 1
ATOM 2841 C C . THR B 1 75 ? -3.443 -8.703 8.688 1 98.19 75 THR B C 1
ATOM 2843 O O . THR B 1 75 ? -2.717 -9.688 8.852 1 98.19 75 THR B O 1
ATOM 2846 N N . ASN B 1 76 ? -4.332 -8.336 9.562 1 97.62 76 ASN B N 1
ATOM 2847 C CA . ASN B 1 76 ? -4.559 -9.125 10.773 1 97.62 76 ASN B CA 1
ATOM 2848 C C . ASN B 1 76 ? -5.02 -10.539 10.438 1 97.62 76 ASN B C 1
ATOM 2850 O O . ASN B 1 76 ? -4.566 -11.5 11.055 1 97.62 76 ASN B O 1
ATOM 2854 N N . ALA B 1 77 ? -5.871 -10.656 9.531 1 97.19 77 ALA B N 1
ATOM 2855 C CA . ALA B 1 77 ? -6.328 -11.969 9.086 1 97.19 77 ALA B CA 1
ATOM 2856 C C . ALA B 1 77 ? -5.172 -12.789 8.516 1 97.19 77 ALA B C 1
ATOM 2858 O O . ALA B 1 77 ? -5.07 -13.992 8.766 1 97.19 77 ALA B O 1
ATOM 2859 N N . LEU B 1 78 ? -4.312 -12.172 7.734 1 96.69 78 LEU B N 1
ATOM 2860 C CA . LEU B 1 78 ? -3.172 -12.852 7.133 1 96.69 78 LEU B CA 1
ATOM 2861 C C . LEU B 1 78 ? -2.203 -13.344 8.203 1 96.69 78 LEU B C 1
ATOM 2863 O O . LEU B 1 78 ? -1.656 -14.445 8.094 1 96.69 78 LEU B O 1
ATOM 2867 N N . LYS B 1 79 ? -1.983 -12.539 9.203 1 95.94 79 LYS B N 1
ATOM 2868 C CA . LYS B 1 79 ? -1.109 -12.938 10.305 1 95.94 79 LYS B CA 1
ATOM 2869 C C . LYS B 1 79 ? -1.638 -14.188 11 1 95.94 79 LYS B C 1
ATOM 2871 O O . LYS B 1 79 ? -0.861 -15.062 11.398 1 95.94 79 LYS B O 1
ATOM 2876 N N . GLU B 1 80 ? -2.895 -14.242 11.117 1 94.75 80 GLU B N 1
ATOM 2877 C CA . GLU B 1 80 ? -3.51 -15.414 11.734 1 94.75 80 GLU B CA 1
ATOM 2878 C C . GLU B 1 80 ? -3.279 -16.672 10.883 1 94.75 80 GLU B C 1
ATOM 2880 O O . GLU B 1 80 ? -3.131 -17.766 11.422 1 94.75 80 GLU B O 1
ATOM 2885 N N . LEU B 1 81 ? -3.275 -16.469 9.609 1 92.81 81 LEU B N 1
ATOM 2886 C CA . LEU B 1 81 ? -3.039 -17.578 8.695 1 92.81 81 LEU B CA 1
ATOM 2887 C C . LEU B 1 81 ? -1.619 -18.109 8.844 1 92.81 81 LEU B C 1
ATOM 2889 O O . LEU B 1 81 ? -1.378 -19.312 8.656 1 92.81 81 LEU B O 1
ATOM 2893 N N . ALA B 1 82 ? -0.628 -17.234 9.164 1 90.5 82 ALA B N 1
ATOM 2894 C CA . ALA B 1 82 ? 0.79 -17.594 9.203 1 90.5 82 ALA B CA 1
ATOM 2895 C C . ALA B 1 82 ? 1.146 -18.281 10.516 1 90.5 82 ALA B C 1
ATOM 2897 O O . ALA B 1 82 ? 2.217 -18.875 10.641 1 90.5 82 ALA B O 1
ATOM 2898 N N . ILE B 1 83 ? 0.548 -18.016 11.766 1 73.12 83 ILE B N 1
ATOM 2899 C CA . ILE B 1 83 ? 0.864 -18.438 13.133 1 73.12 83 ILE B CA 1
ATOM 2900 C C . ILE B 1 83 ? 1.032 -19.953 13.18 1 73.12 83 ILE B C 1
ATOM 2902 O O . ILE B 1 83 ? 1.801 -20.484 13.992 1 73.12 83 ILE B O 1
ATOM 2906 N N . PRO B 1 84 ? 0.501 -20.625 12.398 1 62.38 84 PRO B N 1
ATOM 2907 C CA . PRO B 1 84 ? 0.871 -21.984 12.773 1 62.38 84 PRO B CA 1
ATOM 2908 C C . PRO B 1 84 ? 2.379 -22.219 12.742 1 62.38 84 PRO B C 1
ATOM 2910 O O . PRO B 1 84 ? 3.021 -21.984 11.719 1 62.38 84 PRO B O 1
ATOM 2913 N N . LYS B 1 85 ? 3.098 -21.719 14.039 1 54.62 85 LYS B N 1
ATOM 2914 C CA . LYS B 1 85 ? 4.488 -21.703 14.492 1 54.62 85 LYS B CA 1
ATOM 2915 C C . LYS B 1 85 ? 5.219 -22.969 14.07 1 54.62 85 LYS B C 1
ATOM 2917 O O . LYS B 1 85 ? 6.453 -23.016 14.078 1 54.62 85 LYS B O 1
ATOM 2922 N N . GLN B 1 86 ? 4.492 -24.047 14.062 1 52.97 86 GLN B N 1
ATOM 2923 C CA . GLN B 1 86 ? 5.391 -25.172 14.234 1 52.97 86 GLN B CA 1
ATOM 2924 C C . GLN B 1 86 ? 6.395 -25.266 13.086 1 52.97 86 GLN B C 1
ATOM 2926 O O . GLN B 1 86 ? 7.539 -25.672 13.289 1 52.97 86 GLN B O 1
ATOM 2931 N N . GLU B 1 87 ? 5.938 -25.281 11.734 1 60.78 87 GLU B N 1
ATOM 2932 C CA . GLU B 1 87 ? 6.758 -25.938 10.719 1 60.78 87 GLU B CA 1
ATOM 2933 C C . GLU B 1 87 ? 7.508 -24.906 9.875 1 60.78 87 GLU B C 1
ATOM 2935 O O . GLU B 1 87 ? 7.035 -23.781 9.688 1 60.78 87 GLU B O 1
ATOM 2940 N N . ASN B 1 88 ? 8.797 -24.938 9.828 1 77.69 88 ASN B N 1
ATOM 2941 C CA . ASN B 1 88 ? 9.688 -24.328 8.844 1 77.69 88 ASN B CA 1
ATOM 2942 C C . ASN B 1 88 ? 9.117 -24.438 7.43 1 77.69 88 ASN B C 1
ATOM 2944 O O . ASN B 1 88 ? 9.648 -25.188 6.605 1 77.69 88 ASN B O 1
ATOM 2948 N N . ILE B 1 89 ? 7.957 -23.891 7.133 1 88.94 89 ILE B N 1
ATOM 2949 C CA . ILE B 1 89 ? 7.277 -23.984 5.848 1 88.94 89 ILE B CA 1
ATOM 2950 C C . ILE B 1 89 ? 7.523 -22.719 5.035 1 88.94 89 ILE B C 1
ATOM 2952 O O . ILE B 1 89 ? 7.445 -21.609 5.566 1 88.94 89 ILE B O 1
ATOM 2956 N N . THR B 1 90 ? 7.977 -22.922 3.848 1 93.38 90 THR B N 1
ATOM 2957 C CA . THR B 1 90 ? 8.125 -21.828 2.902 1 93.38 90 THR B CA 1
ATOM 2958 C C . THR B 1 90 ? 6.77 -21.422 2.324 1 93.38 90 THR B C 1
ATOM 2960 O O . THR B 1 90 ? 5.941 -22.281 2.014 1 93.38 90 THR B O 1
ATOM 2963 N N . TRP B 1 91 ? 6.605 -20.109 2.17 1 96.5 91 TRP B N 1
ATOM 2964 C CA . TRP B 1 91 ? 5.344 -19.609 1.639 1 96.5 91 TRP B CA 1
ATOM 2965 C C . TRP B 1 91 ? 5.535 -19 0.255 1 96.5 91 TRP B C 1
ATOM 2967 O O . TRP B 1 91 ? 6.566 -18.375 -0.02 1 96.5 91 TRP B O 1
ATOM 2977 N N . LEU B 1 92 ? 4.594 -19.188 -0.602 1 98.06 92 LEU B N 1
ATOM 2978 C CA . LEU B 1 92 ? 4.391 -18.438 -1.834 1 98.06 92 LEU B CA 1
ATOM 2979 C C . LEU B 1 92 ? 3.086 -17.641 -1.779 1 98.06 92 LEU B C 1
ATOM 2981 O O . LEU B 1 92 ? 2.082 -18.141 -1.256 1 98.06 92 LEU B O 1
ATOM 2985 N N . VAL B 1 93 ? 3.154 -16.438 -2.285 1 98.62 93 VAL B N 1
ATOM 2986 C CA . VAL B 1 93 ? 1.956 -15.609 -2.229 1 98.62 93 VAL B CA 1
ATOM 2987 C C . VAL B 1 93 ? 1.637 -15.062 -3.621 1 98.62 93 VAL B C 1
ATOM 2989 O O . VAL B 1 93 ? 2.494 -14.469 -4.273 1 98.62 93 VAL B O 1
ATOM 2992 N N . GLY B 1 94 ? 0.46 -15.352 -4.137 1 98.69 94 GLY B N 1
ATOM 2993 C CA . GLY B 1 94 ? -0.101 -14.719 -5.316 1 98.69 94 GLY B CA 1
ATOM 2994 C C . GLY B 1 94 ? -1.212 -13.734 -4.996 1 98.69 94 GLY B C 1
ATOM 2995 O O . GLY B 1 94 ? -2.113 -14.047 -4.211 1 98.69 94 GLY B O 1
ATOM 2996 N N . ILE B 1 95 ? -1.126 -12.523 -5.547 1 98.44 95 ILE B N 1
ATOM 2997 C CA . ILE B 1 95 ? -2.16 -11.508 -5.391 1 98.44 95 ILE B CA 1
ATOM 2998 C C . ILE B 1 95 ? -2.764 -11.172 -6.75 1 98.44 95 ILE B C 1
ATOM 3000 O O . ILE B 1 95 ? -2.037 -10.93 -7.719 1 98.44 95 ILE B O 1
ATOM 3004 N N . GLU B 1 96 ? -4.109 -11.219 -6.863 1 96.75 96 GLU B N 1
ATOM 3005 C CA . GLU B 1 96 ? -4.758 -10.766 -8.086 1 96.75 96 GLU B CA 1
ATOM 3006 C C . GLU B 1 96 ? -4.488 -9.289 -8.352 1 96.75 96 GLU B C 1
ATOM 3008 O O . GLU B 1 96 ? -4.691 -8.453 -7.469 1 96.75 96 GLU B O 1
ATOM 3013 N N . ASP B 1 97 ? -4.062 -9.062 -9.453 1 91.81 97 ASP B N 1
ATOM 3014 C CA . ASP B 1 97 ? -3.77 -7.688 -9.836 1 91.81 97 ASP B CA 1
ATOM 3015 C C . ASP B 1 97 ? -5.055 -6.91 -10.117 1 91.81 97 ASP B C 1
ATOM 3017 O O . ASP B 1 97 ? -6.105 -7.508 -10.367 1 91.81 97 ASP B O 1
ATOM 3021 N N . PHE B 1 98 ? -5.031 -5.57 -9.969 1 79.75 98 PHE B N 1
ATOM 3022 C CA . PHE B 1 98 ? -6.191 -4.738 -10.266 1 79.75 98 PHE B CA 1
ATOM 3023 C C . PHE B 1 98 ? -6.176 -4.293 -11.727 1 79.75 98 PHE B C 1
ATOM 3025 O O . PHE B 1 98 ? -5.109 -4.082 -12.305 1 79.75 98 PHE B O 1
ATOM 3032 N N . LEU B 1 99 ? -7.332 -4.562 -12.438 1 64.81 99 LEU B N 1
ATOM 3033 C CA . LEU B 1 99 ? -7.438 -4.211 -13.852 1 64.81 99 LEU B CA 1
ATOM 3034 C C . LEU B 1 99 ? -7.355 -2.699 -14.047 1 64.81 99 LEU B C 1
ATOM 3036 O O . LEU B 1 99 ? -8.094 -1.947 -13.406 1 64.81 99 LEU B O 1
ATOM 3040 N N . LYS B 1 100 ? -6.32 -2.303 -14.734 1 59.44 100 LYS B N 1
ATOM 3041 C CA . LYS B 1 100 ? -6.094 -0.89 -15.031 1 59.44 100 LYS B CA 1
ATOM 3042 C C . LYS B 1 100 ? -6.879 -0.454 -16.266 1 59.44 100 LYS B C 1
ATOM 3044 O O . LYS B 1 100 ? -6.363 -0.489 -17.391 1 59.44 100 LYS B O 1
ATOM 3049 N N . THR B 1 101 ? -8.156 -1.094 -16.516 1 52.25 101 THR B N 1
ATOM 3050 C CA . THR B 1 101 ? -8.836 -0.7 -17.734 1 52.25 101 THR B CA 1
ATOM 3051 C C . THR B 1 101 ? -9.367 0.727 -17.625 1 52.25 101 THR B C 1
ATOM 3053 O O . THR B 1 101 ? -9.992 1.086 -16.641 1 52.25 101 THR B O 1
ATOM 3056 N N . TYR B 1 102 ? -8.719 1.589 -18.328 1 46.62 102 TYR B N 1
ATOM 3057 C CA . TYR B 1 102 ? -9.188 2.965 -18.453 1 46.62 102 TYR B CA 1
ATOM 3058 C C . TYR B 1 102 ? -10.391 3.041 -19.391 1 46.62 102 TYR B C 1
ATOM 3060 O O . TYR B 1 102 ? -10.273 2.811 -20.594 1 46.62 102 TYR B O 1
ATOM 3068 N N . ALA B 1 103 ? -11.406 2.428 -19.141 1 44.12 103 ALA B N 1
ATOM 3069 C CA . ALA B 1 103 ? -12.422 2.77 -20.141 1 44.12 103 ALA B CA 1
ATOM 3070 C C . ALA B 1 103 ? -12.648 4.277 -20.188 1 44.12 103 ALA B C 1
ATOM 3072 O O . ALA B 1 103 ? -12.523 4.969 -19.172 1 44.12 103 ALA B O 1
ATOM 3073 N N . SER B 1 104 ? -12.516 4.801 -21.281 1 45.44 104 SER B N 1
ATOM 3074 C CA . SER B 1 104 ? -12.555 6.203 -21.688 1 45.44 104 SER B CA 1
ATOM 3075 C C . SER B 1 104 ? -13.336 7.043 -20.688 1 45.44 104 SER B C 1
ATOM 3077 O O . SER B 1 104 ? -12.93 8.156 -20.344 1 45.44 104 SER B O 1
ATOM 3079 N N . GLY B 1 105 ? -14.672 6.906 -20.625 1 42.69 105 GLY B N 1
ATOM 3080 C CA . GLY B 1 105 ? -15.578 7.867 -20.016 1 42.69 105 GLY B CA 1
ATOM 3081 C C . GLY B 1 105 ? -15.648 7.75 -18.5 1 42.69 105 GLY B C 1
ATOM 3082 O O . GLY B 1 105 ? -15.695 8.758 -17.797 1 42.69 105 GLY B O 1
ATOM 3083 N N . ARG B 1 106 ? -16.375 6.633 -18.078 1 43.81 106 ARG B N 1
ATOM 3084 C CA . ARG B 1 106 ? -16.797 6.52 -16.688 1 43.81 106 ARG B CA 1
ATOM 3085 C C . ARG B 1 106 ? -15.688 5.957 -15.82 1 43.81 106 ARG B C 1
ATOM 3087 O O . ARG B 1 106 ? -15.562 4.738 -15.664 1 43.81 106 ARG B O 1
ATOM 3094 N N . PHE B 1 107 ? -14.516 6.16 -15.984 1 44.19 107 PHE B N 1
ATOM 3095 C CA . PHE B 1 107 ? -13.453 5.652 -15.117 1 44.19 107 PHE B CA 1
ATOM 3096 C C . PHE B 1 107 ? -13.883 5.703 -13.656 1 44.19 107 PHE B C 1
ATOM 3098 O O . PHE B 1 107 ? -14.203 6.773 -13.133 1 44.19 107 PHE B O 1
ATOM 3105 N N . HIS B 1 108 ? -14.656 4.758 -13.281 1 54.91 108 HIS B N 1
ATOM 3106 C CA . HIS B 1 108 ? -14.797 4.629 -11.836 1 54.91 108 HIS B CA 1
ATOM 3107 C C . HIS B 1 108 ? -13.438 4.594 -11.148 1 54.91 108 HIS B C 1
ATOM 3109 O O . HIS B 1 108 ? -12.969 3.529 -10.742 1 54.91 108 HIS B O 1
ATOM 3115 N N . THR B 1 109 ? -12.516 5.539 -11.406 1 66.19 109 THR B N 1
ATOM 3116 C CA . THR B 1 109 ? -11.109 5.809 -11.141 1 66.19 109 THR B CA 1
ATOM 3117 C C . THR B 1 109 ? -10.836 5.77 -9.641 1 66.19 109 THR B C 1
ATOM 3119 O O . THR B 1 109 ? -9.805 5.246 -9.203 1 66.19 109 THR B O 1
ATOM 3122 N N . LYS B 1 110 ? -11.938 6.047 -8.938 1 74.44 110 LYS B N 1
ATOM 3123 C CA . LYS B 1 110 ? -11.703 6.094 -7.5 1 74.44 110 LYS B CA 1
ATOM 3124 C C . LYS B 1 110 ? -11.492 4.695 -6.934 1 74.44 110 LYS B C 1
ATOM 3126 O O . LYS B 1 110 ? -10.578 4.477 -6.133 1 74.44 110 LYS B O 1
ATOM 3131 N N . GLY B 1 111 ? -12.266 3.77 -7.379 1 82.19 111 GLY B N 1
ATOM 3132 C CA . GLY B 1 111 ? -12.156 2.391 -6.93 1 82.19 111 GLY B CA 1
ATOM 3133 C C . GLY B 1 111 ? -10.836 1.747 -7.305 1 82.19 111 GLY B C 1
ATOM 3134 O O . GLY B 1 111 ? -10.258 0.993 -6.516 1 82.19 111 GLY B O 1
ATOM 3135 N N . LEU B 1 112 ? -10.344 2.109 -8.438 1 84.94 112 LEU B N 1
ATOM 3136 C CA . LEU B 1 112 ? -9.086 1.534 -8.898 1 84.94 112 LEU B CA 1
ATOM 3137 C C . LEU B 1 112 ? -7.914 2.061 -8.078 1 84.94 112 LEU B C 1
ATOM 3139 O O . LEU B 1 112 ? -6.977 1.319 -7.781 1 84.94 112 LEU B O 1
ATOM 3143 N N . PHE B 1 113 ? -8 3.285 -7.719 1 86.88 113 PHE B N 1
ATOM 3144 C CA . PHE B 1 113 ? -6.949 3.852 -6.879 1 86.88 113 PHE B CA 1
ATOM 3145 C C . PHE B 1 113 ? -6.961 3.221 -5.492 1 86.88 113 PHE B C 1
ATOM 3147 O O . PHE B 1 113 ? -5.902 2.957 -4.918 1 86.88 113 PHE B O 1
ATOM 3154 N N . GLN B 1 114 ? -8.125 3.033 -5.035 1 91.12 114 GLN B N 1
ATOM 3155 C CA . GLN B 1 114 ? -8.258 2.393 -3.73 1 91.12 114 GLN B CA 1
ATOM 3156 C C . GLN B 1 114 ? -7.688 0.977 -3.752 1 91.12 114 GLN B C 1
ATOM 3158 O O . GLN B 1 114 ? -6.992 0.567 -2.82 1 91.12 114 GLN B O 1
ATOM 3163 N N . LEU B 1 115 ? -7.934 0.288 -4.805 1 92.25 115 LEU B N 1
ATOM 3164 C CA . LEU B 1 115 ? -7.406 -1.065 -4.953 1 92.25 115 LEU B CA 1
ATOM 3165 C C . LEU B 1 115 ? -5.887 -1.049 -5.074 1 92.25 115 LEU B C 1
ATOM 3167 O O . LEU B 1 115 ? -5.207 -1.909 -4.512 1 92.25 115 LEU B O 1
ATOM 3171 N N . ALA B 1 116 ? -5.426 -0.113 -5.797 1 92 116 ALA B N 1
ATOM 3172 C CA . ALA B 1 116 ? -3.977 0.034 -5.91 1 92 116 ALA B CA 1
ATOM 3173 C C . ALA B 1 116 ? -3.338 0.271 -4.547 1 92 116 ALA B C 1
ATOM 3175 O O . ALA B 1 116 ? -2.336 -0.36 -4.203 1 92 116 ALA B O 1
ATOM 3176 N N . GLN B 1 117 ? -3.918 1.157 -3.771 1 94.56 117 GLN B N 1
ATOM 3177 C CA . GLN B 1 117 ? -3.424 1.459 -2.432 1 94.56 117 GLN B CA 1
ATOM 3178 C C . GLN B 1 117 ? -3.412 0.21 -1.556 1 94.56 117 GLN B C 1
ATOM 3180 O O . GLN B 1 117 ? -2.416 -0.079 -0.89 1 94.56 117 GLN B O 1
ATOM 3185 N N . LEU B 1 118 ? -4.473 -0.482 -1.601 1 96.5 118 LEU B N 1
ATOM 3186 C CA . LEU B 1 118 ? -4.578 -1.69 -0.791 1 96.5 118 LEU B CA 1
ATOM 3187 C C . LEU B 1 118 ? -3.559 -2.734 -1.235 1 96.5 118 LEU B C 1
ATOM 3189 O O . LEU B 1 118 ? -2.965 -3.424 -0.403 1 96.5 118 LEU B O 1
ATOM 3193 N N . ASN B 1 119 ? -3.396 -2.867 -2.529 1 96.06 119 ASN B N 1
ATOM 3194 C CA . ASN B 1 119 ? -2.43 -3.832 -3.043 1 96.06 119 ASN B CA 1
ATOM 3195 C C . ASN B 1 119 ? -1.021 -3.537 -2.535 1 96.06 119 ASN B C 1
ATOM 3197 O O . ASN B 1 119 ? -0.277 -4.457 -2.189 1 96.06 119 ASN B O 1
ATOM 3201 N N . GLY B 1 120 ? -0.655 -2.26 -2.527 1 97 120 GLY B N 1
ATOM 3202 C CA . GLY B 1 120 ? 0.637 -1.896 -1.967 1 97 120 GLY B CA 1
ATOM 3203 C C . GLY B 1 120 ? 0.78 -2.268 -0.503 1 97 120 GLY B C 1
ATOM 3204 O O . GLY B 1 120 ? 1.771 -2.887 -0.109 1 97 120 GLY B O 1
ATOM 3205 N N . LEU B 1 121 ? -0.212 -1.886 0.236 1 98.06 121 LEU B N 1
ATOM 3206 C CA . LEU B 1 121 ? -0.225 -2.152 1.67 1 98.06 121 LEU B CA 1
ATOM 3207 C C . LEU B 1 121 ? -0.163 -3.652 1.945 1 98.06 121 LEU B C 1
ATOM 3209 O O . LEU B 1 121 ? 0.659 -4.105 2.744 1 98.06 121 LEU B O 1
ATOM 3213 N N . ILE B 1 122 ? -0.939 -4.402 1.248 1 98.44 122 ILE B N 1
ATOM 3214 C CA . ILE B 1 122 ? -1.046 -5.836 1.493 1 98.44 122 ILE B CA 1
ATOM 3215 C C . ILE B 1 122 ? 0.219 -6.539 1.002 1 98.44 122 ILE B C 1
ATOM 3217 O O . ILE B 1 122 ? 0.677 -7.504 1.615 1 98.44 122 ILE B O 1
ATOM 3221 N N . SER B 1 123 ? 0.768 -6.082 -0.135 1 98.25 123 SER B N 1
ATOM 3222 C CA . SER B 1 123 ? 2.027 -6.652 -0.604 1 98.25 123 SER B CA 1
ATOM 3223 C C . SER B 1 123 ? 3.107 -6.559 0.468 1 98.25 123 SER B C 1
ATOM 3225 O O . SER B 1 123 ? 3.812 -7.535 0.732 1 98.25 123 SER B O 1
ATOM 3227 N N . TYR B 1 124 ? 3.184 -5.414 1.069 1 98.38 124 TYR B N 1
ATOM 3228 C CA . TYR B 1 124 ? 4.176 -5.219 2.123 1 98.38 124 TYR B CA 1
ATOM 3229 C C . TYR B 1 124 ? 3.85 -6.074 3.342 1 98.38 124 TYR B C 1
ATOM 3231 O O . TYR B 1 124 ? 4.742 -6.68 3.938 1 98.38 124 TYR B O 1
ATOM 3239 N N . SER B 1 125 ? 2.639 -6.137 3.711 1 98.12 125 SER B N 1
ATOM 3240 C CA . SER B 1 125 ? 2.195 -6.977 4.82 1 98.12 125 SER B CA 1
ATOM 3241 C C . SER B 1 125 ? 2.551 -8.438 4.582 1 98.12 125 SER B C 1
ATOM 3243 O O . SER B 1 125 ? 2.992 -9.133 5.5 1 98.12 125 SER B O 1
ATOM 3245 N N . CYS B 1 126 ? 2.34 -8.906 3.348 1 98 126 CYS B N 1
ATOM 3246 C CA . CYS B 1 126 ? 2.654 -10.297 3.01 1 98 126 CYS B CA 1
ATOM 3247 C C . CYS B 1 126 ? 4.148 -10.562 3.15 1 98 126 CYS B C 1
ATOM 3249 O O . CYS B 1 126 ? 4.547 -11.617 3.654 1 98 126 CYS B O 1
ATOM 3251 N N . LEU B 1 127 ? 4.953 -9.656 2.688 1 97.5 127 LEU B N 1
ATOM 3252 C CA . LEU B 1 127 ? 6.395 -9.797 2.844 1 97.5 127 LEU B CA 1
ATOM 3253 C C . LEU B 1 127 ? 6.77 -9.938 4.316 1 97.5 127 LEU B C 1
ATOM 3255 O O . LEU B 1 127 ? 7.547 -10.82 4.684 1 97.5 127 LEU B O 1
ATOM 3259 N N . LEU B 1 128 ? 6.184 -9.109 5.152 1 96.31 128 LEU B N 1
ATOM 3260 C CA . LEU B 1 128 ? 6.5 -9.117 6.578 1 96.31 128 LEU B CA 1
ATOM 3261 C C . LEU B 1 128 ? 5.988 -10.391 7.242 1 96.31 128 LEU B C 1
ATOM 3263 O O . LEU B 1 128 ? 6.66 -10.961 8.109 1 96.31 128 LEU B O 1
ATOM 3267 N N . THR B 1 129 ? 4.832 -10.828 6.859 1 95.94 129 THR B N 1
ATOM 3268 C CA . THR B 1 129 ? 4.137 -11.906 7.551 1 95.94 129 THR B CA 1
ATOM 3269 C C . THR B 1 129 ? 4.66 -13.266 7.09 1 95.94 129 THR B C 1
ATOM 3271 O O . THR B 1 129 ? 4.863 -14.172 7.902 1 95.94 129 THR B O 1
ATOM 3274 N N . PHE B 1 130 ? 4.891 -13.406 5.777 1 96.06 130 PHE B N 1
ATOM 3275 C CA . PHE B 1 130 ? 5.184 -14.727 5.223 1 96.06 130 PHE B CA 1
ATOM 3276 C C . PHE B 1 130 ? 6.633 -14.805 4.766 1 96.06 130 PHE B C 1
ATOM 3278 O O . PHE B 1 130 ? 7.105 -15.875 4.371 1 96.06 130 PHE B O 1
ATOM 3285 N N . GLY B 1 131 ? 7.34 -13.711 4.766 1 94.25 131 GLY B N 1
ATOM 3286 C CA . GLY B 1 131 ? 8.742 -13.688 4.387 1 94.25 131 GLY B CA 1
ATOM 3287 C C . GLY B 1 131 ? 8.961 -13.859 2.895 1 94.25 131 GLY B C 1
ATOM 3288 O O . GLY B 1 131 ? 10.039 -14.273 2.463 1 94.25 131 GLY B O 1
ATOM 3289 N N . THR B 1 132 ? 7.934 -13.672 2.119 1 94.56 132 THR B N 1
ATOM 3290 C CA . THR B 1 132 ? 8.031 -13.867 0.677 1 94.56 132 THR B CA 1
ATOM 3291 C C . THR B 1 132 ? 7.43 -12.68 -0.071 1 94.56 132 THR B C 1
ATOM 3293 O O . THR B 1 132 ? 6.441 -12.094 0.375 1 94.56 132 THR B O 1
ATOM 3296 N N . ARG B 1 133 ? 8.023 -12.328 -1.176 1 96.44 133 ARG B N 1
ATOM 3297 C CA . ARG B 1 133 ? 7.48 -11.312 -2.07 1 96.44 133 ARG B CA 1
ATOM 3298 C C . ARG B 1 133 ? 6.277 -11.852 -2.844 1 96.44 133 ARG B C 1
ATOM 3300 O O . ARG B 1 133 ? 6.375 -12.875 -3.521 1 96.44 133 ARG B O 1
ATOM 3307 N N . PRO B 1 134 ? 5.211 -11.133 -2.736 1 97.69 134 PRO B N 1
ATOM 3308 C CA . PRO B 1 134 ? 4.051 -11.617 -3.486 1 97.69 134 PRO B CA 1
ATOM 3309 C C . PRO B 1 134 ? 4.203 -11.43 -4.992 1 97.69 134 PRO B C 1
ATOM 3311 O O . PRO B 1 134 ? 4.871 -10.492 -5.438 1 97.69 134 PRO B O 1
ATOM 3314 N N . GLN B 1 135 ? 3.617 -12.281 -5.75 1 96.94 135 GLN B N 1
ATOM 3315 C CA . GLN B 1 135 ? 3.467 -12.141 -7.195 1 96.94 135 GLN B CA 1
ATOM 3316 C C . GLN B 1 135 ? 2.098 -11.578 -7.551 1 96.94 135 GLN B C 1
ATOM 3318 O O . GLN B 1 135 ? 1.07 -12.078 -7.094 1 96.94 135 GLN B O 1
ATOM 3323 N N . HIS B 1 136 ? 2.156 -10.523 -8.281 1 96.06 136 HIS B N 1
ATOM 3324 C CA . HIS B 1 136 ? 0.895 -9.969 -8.766 1 96.06 136 HIS B CA 1
ATOM 3325 C C . HIS B 1 136 ? 0.479 -10.602 -10.086 1 96.06 136 HIS B C 1
ATOM 3327 O O . HIS B 1 136 ? 1.223 -10.547 -11.07 1 96.06 136 HIS B O 1
ATOM 3333 N N . ILE B 1 137 ? -0.7 -11.125 -10.117 1 96.31 137 ILE B N 1
ATOM 3334 C CA . ILE B 1 137 ? -1.138 -11.93 -11.25 1 96.31 137 ILE B CA 1
ATOM 3335 C C . ILE B 1 137 ? -2.373 -11.297 -11.883 1 96.31 137 ILE B C 1
ATOM 3337 O O . ILE B 1 137 ? -3.393 -11.102 -11.219 1 96.31 137 ILE B O 1
ATOM 3341 N N . HIS B 1 138 ? -2.254 -11.016 -13.086 1 93.19 138 HIS B N 1
ATOM 3342 C CA . HIS B 1 138 ? -3.428 -10.531 -13.797 1 93.19 138 HIS B CA 1
ATOM 3343 C C . HIS B 1 138 ? -4.508 -11.609 -13.883 1 93.19 138 HIS B C 1
ATOM 3345 O O . HIS B 1 138 ? -4.223 -12.758 -14.227 1 93.19 138 HIS B O 1
ATOM 3351 N N . PRO B 1 139 ? -5.715 -11.172 -13.625 1 91.44 139 PRO B N 1
ATOM 3352 C CA . PRO B 1 139 ? -6.785 -12.172 -13.625 1 91.44 139 PRO B CA 1
ATOM 3353 C C . PRO B 1 139 ? -6.926 -12.883 -14.969 1 91.44 139 PRO B C 1
ATOM 3355 O O . PRO B 1 139 ? -7.152 -14.094 -15.016 1 91.44 139 PRO B O 1
ATOM 3358 N N . THR B 1 140 ? -6.656 -12.172 -16.047 1 91.12 140 THR B N 1
ATOM 3359 C CA . THR B 1 140 ? -6.789 -12.766 -17.375 1 91.12 140 THR B CA 1
ATOM 3360 C C . THR B 1 140 ? -5.707 -13.82 -17.594 1 91.12 140 THR B C 1
ATOM 3362 O O . THR B 1 140 ? -5.953 -14.844 -18.234 1 91.12 140 THR B O 1
ATOM 3365 N N . SER B 1 141 ? -4.555 -13.539 -17.078 1 93.38 141 SER B N 1
ATOM 3366 C CA . SER B 1 141 ? -3.461 -14.492 -17.234 1 93.38 141 SER B CA 1
ATOM 3367 C C . SER B 1 141 ? -3.756 -15.797 -16.5 1 93.38 141 SER B C 1
ATOM 3369 O O . SER B 1 141 ? -3.564 -16.891 -17.062 1 93.38 141 SER B O 1
ATOM 3371 N N . ALA B 1 142 ? -4.219 -15.703 -15.328 1 96.19 142 ALA B N 1
ATOM 3372 C CA . ALA B 1 142 ? -4.543 -16.891 -14.547 1 96.19 142 ALA B CA 1
ATOM 3373 C C . ALA B 1 142 ? -5.691 -17.672 -15.18 1 96.19 142 ALA B C 1
ATOM 3375 O O . ALA B 1 142 ? -5.621 -18.891 -15.305 1 96.19 142 ALA B O 1
ATOM 3376 N N . ARG B 1 143 ? -6.707 -16.969 -15.594 1 94.56 143 ARG B N 1
ATOM 3377 C CA . ARG B 1 143 ? -7.855 -17.609 -16.219 1 94.56 143 ARG B CA 1
ATOM 3378 C C . ARG B 1 143 ? -7.461 -18.297 -17.531 1 94.56 143 ARG B C 1
ATOM 3380 O O . ARG B 1 143 ? -7.906 -19.406 -17.812 1 94.56 143 ARG B O 1
ATOM 3387 N N . ALA B 1 144 ? -6.668 -17.578 -18.234 1 94.12 144 ALA B N 1
ATOM 3388 C CA . ALA B 1 144 ? -6.207 -18.125 -19.5 1 94.12 144 ALA B CA 1
ATOM 3389 C C . ALA B 1 144 ? -5.398 -19.406 -19.281 1 94.12 144 ALA B C 1
ATOM 3391 O O . ALA B 1 144 ? -5.5 -20.359 -20.047 1 94.12 144 ALA B O 1
ATOM 3392 N N . PHE B 1 145 ? -4.613 -19.422 -18.297 1 95.44 145 PHE B N 1
ATOM 3393 C CA . PHE B 1 145 ? -3.82 -20.594 -17.953 1 95.44 145 PHE B CA 1
ATOM 3394 C C . PHE B 1 145 ? -4.715 -21.812 -17.734 1 95.44 145 PHE B C 1
ATOM 3396 O O . PHE B 1 145 ? -4.371 -22.922 -18.141 1 95.44 145 PHE B O 1
ATOM 3403 N N . PHE B 1 146 ? -5.848 -21.625 -17.234 1 95.94 146 PHE B N 1
ATOM 3404 C CA . PHE B 1 146 ? -6.762 -22.719 -16.938 1 95.94 146 PHE B CA 1
ATOM 3405 C C . PHE B 1 146 ? -7.871 -22.797 -17.984 1 95.94 146 PHE B C 1
ATOM 3407 O O . PHE B 1 146 ? -8.875 -23.484 -17.781 1 95.94 146 PHE B O 1
ATOM 3414 N N . ARG B 1 147 ? -7.816 -21.984 -19.031 1 93.25 147 ARG B N 1
ATOM 3415 C CA . ARG B 1 147 ? -8.758 -21.969 -20.156 1 93.25 147 ARG B CA 1
ATOM 3416 C C . ARG B 1 147 ? -10.172 -21.641 -19.672 1 93.25 147 ARG B C 1
ATOM 3418 O O . ARG B 1 147 ? -11.133 -22.297 -20.078 1 93.25 147 ARG B O 1
ATOM 3425 N N . LEU B 1 148 ? -10.117 -20.75 -18.75 1 93.81 148 LEU B N 1
ATOM 3426 C CA . LEU B 1 148 ? -11.406 -20.266 -18.25 1 93.81 148 LEU B CA 1
ATOM 3427 C C . LEU B 1 148 ? -11.906 -19.094 -19.094 1 93.81 148 LEU B C 1
ATOM 3429 O O . LEU B 1 148 ? -11.328 -18.016 -19.047 1 93.81 148 LEU B O 1
ATOM 3433 N N . ALA B 1 149 ? -12.867 -19.375 -19.844 1 88.81 149 ALA B N 1
ATOM 3434 C CA . ALA B 1 149 ? -13.43 -18.344 -20.719 1 88.81 149 ALA B CA 1
ATOM 3435 C C . ALA B 1 149 ? -14.953 -18.406 -20.734 1 88.81 149 ALA B C 1
ATOM 3437 O O . ALA B 1 149 ? -15.539 -19.469 -20.516 1 88.81 149 ALA B O 1
ATOM 3438 N N . LYS B 1 150 ? -15.422 -17.156 -20.969 1 84.19 150 LYS B N 1
ATOM 3439 C CA . LYS B 1 150 ? -16.875 -17.094 -21.109 1 84.19 150 LYS B CA 1
ATOM 3440 C C . LYS B 1 150 ? -17.344 -17.719 -22.406 1 84.19 150 LYS B C 1
ATOM 3442 O O . LYS B 1 150 ? -16.656 -17.641 -23.422 1 84.19 150 LYS B O 1
ATOM 3447 N N . ASP B 1 151 ? -18.469 -18.438 -22.25 1 77.25 151 ASP B N 1
ATOM 3448 C CA . ASP B 1 151 ? -19.094 -18.906 -23.484 1 77.25 151 ASP B CA 1
ATOM 3449 C C . ASP B 1 151 ? -19.641 -17.75 -24.297 1 77.25 151 ASP B C 1
ATOM 3451 O O . ASP B 1 151 ? -20.125 -16.766 -23.734 1 77.25 151 ASP B O 1
ATOM 3455 N N . LYS B 1 152 ? -19.297 -17.781 -25.547 1 72.19 152 LYS B N 1
ATOM 3456 C CA . LYS B 1 152 ? -19.75 -16.734 -26.453 1 72.19 152 LYS B CA 1
ATOM 3457 C C . LYS B 1 152 ? -21.234 -16.438 -26.266 1 72.19 152 LYS B C 1
ATOM 3459 O O . LYS B 1 152 ? -21.688 -15.312 -26.5 1 72.19 152 LYS B O 1
ATOM 3464 N N . GLU B 1 153 ? -21.828 -17.328 -25.828 1 71.25 153 GLU B N 1
ATOM 3465 C CA . GLU B 1 153 ? -23.281 -17.188 -25.703 1 71.25 153 GLU B CA 1
ATOM 3466 C C . GLU B 1 153 ? -23.656 -16.516 -24.391 1 71.25 153 GLU B C 1
ATOM 3468 O O . GLU B 1 153 ? -24.766 -16 -24.25 1 71.25 153 GLU B O 1
ATOM 3473 N N . MET B 1 154 ? -22.797 -16.469 -23.594 1 66.56 154 MET B N 1
ATOM 3474 C CA . MET B 1 154 ? -23.078 -15.898 -22.281 1 66.56 154 MET B CA 1
ATOM 3475 C C . MET B 1 154 ? -22.891 -14.383 -22.297 1 66.56 154 MET B C 1
ATOM 3477 O O . MET B 1 154 ? -21.781 -13.891 -22.5 1 66.56 154 MET B O 1
ATOM 3481 N N . LYS B 1 155 ? -23.891 -13.734 -22.328 1 61.25 155 LYS B N 1
ATOM 3482 C CA . LYS B 1 155 ? -23.891 -12.281 -22.516 1 61.25 155 LYS B CA 1
ATOM 3483 C C . LYS B 1 155 ? -23.688 -11.562 -21.188 1 61.25 155 LYS B C 1
ATOM 3485 O O . LYS B 1 155 ? -23.234 -10.414 -21.172 1 61.25 155 LYS B O 1
ATOM 3490 N N . LYS B 1 156 ? -23.797 -12.32 -20.312 1 65.44 156 LYS B N 1
ATOM 3491 C CA . LYS B 1 156 ? -23.812 -11.555 -19.078 1 65.44 156 LYS B CA 1
ATOM 3492 C C . LYS B 1 156 ? -22.406 -11.188 -18.641 1 65.44 156 LYS B C 1
ATOM 3494 O O . LYS B 1 156 ? -21.484 -12.016 -18.688 1 65.44 156 LYS B O 1
ATOM 3499 N N . ARG B 1 157 ? -22.328 -10.109 -18.266 1 62.97 157 ARG B N 1
ATOM 3500 C CA . ARG B 1 157 ? -21.062 -9.516 -17.844 1 62.97 157 ARG B CA 1
ATOM 3501 C C . ARG B 1 157 ? -20.422 -10.297 -16.703 1 62.97 157 ARG B C 1
ATOM 3503 O O . ARG B 1 157 ? -19.203 -10.438 -16.641 1 62.97 157 ARG B O 1
ATOM 3510 N N . ASP B 1 158 ? -21.25 -10.883 -15.953 1 76.31 158 ASP B N 1
ATOM 3511 C CA . ASP B 1 158 ? -20.734 -11.555 -14.766 1 76.31 158 ASP B CA 1
ATOM 3512 C C . ASP B 1 158 ? -20.656 -13.062 -14.977 1 76.31 158 ASP B C 1
ATOM 3514 O O . ASP B 1 158 ? -20.469 -13.82 -14.023 1 76.31 158 ASP B O 1
ATOM 3518 N N . ALA B 1 159 ? -20.672 -13.445 -16.203 1 84.75 159 ALA B N 1
ATOM 3519 C CA . ALA B 1 159 ? -20.656 -14.875 -16.516 1 84.75 159 ALA B CA 1
ATOM 3520 C C . ALA B 1 159 ? -19.328 -15.508 -16.156 1 84.75 159 ALA B C 1
ATOM 3522 O O . ALA B 1 159 ? -19.281 -16.672 -15.75 1 84.75 159 ALA B O 1
ATOM 3523 N N . ILE B 1 160 ? -18.25 -14.781 -16.234 1 90.81 160 ILE B N 1
ATOM 3524 C CA . ILE B 1 160 ? -16.922 -15.312 -15.977 1 90.81 160 ILE B CA 1
ATOM 3525 C C . ILE B 1 160 ? -16.812 -15.734 -14.508 1 90.81 160 ILE B C 1
ATOM 3527 O O . ILE B 1 160 ? -16.125 -16.703 -14.18 1 90.81 160 ILE B O 1
ATOM 3531 N N . LYS B 1 161 ? -17.547 -15.078 -13.617 1 90.06 161 LYS B N 1
ATOM 3532 C CA . LYS B 1 161 ? -17.516 -15.414 -12.195 1 90.06 161 LYS B CA 1
ATOM 3533 C C . LYS B 1 161 ? -18.062 -16.812 -11.945 1 90.06 161 LYS B C 1
ATOM 3535 O O . LYS B 1 161 ? -17.547 -17.547 -11.094 1 90.06 161 LYS B O 1
ATOM 3540 N N . HIS B 1 162 ? -18.984 -17.156 -12.734 1 91.44 162 HIS B N 1
ATOM 3541 C CA . HIS B 1 162 ? -19.562 -18.484 -12.594 1 91.44 162 HIS B CA 1
ATOM 3542 C C . HIS B 1 162 ? -18.625 -19.562 -13.133 1 91.44 162 HIS B C 1
ATOM 3544 O O . HIS B 1 162 ? -18.516 -20.656 -12.555 1 91.44 162 HIS B O 1
ATOM 3550 N N . VAL B 1 163 ? -18.031 -19.234 -14.211 1 93.88 163 VAL B N 1
ATOM 3551 C CA . VAL B 1 163 ? -17.062 -20.156 -14.797 1 93.88 163 VAL B CA 1
ATOM 3552 C C . VAL B 1 163 ? -15.938 -20.422 -13.797 1 93.88 163 VAL B C 1
ATOM 3554 O O . VAL B 1 163 ? -15.562 -21.578 -13.578 1 93.88 163 VAL B O 1
ATOM 3557 N N . VAL B 1 164 ? -15.469 -19.375 -13.188 1 94.81 164 VAL B N 1
ATOM 3558 C CA . VAL B 1 164 ? -14.391 -19.469 -12.219 1 94.81 164 VAL B CA 1
ATOM 3559 C C . VAL B 1 164 ? -14.852 -20.281 -11 1 94.81 164 VAL B C 1
ATOM 3561 O O . VAL B 1 164 ? -14.133 -21.141 -10.508 1 94.81 164 VAL B O 1
ATOM 3564 N N . MET B 1 165 ? -16.016 -20.016 -10.555 1 93.06 165 MET B N 1
ATOM 3565 C CA . MET B 1 165 ? -16.578 -20.719 -9.414 1 93.06 165 MET B CA 1
ATOM 3566 C C . MET B 1 165 ? -16.703 -22.219 -9.711 1 93.06 165 MET B C 1
ATOM 3568 O O . MET B 1 165 ? -16.281 -23.047 -8.906 1 93.06 165 MET B O 1
ATOM 3572 N N . ASP B 1 166 ? -17.203 -22.531 -10.844 1 91.88 166 ASP B N 1
ATOM 3573 C CA . ASP B 1 166 ? -17.375 -23.938 -11.242 1 91.88 166 ASP B CA 1
ATOM 3574 C C . ASP B 1 166 ? -16.031 -24.656 -11.312 1 91.88 166 ASP B C 1
ATOM 3576 O O . ASP B 1 166 ? -15.898 -25.797 -10.859 1 91.88 166 ASP B O 1
ATOM 3580 N N . PHE B 1 167 ? -15.148 -23.984 -11.883 1 93.94 167 PHE B N 1
ATOM 3581 C CA . PHE B 1 167 ? -13.805 -24.547 -11.977 1 93.94 167 PHE B CA 1
ATOM 3582 C C . PHE B 1 167 ? -13.242 -24.828 -10.594 1 93.94 167 PHE B C 1
ATOM 3584 O O . PHE B 1 167 ? -12.758 -25.922 -10.32 1 93.94 167 PHE B O 1
ATOM 3591 N N . ALA B 1 168 ? -13.289 -23.828 -9.695 1 94.56 168 ALA B N 1
ATOM 3592 C CA . ALA B 1 168 ? -12.758 -23.984 -8.344 1 94.56 168 ALA B CA 1
ATOM 3593 C C . ALA B 1 168 ? -13.406 -25.156 -7.625 1 94.56 168 ALA B C 1
ATOM 3595 O O . ALA B 1 168 ? -12.719 -25.969 -7.004 1 94.56 168 ALA B O 1
ATOM 3596 N N . LEU B 1 169 ? -14.664 -25.266 -7.777 1 91.75 169 LEU B N 1
ATOM 3597 C CA . LEU B 1 169 ? -15.406 -26.328 -7.098 1 91.75 169 LEU B CA 1
ATOM 3598 C C . LEU B 1 169 ? -15.062 -27.688 -7.688 1 91.75 169 LEU B C 1
ATOM 3600 O O . LEU B 1 169 ? -15.039 -28.703 -6.973 1 91.75 169 LEU B O 1
ATOM 3604 N N . SER B 1 170 ? -14.859 -27.75 -8.93 1 90.31 170 SER B N 1
ATOM 3605 C CA . SER B 1 170 ? -14.508 -29.016 -9.578 1 90.31 170 SER B CA 1
ATOM 3606 C C . SER B 1 170 ? -13.125 -29.484 -9.148 1 90.31 170 SER B C 1
ATOM 3608 O O . SER B 1 170 ? -12.883 -30.688 -9.031 1 90.31 170 SER B O 1
ATOM 3610 N N . MET B 1 171 ? -12.219 -28.531 -8.945 1 90 171 MET B N 1
ATOM 3611 C CA . MET B 1 171 ? -10.836 -28.844 -8.586 1 90 171 MET B CA 1
ATOM 3612 C C . MET B 1 171 ? -10.719 -29.156 -7.098 1 90 171 MET B C 1
ATOM 3614 O O . MET B 1 171 ? -9.859 -29.938 -6.691 1 90 171 MET B O 1
ATOM 3618 N N . GLU B 1 172 ? -11.523 -28.469 -6.363 1 89 172 GLU B N 1
ATOM 3619 C CA . GLU B 1 172 ? -11.461 -28.562 -4.91 1 89 172 GLU B CA 1
ATOM 3620 C C . GLU B 1 172 ? -12.852 -28.734 -4.309 1 89 172 GLU B C 1
ATOM 3622 O O . GLU B 1 172 ? -13.438 -27.781 -3.797 1 89 172 GLU B O 1
ATOM 3627 N N . PRO B 1 173 ? -13.25 -29.984 -4.18 1 80.88 173 PRO B N 1
ATOM 3628 C CA . PRO B 1 173 ? -14.594 -30.219 -3.656 1 80.88 173 PRO B CA 1
ATOM 3629 C C . PRO B 1 173 ? -14.75 -29.781 -2.201 1 80.88 173 PRO B C 1
ATOM 3631 O O . PRO B 1 173 ? -15.859 -29.516 -1.743 1 80.88 173 PRO B O 1
ATOM 3634 N N . ASN B 1 174 ? -13.625 -29.672 -1.521 1 85.06 174 ASN B N 1
ATOM 3635 C CA . ASN B 1 174 ? -13.672 -29.266 -0.121 1 85.06 174 ASN B CA 1
ATOM 3636 C C . ASN B 1 174 ? -13.906 -27.766 0.016 1 85.06 174 ASN B C 1
ATOM 3638 O O . ASN B 1 174 ? -14.117 -27.266 1.122 1 85.06 174 ASN B O 1
ATOM 3642 N N . LEU B 1 175 ? -13.797 -27.078 -1.131 1 87.81 175 LEU B N 1
ATOM 3643 C CA . LEU B 1 175 ? -14.164 -25.672 -1.129 1 87.81 175 LEU B CA 1
ATOM 3644 C C . LEU B 1 175 ? -15.672 -25.5 -0.955 1 87.81 175 LEU B C 1
ATOM 3646 O O . LEU B 1 175 ? -16.406 -25.375 -1.938 1 87.81 175 LEU B O 1
ATOM 3650 N N . SER B 1 176 ? -16.25 -25.766 0.207 1 80.31 176 SER B N 1
ATOM 3651 C CA . SER B 1 176 ? -17.688 -25.75 0.447 1 80.31 176 SER B CA 1
ATOM 3652 C C . SER B 1 176 ? -18.125 -24.453 1.116 1 80.31 176 SER B C 1
ATOM 3654 O O . SER B 1 176 ? -17.406 -23.922 1.969 1 80.31 176 SER B O 1
ATOM 3656 N N . PHE B 1 177 ? -19.125 -23.891 0.476 1 79.12 177 PHE B N 1
ATOM 3657 C CA . PHE B 1 177 ? -19.703 -22.656 0.99 1 79.12 177 PHE B CA 1
ATOM 3658 C C . PHE B 1 177 ? -21.031 -22.922 1.675 1 79.12 177 PHE B C 1
ATOM 3660 O O . PHE B 1 177 ? -21.828 -23.75 1.217 1 79.12 177 PHE B O 1
ATOM 3667 N N . PRO B 1 178 ? -21.094 -22.406 2.922 1 62.25 178 PRO B N 1
ATOM 3668 C CA . PRO B 1 178 ? -22.438 -22.562 3.48 1 62.25 178 PRO B CA 1
ATOM 3669 C C . PRO B 1 178 ? -23.516 -21.953 2.598 1 62.25 178 PRO B C 1
ATOM 3671 O O . PRO B 1 178 ? -23.266 -20.969 1.902 1 62.25 178 PRO B O 1
ATOM 3674 N N . GLU B 1 179 ? -24.641 -22.688 2.275 1 56.97 179 GLU B N 1
ATOM 3675 C CA . GLU B 1 179 ? -25.781 -22.328 1.439 1 56.97 179 GLU B CA 1
ATOM 3676 C C . GLU B 1 179 ? -26.25 -20.906 1.739 1 56.97 179 GLU B C 1
ATOM 3678 O O . GLU B 1 179 ? -26.656 -20.172 0.833 1 56.97 179 GLU B O 1
ATOM 3683 N N . LYS B 1 180 ? -26.359 -20.469 3.033 1 53.25 180 LYS B N 1
ATOM 3684 C CA . LYS B 1 180 ? -27.062 -19.25 3.396 1 53.25 180 LYS B CA 1
ATOM 3685 C C . LYS B 1 180 ? -26.203 -18.016 3.135 1 53.25 180 LYS B C 1
ATOM 3687 O O . LYS B 1 180 ? -26.688 -16.875 3.26 1 53.25 180 LYS B O 1
ATOM 3692 N N . ASN B 1 181 ? -25.016 -18.156 2.783 1 53.34 181 ASN B N 1
ATOM 3693 C CA . ASN B 1 181 ? -24.141 -16.984 2.797 1 53.34 181 ASN B CA 1
ATOM 3694 C C . ASN B 1 181 ? -24.188 -16.25 1.463 1 53.34 181 ASN B C 1
ATOM 3696 O O . ASN B 1 181 ? -24.453 -16.844 0.421 1 53.34 181 ASN B O 1
ATOM 3700 N N . SER B 1 182 ? -24.234 -14.961 1.558 1 57.72 182 SER B N 1
ATOM 3701 C CA . SER B 1 182 ? -24.281 -14.023 0.444 1 57.72 182 SER B CA 1
ATOM 3702 C C . SER B 1 182 ? -23.312 -14.43 -0.664 1 57.72 182 SER B C 1
ATOM 3704 O O . SER B 1 182 ? -22.172 -14.812 -0.39 1 57.72 182 SER B O 1
ATOM 3706 N N . VAL B 1 183 ? -23.781 -14.539 -1.826 1 63.28 183 VAL B N 1
ATOM 3707 C CA . VAL B 1 183 ? -23.234 -14.984 -3.102 1 63.28 183 VAL B CA 1
ATOM 3708 C C . VAL B 1 183 ? -21.969 -14.188 -3.42 1 63.28 183 VAL B C 1
ATOM 3710 O O . VAL B 1 183 ? -21 -14.734 -3.975 1 63.28 183 VAL B O 1
ATOM 3713 N N . GLY B 1 184 ? -21.75 -13.07 -2.682 1 78.75 184 GLY B N 1
ATOM 3714 C CA . GLY B 1 184 ? -20.703 -12.188 -3.18 1 78.75 184 GLY B CA 1
ATOM 3715 C C . GLY B 1 184 ? -19.312 -12.617 -2.758 1 78.75 184 GLY B C 1
ATOM 3716 O O . GLY B 1 184 ? -18.391 -12.695 -3.588 1 78.75 184 GLY B O 1
ATOM 3717 N N . TYR B 1 185 ? -19.188 -13.094 -1.546 1 88.38 185 TYR B N 1
ATOM 3718 C CA . TYR B 1 185 ? -17.844 -13.414 -1.06 1 88.38 185 TYR B CA 1
ATOM 3719 C C . TYR B 1 185 ? -17.344 -14.727 -1.657 1 88.38 185 TYR B C 1
ATOM 3721 O O . TYR B 1 185 ? -16.141 -14.969 -1.705 1 88.38 185 TYR B O 1
ATOM 3729 N N . ARG B 1 186 ? -18.297 -15.562 -2.105 1 92.31 186 ARG B N 1
ATOM 3730 C CA . ARG B 1 186 ? -17.922 -16.844 -2.684 1 92.31 186 ARG B CA 1
ATOM 3731 C C . ARG B 1 186 ? -17.109 -16.656 -3.967 1 92.31 186 ARG B C 1
ATOM 3733 O O . ARG B 1 186 ? -16.188 -17.406 -4.242 1 92.31 186 ARG B O 1
ATOM 3740 N N . TYR B 1 187 ? -17.531 -15.641 -4.711 1 93.44 187 TYR B N 1
ATOM 3741 C CA . TYR B 1 187 ? -16.828 -15.367 -5.957 1 93.44 187 TYR B CA 1
ATOM 3742 C C . TYR B 1 187 ? -15.422 -14.844 -5.68 1 93.44 187 TYR B C 1
ATOM 3744 O O . TYR B 1 187 ? -14.484 -15.156 -6.418 1 93.44 187 TYR B O 1
ATOM 3752 N N . ASP B 1 188 ? -15.281 -14.117 -4.633 1 94.69 188 ASP B N 1
ATOM 3753 C CA . ASP B 1 188 ? -13.969 -13.617 -4.258 1 94.69 188 ASP B CA 1
ATOM 3754 C C . ASP B 1 188 ? -13.047 -14.766 -3.824 1 94.69 188 ASP B C 1
ATOM 3756 O O . ASP B 1 188 ? -11.859 -14.758 -4.133 1 94.69 188 ASP B O 1
ATOM 3760 N N . ILE B 1 189 ? -13.602 -15.727 -3.143 1 96.69 189 ILE B N 1
ATOM 3761 C CA . ILE B 1 189 ? -12.828 -16.891 -2.721 1 96.69 189 ILE B CA 1
ATOM 3762 C C . ILE B 1 189 ? -12.453 -17.734 -3.939 1 96.69 189 ILE B C 1
ATOM 3764 O O . ILE B 1 189 ? -11.328 -18.219 -4.039 1 96.69 189 ILE B O 1
ATOM 3768 N N . ALA B 1 190 ? -13.422 -17.891 -4.84 1 96.19 190 ALA B N 1
ATOM 3769 C CA . ALA B 1 190 ? -13.141 -18.641 -6.062 1 96.19 190 ALA B CA 1
ATOM 3770 C C . ALA B 1 190 ? -12.008 -18 -6.855 1 96.19 190 ALA B C 1
ATOM 3772 O O . ALA B 1 190 ? -11.109 -18.688 -7.348 1 96.19 190 ALA B O 1
ATOM 3773 N N . ASP B 1 191 ? -12.055 -16.688 -6.977 1 96.31 191 ASP B N 1
ATOM 3774 C CA . ASP B 1 191 ? -10.977 -15.969 -7.656 1 96.31 191 ASP B CA 1
ATOM 3775 C C . ASP B 1 191 ? -9.648 -16.156 -6.926 1 96.31 191 ASP B C 1
ATOM 3777 O O . ASP B 1 191 ? -8.609 -16.344 -7.562 1 96.31 191 ASP B O 1
ATOM 3781 N N . ALA B 1 192 ? -9.695 -16.109 -5.633 1 98.25 192 ALA B N 1
ATOM 3782 C CA . ALA B 1 192 ? -8.492 -16.359 -4.844 1 98.25 192 ALA B CA 1
ATOM 3783 C C . ALA B 1 192 ? -7.941 -17.766 -5.094 1 98.25 192 ALA B C 1
ATOM 3785 O O . ALA B 1 192 ? -6.727 -17.953 -5.141 1 98.25 192 ALA B O 1
ATOM 3786 N N . TYR B 1 193 ? -8.781 -18.719 -5.234 1 97.69 193 TYR B N 1
ATOM 3787 C CA . TYR B 1 193 ? -8.344 -20.078 -5.52 1 97.69 193 TYR B CA 1
ATOM 3788 C C . TYR B 1 193 ? -7.594 -20.156 -6.844 1 97.69 193 TYR B C 1
ATOM 3790 O O . TYR B 1 193 ? -6.527 -20.766 -6.926 1 97.69 193 TYR B O 1
ATOM 3798 N N . VAL B 1 194 ? -8.188 -19.5 -7.836 1 98 194 VAL B N 1
ATOM 3799 C CA . VAL B 1 194 ? -7.566 -19.516 -9.156 1 98 194 VAL B CA 1
ATOM 3800 C C . VAL B 1 194 ? -6.18 -18.891 -9.094 1 98 194 VAL B C 1
ATOM 3802 O O . VAL B 1 194 ? -5.227 -19.391 -9.68 1 98 194 VAL B O 1
ATOM 3805 N N . ILE B 1 195 ? -6.047 -17.844 -8.328 1 98.69 195 ILE B N 1
ATOM 3806 C CA . ILE B 1 195 ? -4.766 -17.172 -8.156 1 98.69 195 ILE B CA 1
ATOM 3807 C C . ILE B 1 195 ? -3.799 -18.109 -7.414 1 98.69 195 ILE B C 1
ATOM 3809 O O . ILE B 1 195 ? -2.637 -18.234 -7.805 1 98.69 195 ILE B O 1
ATOM 3813 N N . ALA B 1 196 ? -4.219 -18.75 -6.359 1 98.69 196 ALA B N 1
ATOM 3814 C CA . ALA B 1 196 ? -3.389 -19.672 -5.598 1 98.69 196 ALA B CA 1
ATOM 3815 C C . ALA B 1 196 ? -2.938 -20.844 -6.469 1 98.69 196 ALA B C 1
ATOM 3817 O O . ALA B 1 196 ? -1.76 -21.203 -6.461 1 98.69 196 ALA B O 1
ATOM 3818 N N . PHE B 1 197 ? -3.879 -21.359 -7.18 1 97.94 197 PHE B N 1
ATOM 3819 C CA . PHE B 1 197 ? -3.611 -22.547 -7.992 1 97.94 197 PHE B CA 1
ATOM 3820 C C . PHE B 1 197 ? -2.648 -22.219 -9.125 1 97.94 197 PHE B C 1
ATOM 3822 O O . PHE B 1 197 ? -1.755 -23 -9.438 1 97.94 197 PHE B O 1
ATOM 3829 N N . TYR B 1 198 ? -2.861 -21.078 -9.703 1 98.12 198 TYR B N 1
ATOM 3830 C CA . TYR B 1 198 ? -1.93 -20.594 -10.711 1 98.12 198 TYR B CA 1
ATOM 3831 C C . TYR B 1 198 ? -0.527 -20.438 -10.133 1 98.12 198 TYR B C 1
ATOM 3833 O O . TYR B 1 198 ? 0.448 -20.906 -10.719 1 98.12 198 TYR B O 1
ATOM 3841 N N . THR B 1 199 ? -0.441 -19.766 -9.031 1 98.56 199 THR B N 1
ATOM 3842 C CA . THR B 1 199 ? 0.833 -19.562 -8.352 1 98.56 199 THR B CA 1
ATOM 3843 C C . THR B 1 199 ? 1.5 -20.891 -8.031 1 98.56 199 THR B C 1
ATOM 3845 O O . THR B 1 199 ? 2.709 -21.047 -8.211 1 98.56 199 THR B O 1
ATOM 3848 N N . TYR B 1 200 ? 0.762 -21.828 -7.582 1 97.88 200 TYR B N 1
ATOM 3849 C CA . TYR B 1 200 ? 1.235 -23.172 -7.27 1 97.88 200 TYR B CA 1
ATOM 3850 C C . TYR B 1 200 ? 1.867 -23.828 -8.492 1 97.88 200 TYR B C 1
ATOM 3852 O O . TYR B 1 200 ? 3.012 -24.281 -8.438 1 97.88 200 TYR B O 1
ATOM 3860 N N . TRP B 1 201 ? 1.12 -23.844 -9.547 1 97.25 201 TRP B N 1
ATOM 3861 C CA . TRP B 1 201 ? 1.589 -24.562 -10.727 1 97.25 201 TRP B CA 1
ATOM 3862 C C . TRP B 1 201 ? 2.777 -23.859 -11.367 1 97.25 201 TRP B C 1
ATOM 3864 O O . TRP B 1 201 ? 3.674 -24.5 -11.914 1 97.25 201 TRP B O 1
ATOM 3874 N N . GLN B 1 202 ? 2.76 -22.5 -11.297 1 97.25 202 GLN B N 1
ATOM 3875 C CA . GLN B 1 202 ? 3.945 -21.797 -11.766 1 97.25 202 GLN B CA 1
ATOM 3876 C C . GLN B 1 202 ? 5.184 -22.219 -10.977 1 97.25 202 GLN B C 1
ATOM 3878 O O . GLN B 1 202 ? 6.262 -22.391 -11.555 1 97.25 202 GLN B O 1
ATOM 3883 N N . HIS B 1 203 ? 5.031 -22.375 -9.758 1 97.56 203 HIS B N 1
ATOM 3884 C CA . HIS B 1 203 ? 6.137 -22.797 -8.906 1 97.56 203 HIS B CA 1
ATOM 3885 C C . HIS B 1 203 ? 6.574 -24.219 -9.227 1 97.56 203 HIS B C 1
ATOM 3887 O O . HIS B 1 203 ? 7.77 -24.5 -9.359 1 97.56 203 HIS B O 1
ATOM 3893 N N . VAL B 1 204 ? 5.672 -25.094 -9.336 1 96.75 204 VAL B N 1
ATOM 3894 C CA . VAL B 1 204 ? 5.965 -26.484 -9.656 1 96.75 204 VAL B CA 1
ATOM 3895 C C . VAL B 1 204 ? 6.699 -26.562 -10.992 1 96.75 204 VAL B C 1
ATOM 3897 O O . VAL B 1 204 ? 7.676 -27.297 -11.125 1 96.75 204 VAL B O 1
ATOM 3900 N N . ALA B 1 205 ? 6.164 -25.781 -11.977 1 97.25 205 ALA B N 1
ATOM 3901 C CA . ALA B 1 205 ? 6.828 -25.75 -13.273 1 97.25 205 ALA B CA 1
ATOM 3902 C C . ALA B 1 205 ? 8.281 -25.297 -13.141 1 97.25 205 ALA B C 1
ATOM 3904 O O . ALA B 1 205 ? 9.172 -25.891 -13.758 1 97.25 205 ALA B O 1
ATOM 3905 N N . THR B 1 206 ? 8.484 -24.312 -12.344 1 97.12 206 THR B N 1
ATOM 3906 C CA . THR B 1 206 ? 9.828 -23.797 -12.125 1 97.12 206 THR B CA 1
ATOM 3907 C C . THR B 1 206 ? 10.711 -24.859 -11.469 1 97.12 206 THR B C 1
ATOM 3909 O O . THR B 1 206 ? 11.867 -25.031 -11.867 1 97.12 206 THR B O 1
ATOM 3912 N N . LEU B 1 207 ? 10.211 -25.531 -10.5 1 96.62 207 LEU B N 1
ATOM 3913 C CA . LEU B 1 207 ? 10.961 -26.594 -9.828 1 96.62 207 LEU B CA 1
ATOM 3914 C C . LEU B 1 207 ? 11.273 -27.734 -10.789 1 96.62 207 LEU B C 1
ATOM 3916 O O . LEU B 1 207 ? 12.367 -28.312 -10.742 1 96.62 207 LEU B O 1
ATOM 3920 N N . ALA B 1 208 ? 10.305 -28.094 -11.617 1 96.75 208 ALA B N 1
ATOM 3921 C CA . ALA B 1 208 ? 10.477 -29.172 -12.578 1 96.75 208 ALA B CA 1
ATOM 3922 C C . ALA B 1 208 ? 11.594 -28.859 -13.57 1 96.75 208 ALA B C 1
ATOM 3924 O O . ALA B 1 208 ? 12.258 -29.766 -14.078 1 96.75 208 ALA B O 1
ATOM 3925 N N . CYS B 1 209 ? 11.797 -27.562 -13.805 1 97.5 209 CYS B N 1
ATOM 3926 C CA . CYS B 1 209 ? 12.758 -27.125 -14.812 1 97.5 209 CYS B CA 1
ATOM 3927 C C . CYS B 1 209 ? 14.078 -26.719 -14.164 1 97.5 209 CYS B C 1
ATOM 3929 O O . CYS B 1 209 ? 14.93 -26.109 -14.812 1 97.5 209 CYS B O 1
ATOM 3931 N N . ASP B 1 210 ? 14.148 -26.953 -12.914 1 96.12 210 ASP B N 1
ATOM 3932 C CA . ASP B 1 210 ? 15.391 -26.625 -12.219 1 96.12 210 ASP B CA 1
ATOM 3933 C C . ASP B 1 210 ? 16.578 -27.328 -12.859 1 96.12 210 ASP B C 1
ATOM 3935 O O . ASP B 1 210 ? 16.531 -28.531 -13.117 1 96.12 210 ASP B O 1
ATOM 3939 N N . LYS B 1 211 ? 17.641 -26.672 -13 1 93.88 211 LYS B N 1
ATOM 3940 C CA . LYS B 1 211 ? 18.812 -27.172 -13.727 1 93.88 211 LYS B CA 1
ATOM 3941 C C . LYS B 1 211 ? 19.5 -28.281 -12.945 1 93.88 211 LYS B C 1
ATOM 3943 O O . LYS B 1 211 ? 20.25 -29.062 -13.523 1 93.88 211 LYS B O 1
ATOM 3948 N N . ASN B 1 212 ? 19.25 -28.328 -11.719 1 93.75 212 ASN B N 1
ATOM 3949 C CA . ASN B 1 212 ? 19.891 -29.359 -10.891 1 93.75 212 ASN B CA 1
ATOM 3950 C C . ASN B 1 212 ? 19.188 -30.703 -11.031 1 93.75 212 ASN B C 1
ATOM 3952 O O . ASN B 1 212 ? 19.703 -31.734 -10.602 1 93.75 212 ASN B O 1
ATOM 3956 N N . GLN B 1 213 ? 18.062 -30.75 -11.633 1 93.81 213 GLN B N 1
ATOM 3957 C CA . GLN B 1 213 ? 17.344 -32 -11.883 1 93.81 213 GLN B CA 1
ATOM 3958 C C . GLN B 1 213 ? 17.938 -32.75 -13.07 1 93.81 213 GLN B C 1
ATOM 3960 O O . GLN B 1 213 ? 18.172 -32.156 -14.133 1 93.81 213 GLN B O 1
ATOM 3965 N N . GLU B 1 214 ? 18.156 -34.031 -12.859 1 94.94 214 GLU B N 1
ATOM 3966 C CA . GLU B 1 214 ? 18.672 -34.844 -13.938 1 94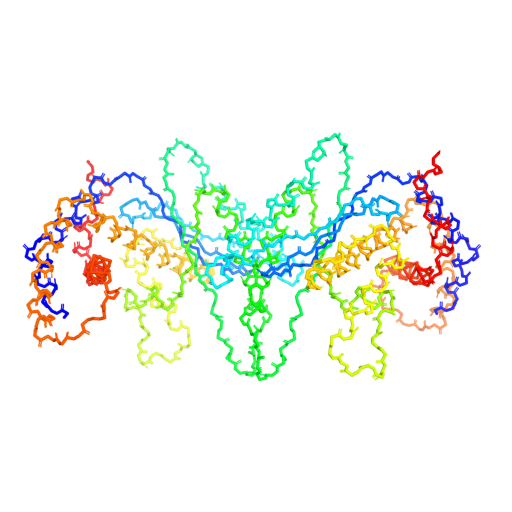.94 214 GLU B CA 1
ATOM 3967 C C . GLU B 1 214 ? 17.75 -34.812 -15.156 1 94.94 214 GLU B C 1
ATOM 3969 O O . GLU B 1 214 ? 18.234 -34.719 -16.297 1 94.94 214 GLU B O 1
ATOM 3974 N N . TRP B 1 215 ? 16.5 -34.906 -14.938 1 96.88 215 TRP B N 1
ATOM 3975 C CA . TRP B 1 215 ? 15.516 -34.844 -16.016 1 96.88 215 TRP B CA 1
ATOM 3976 C C . TRP B 1 215 ? 15.703 -33.594 -16.859 1 96.88 215 TRP B C 1
ATOM 3978 O O . TRP B 1 215 ? 15.719 -33.688 -18.094 1 96.88 215 TRP B O 1
ATOM 3988 N N . THR B 1 216 ? 15.844 -32.438 -16.219 1 96.62 216 THR B N 1
ATOM 3989 C CA . THR B 1 216 ? 15.977 -31.172 -16.891 1 96.62 216 THR B CA 1
ATOM 3990 C C . THR B 1 216 ? 17.25 -31.125 -17.734 1 96.62 216 THR B C 1
ATOM 3992 O O . THR B 1 216 ? 17.234 -30.641 -18.875 1 96.62 216 THR B O 1
ATOM 3995 N N . GLN B 1 217 ? 18.312 -31.688 -17.203 1 95.81 217 GLN B N 1
ATOM 3996 C CA . GLN B 1 217 ? 19.578 -31.719 -17.922 1 95.81 217 GLN B CA 1
ATOM 3997 C C . GLN B 1 217 ? 19.469 -32.531 -19.219 1 95.81 217 GLN B C 1
ATOM 3999 O O . GLN B 1 217 ? 19.906 -32.094 -20.281 1 95.81 217 GLN B O 1
ATOM 4004 N N . VAL B 1 218 ? 18.875 -33.625 -19.094 1 96.44 218 VAL B N 1
ATOM 4005 C CA . VAL B 1 218 ? 18.719 -34.531 -20.234 1 96.44 218 VAL B CA 1
ATOM 4006 C C . VAL B 1 218 ? 17.797 -33.906 -21.281 1 96.44 218 VAL B C 1
ATOM 4008 O O . VAL B 1 218 ? 18.094 -33.906 -22.469 1 96.44 218 VAL B O 1
ATOM 4011 N N . VAL B 1 219 ? 16.703 -33.312 -20.844 1 96.12 219 VAL B N 1
ATOM 4012 C CA . VAL B 1 219 ? 15.719 -32.719 -21.75 1 96.12 219 VAL B CA 1
ATOM 4013 C C . VAL B 1 219 ? 16.312 -31.5 -22.438 1 96.12 219 VAL B C 1
ATOM 4015 O O . VAL B 1 219 ? 16.078 -31.281 -23.641 1 96.12 219 VAL B O 1
ATOM 4018 N N . ILE B 1 220 ? 17.047 -30.672 -21.688 1 94.5 220 ILE B N 1
ATOM 4019 C CA . ILE B 1 220 ? 17.656 -29.484 -22.266 1 94.5 220 ILE B CA 1
ATOM 4020 C C . ILE B 1 220 ? 18.656 -29.875 -23.344 1 94.5 220 ILE B C 1
ATOM 4022 O O . ILE B 1 220 ? 18.734 -29.234 -24.391 1 94.5 220 ILE B O 1
ATOM 4026 N N . ALA B 1 221 ? 19.438 -30.938 -23.078 1 93.69 221 ALA B N 1
ATOM 4027 C CA . ALA B 1 221 ? 20.375 -31.438 -24.078 1 93.69 221 ALA B CA 1
ATOM 4028 C C . ALA B 1 221 ? 19.656 -31.844 -25.359 1 93.69 221 ALA B C 1
ATOM 4030 O O . ALA B 1 221 ? 20.078 -31.484 -26.453 1 93.69 221 ALA B O 1
ATOM 4031 N N . ASP B 1 222 ? 18.594 -32.562 -25.234 1 94.5 222 ASP B N 1
ATOM 4032 C CA . ASP B 1 222 ? 17.828 -33 -26.391 1 94.5 222 ASP B CA 1
ATOM 4033 C C . ASP B 1 222 ? 17.125 -31.828 -27.078 1 94.5 222 ASP B C 1
ATOM 4035 O O . ASP B 1 222 ? 16.969 -31.828 -28.297 1 94.5 222 ASP B O 1
ATOM 4039 N N . LEU B 1 223 ? 16.641 -30.859 -26.266 1 92.38 223 LEU B N 1
ATOM 4040 C CA . LEU B 1 223 ? 15.992 -29.672 -26.812 1 92.38 223 LEU B CA 1
ATOM 4041 C C . LEU B 1 223 ? 16.969 -28.859 -27.641 1 92.38 223 LEU B C 1
ATOM 4043 O O . LEU B 1 223 ? 16.594 -28.312 -28.688 1 92.38 223 LEU B O 1
ATOM 4047 N N . ASN B 1 224 ? 18.172 -28.734 -27.094 1 90.38 224 ASN B N 1
ATOM 4048 C CA . ASN B 1 224 ? 19.203 -28.047 -27.844 1 90.38 224 ASN B CA 1
ATOM 4049 C C . ASN B 1 224 ? 19.438 -28.703 -29.203 1 90.38 224 ASN B C 1
ATOM 4051 O O . ASN B 1 224 ? 19.578 -28 -30.219 1 90.38 224 ASN B O 1
ATOM 4055 N N . GLN B 1 225 ? 19.516 -29.969 -29.266 1 88.81 225 GLN B N 1
ATOM 4056 C CA . GLN B 1 225 ? 19.703 -30.719 -30.516 1 88.81 225 GLN B CA 1
ATOM 4057 C C . GLN B 1 225 ? 18.531 -30.5 -31.453 1 88.81 225 GLN B C 1
ATOM 4059 O O . GLN B 1 225 ? 18.719 -30.328 -32.656 1 88.81 225 GLN B O 1
ATOM 4064 N N . LEU B 1 226 ? 17.375 -30.5 -30.906 1 86.75 226 LEU B N 1
ATOM 4065 C CA . LEU B 1 226 ? 16.156 -30.312 -31.688 1 86.75 226 LEU B CA 1
ATOM 4066 C C . LEU B 1 226 ? 16.125 -28.922 -32.312 1 86.75 226 LEU B C 1
ATOM 4068 O O . LEU B 1 226 ? 15.789 -28.781 -33.5 1 86.75 226 LEU B O 1
ATOM 4072 N N . LEU B 1 227 ? 16.516 -27.828 -31.516 1 82.06 227 LEU B N 1
ATOM 4073 C CA . LEU B 1 227 ? 16.438 -26.453 -31.984 1 82.06 227 LEU B CA 1
ATOM 4074 C C . LEU B 1 227 ? 17.562 -26.141 -32.969 1 82.06 227 LEU B C 1
ATOM 4076 O O . LEU B 1 227 ? 17.391 -25.344 -33.875 1 82.06 227 LEU B O 1
ATOM 4080 N N . ASP B 1 228 ? 18.734 -26.609 -32.688 1 78.75 228 ASP B N 1
ATOM 4081 C CA . ASP B 1 228 ? 19.844 -26.469 -33.625 1 78.75 228 ASP B CA 1
ATOM 4082 C C . ASP B 1 228 ? 19.469 -27 -35 1 78.75 228 ASP B C 1
ATOM 4084 O O . ASP B 1 228 ? 19.797 -26.375 -36 1 78.75 228 ASP B O 1
ATOM 4088 N N . LYS B 1 229 ? 18.844 -27.984 -35.031 1 74.5 229 LYS B N 1
ATOM 4089 C CA . LYS B 1 229 ? 18.406 -28.562 -36.281 1 74.5 229 LYS B CA 1
ATOM 4090 C C . LYS B 1 229 ? 17.391 -27.641 -36.969 1 74.5 229 LYS B C 1
ATOM 4092 O O . LYS B 1 229 ? 17.406 -27.516 -38.188 1 74.5 229 LYS B O 1
ATOM 4097 N N . GLN B 1 230 ? 16.625 -26.922 -36.094 1 69 230 GLN B N 1
ATOM 4098 C CA . GLN B 1 230 ? 15.617 -26.031 -36.625 1 69 230 GLN B CA 1
ATOM 4099 C C . GLN B 1 230 ? 16.234 -24.688 -37.031 1 69 230 GLN B C 1
ATOM 4101 O O . GLN B 1 230 ? 15.836 -24.109 -38.062 1 69 230 GLN B O 1
ATOM 4106 N N . MET B 1 231 ? 17.047 -24.031 -36 1 62 231 MET B N 1
ATOM 4107 C CA . MET B 1 231 ? 17.656 -22.734 -36.25 1 62 231 MET B CA 1
ATOM 4108 C C . MET B 1 231 ? 18.656 -22.828 -37.406 1 62 231 MET B C 1
ATOM 4110 O O . MET B 1 231 ? 18.828 -21.875 -38.156 1 62 231 MET B O 1
ATOM 4114 N N . THR B 1 232 ? 19.594 -23.844 -37.344 1 53.78 232 THR B N 1
ATOM 4115 C CA . THR B 1 232 ? 20.469 -24.047 -38.5 1 53.78 232 THR B CA 1
ATOM 4116 C C . THR B 1 232 ? 19.641 -24.016 -39.781 1 53.78 232 THR B C 1
ATOM 4118 O O . THR B 1 232 ? 20.156 -23.609 -40.844 1 53.78 232 THR B O 1
ATOM 4121 N N . ARG B 1 233 ? 18.344 -24.391 -39.812 1 49.16 233 ARG B N 1
ATOM 4122 C CA . ARG B 1 233 ? 17.5 -24.188 -40.969 1 49.16 233 ARG B CA 1
ATOM 4123 C C . ARG B 1 233 ? 17.156 -22.719 -41.156 1 49.16 233 ARG B C 1
ATOM 4125 O O . ARG B 1 233 ? 16.797 -22.297 -42.281 1 49.16 233 ARG B O 1
ATOM 4132 N N . LYS B 1 234 ? 17.125 -22.031 -39.75 1 53.44 234 LYS B N 1
ATOM 4133 C CA . LYS B 1 234 ? 16.797 -20.625 -39.875 1 53.44 234 LYS B CA 1
ATOM 4134 C C . LYS B 1 234 ? 18.031 -19.75 -39.688 1 53.44 234 LYS B C 1
ATOM 4136 O O . LYS B 1 234 ? 18.891 -20.047 -38.844 1 53.44 234 LYS B O 1
ATOM 4141 N N . ALA B 1 235 ? 18.484 -18.75 -40.594 1 49.47 235 ALA B N 1
ATOM 4142 C CA . ALA B 1 235 ? 19.672 -17.906 -40.75 1 49.47 235 ALA B CA 1
ATOM 4143 C C . ALA B 1 235 ? 20.172 -17.406 -39.375 1 49.47 235 ALA B C 1
ATOM 4145 O O . ALA B 1 235 ? 21.297 -17.703 -39 1 49.47 235 ALA B O 1
ATOM 4146 N N . ALA B 1 236 ? 20.031 -16.047 -39.031 1 49.16 236 ALA B N 1
ATOM 4147 C CA . ALA B 1 236 ? 20.75 -14.914 -38.438 1 49.16 236 ALA B CA 1
ATOM 4148 C C . ALA B 1 236 ? 20.391 -14.75 -36.969 1 49.16 236 ALA B C 1
ATOM 4150 O O . ALA B 1 236 ? 19.391 -14.102 -36.625 1 49.16 236 ALA B O 1
ATOM 4151 N N . LEU B 1 237 ? 20.781 -15.703 -36.125 1 55.41 237 LEU B N 1
ATOM 4152 C CA . LEU B 1 237 ? 20.562 -15.328 -34.719 1 55.41 237 LEU B CA 1
ATOM 4153 C C . LEU B 1 237 ? 21.5 -14.188 -34.312 1 55.41 237 LEU B C 1
ATOM 4155 O O . LEU B 1 237 ? 22.641 -14.109 -34.781 1 55.41 237 LEU B O 1
ATOM 4159 N N . PRO B 1 238 ? 20.938 -13.25 -33.688 1 56.31 238 PRO B N 1
ATOM 4160 C CA . PRO B 1 238 ? 21.828 -12.156 -33.312 1 56.31 238 PRO B CA 1
ATOM 4161 C C . PRO B 1 238 ? 22.984 -12.617 -32.406 1 56.31 238 PRO B C 1
ATOM 4163 O O . PRO B 1 238 ? 22.859 -13.625 -31.719 1 56.31 238 PRO B O 1
ATOM 4166 N N . ILE B 1 239 ? 24.125 -12.133 -32.625 1 55.41 239 ILE B N 1
ATOM 4167 C CA . ILE B 1 239 ? 25.391 -12.352 -31.922 1 55.41 239 ILE B CA 1
ATOM 4168 C C . ILE B 1 239 ? 25.141 -12.43 -30.422 1 55.41 239 ILE B C 1
ATOM 4170 O O . ILE B 1 239 ? 25.781 -13.234 -29.719 1 55.41 239 ILE B O 1
ATOM 4174 N N . ASP B 1 240 ? 24.156 -11.672 -29.828 1 59.56 240 ASP B N 1
ATOM 4175 C CA . ASP B 1 240 ? 23.984 -11.578 -28.375 1 59.56 240 ASP B CA 1
ATOM 4176 C C . ASP B 1 240 ? 22.891 -12.531 -27.891 1 59.56 240 ASP B C 1
ATOM 4178 O O . ASP B 1 240 ? 22.344 -12.359 -26.797 1 59.56 240 ASP B O 1
ATOM 4182 N N . PHE B 1 241 ? 22.781 -13.5 -28.672 1 68.69 241 PHE B N 1
ATOM 4183 C CA . PHE B 1 241 ? 21.719 -14.445 -28.344 1 68.69 241 PHE B CA 1
ATOM 4184 C C . PHE B 1 241 ? 22.172 -15.398 -27.234 1 68.69 241 PHE B C 1
ATOM 4186 O O . PHE B 1 241 ? 23.172 -16.109 -27.391 1 68.69 241 PHE B O 1
ATOM 4193 N N . ASP B 1 242 ? 21.625 -15.234 -26.031 1 76.75 242 ASP B N 1
ATOM 4194 C CA . ASP B 1 242 ? 21.875 -16.141 -24.906 1 76.75 242 ASP B CA 1
ATOM 4195 C C . ASP B 1 242 ? 21.125 -17.453 -25.094 1 76.75 242 ASP B C 1
ATOM 4197 O O . ASP B 1 242 ? 19.953 -17.562 -24.719 1 76.75 242 ASP B O 1
ATOM 4201 N N . SER B 1 243 ? 21.828 -18.422 -25.641 1 80.19 243 SER B N 1
ATOM 4202 C CA . SER B 1 243 ? 21.219 -19.703 -26.016 1 80.19 243 SER B CA 1
ATOM 4203 C C . SER B 1 243 ? 20.734 -20.453 -24.797 1 80.19 243 SER B C 1
ATOM 4205 O O . SER B 1 243 ? 19.656 -21.078 -24.828 1 80.19 243 SER B O 1
ATOM 4207 N N . GLU B 1 244 ? 21.531 -20.375 -23.781 1 83.25 244 GLU B N 1
ATOM 4208 C CA . GLU B 1 244 ? 21.141 -21.109 -22.578 1 83.25 244 GLU B CA 1
ATOM 4209 C C . GLU B 1 244 ? 19.859 -20.547 -21.984 1 83.25 244 GLU B C 1
ATOM 4211 O O . GLU B 1 244 ? 18.953 -21.297 -21.609 1 83.25 244 GLU B O 1
ATOM 4216 N N . ARG B 1 245 ? 19.797 -19.297 -21.891 1 86.12 245 ARG B N 1
ATOM 4217 C CA . ARG B 1 245 ? 18.609 -18.656 -21.344 1 86.12 245 ARG B CA 1
ATOM 4218 C C . ARG B 1 245 ? 17.391 -18.938 -22.219 1 86.12 245 ARG B C 1
ATOM 4220 O O . ARG B 1 245 ? 16.281 -19.109 -21.703 1 86.12 245 ARG B O 1
ATOM 4227 N N . TYR B 1 246 ? 17.625 -18.969 -23.422 1 88.5 246 TYR B N 1
ATOM 4228 C CA . TYR B 1 246 ? 16.547 -19.266 -24.359 1 88.5 246 TYR B CA 1
ATOM 4229 C C . TYR B 1 246 ? 16.016 -20.672 -24.141 1 88.5 246 TYR B C 1
ATOM 4231 O O . TYR B 1 246 ? 14.797 -20.875 -24.078 1 88.5 246 TYR B O 1
ATOM 4239 N N . LEU B 1 247 ? 16.875 -21.562 -24.062 1 90.94 247 LEU B N 1
ATOM 4240 C CA . LEU B 1 247 ? 16.484 -22.953 -23.859 1 90.94 247 LEU B CA 1
ATOM 4241 C C . LEU B 1 247 ? 15.68 -23.109 -22.562 1 90.94 247 LEU B C 1
ATOM 4243 O O . LEU B 1 247 ? 14.664 -23.797 -22.531 1 90.94 247 LEU B O 1
ATOM 4247 N N . ASP B 1 248 ? 16.141 -22.422 -21.547 1 92.88 248 ASP B N 1
ATOM 4248 C CA . ASP B 1 248 ? 15.445 -22.453 -20.266 1 92.88 248 ASP B CA 1
ATOM 4249 C C . ASP B 1 248 ? 14.016 -21.938 -20.406 1 92.88 248 ASP B C 1
ATOM 4251 O O . ASP B 1 248 ? 13.078 -22.531 -19.859 1 92.88 248 ASP B O 1
ATOM 4255 N N . THR B 1 249 ? 13.938 -20.891 -21.156 1 93.12 249 THR B N 1
ATOM 4256 C CA . THR B 1 249 ? 12.633 -20.25 -21.328 1 93.12 249 THR B CA 1
ATOM 4257 C C . THR B 1 249 ? 11.695 -21.156 -22.125 1 93.12 249 THR B C 1
ATOM 4259 O O . THR B 1 249 ? 10.508 -21.266 -21.812 1 93.12 249 THR B O 1
ATOM 4262 N N . VAL B 1 250 ? 12.242 -21.734 -23.094 1 92.56 250 VAL B N 1
ATOM 4263 C CA . VAL B 1 250 ? 11.445 -22.609 -23.938 1 92.56 250 VAL B CA 1
ATOM 4264 C C . VAL B 1 250 ? 10.977 -23.812 -23.141 1 92.56 250 VAL B C 1
ATOM 4266 O O . VAL B 1 250 ? 9.805 -24.203 -23.203 1 92.56 250 VAL B O 1
ATOM 4269 N N . LEU B 1 251 ? 11.875 -24.4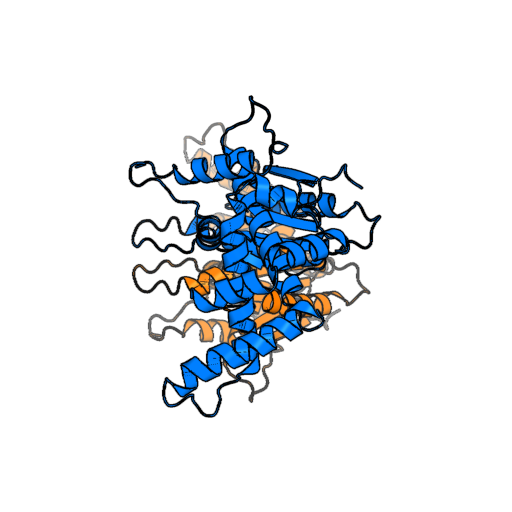38 -22.438 1 95.44 251 LEU B N 1
ATOM 4270 C CA . LEU B 1 251 ? 11.516 -25.594 -21.625 1 95.44 251 LEU B CA 1
ATOM 4271 C C . LEU B 1 251 ? 10.414 -25.234 -20.641 1 95.44 251 LEU B C 1
ATOM 4273 O O . LEU B 1 251 ? 9.398 -25.938 -20.547 1 95.44 251 LEU B O 1
ATOM 4277 N N . LEU B 1 252 ? 10.617 -24.125 -19.938 1 96.56 252 LEU B N 1
ATOM 4278 C CA . LEU B 1 252 ? 9.641 -23.719 -18.938 1 96.56 252 LEU B CA 1
ATOM 4279 C C . LEU B 1 252 ? 8.273 -23.484 -19.578 1 96.56 252 LEU B C 1
ATOM 4281 O O . LEU B 1 252 ? 7.258 -23.953 -19.062 1 96.56 252 LEU B O 1
ATOM 4285 N N . ALA B 1 253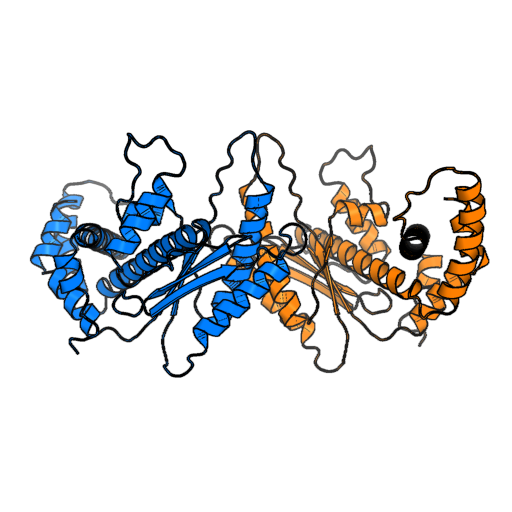 ? 8.281 -22.828 -20.656 1 94.88 253 ALA B N 1
ATOM 4286 C CA . ALA B 1 253 ? 7.031 -22.531 -21.344 1 94.88 253 ALA B CA 1
ATOM 4287 C C . ALA B 1 253 ? 6.297 -23.812 -21.734 1 94.88 253 ALA B C 1
ATOM 4289 O O . ALA B 1 253 ? 5.074 -23.891 -21.609 1 94.88 253 ALA B O 1
ATOM 4290 N N . HIS B 1 254 ? 7.02 -24.766 -22.188 1 94.94 254 HIS B N 1
ATOM 4291 C CA . HIS B 1 254 ? 6.391 -25.984 -22.672 1 94.94 254 HIS B CA 1
ATOM 4292 C C . HIS B 1 254 ? 5.969 -26.891 -21.516 1 94.94 254 HIS B C 1
ATOM 4294 O O . HIS B 1 254 ? 4.98 -27.609 -21.609 1 94.94 254 HIS B O 1
ATOM 4300 N N . VAL B 1 255 ? 6.738 -26.859 -20.453 1 96.12 255 VAL B N 1
ATOM 4301 C CA . VAL B 1 255 ? 6.293 -27.562 -19.25 1 96.12 255 VAL B CA 1
ATOM 4302 C C . VAL B 1 255 ? 5 -26.938 -18.734 1 96.12 255 VAL B C 1
ATOM 4304 O O . VAL B 1 255 ? 4.062 -27.656 -18.359 1 96.12 255 VAL B O 1
ATOM 4307 N N . GLN B 1 256 ? 4.949 -25.625 -18.734 1 95.62 256 GLN B N 1
ATOM 4308 C CA . GLN B 1 256 ? 3.73 -24.938 -18.344 1 95.62 256 GLN B CA 1
ATOM 4309 C C . GLN B 1 256 ? 2.566 -25.312 -19.25 1 95.62 256 GLN B C 1
ATOM 4311 O O . GLN B 1 256 ? 1.443 -25.516 -18.781 1 95.62 256 GLN B O 1
ATOM 4316 N N . ASP B 1 257 ? 2.84 -25.375 -20.484 1 94.06 257 ASP B N 1
ATOM 4317 C CA . ASP B 1 257 ? 1.806 -25.781 -21.438 1 94.06 257 ASP B CA 1
ATOM 4318 C C . ASP B 1 257 ? 1.298 -27.188 -21.141 1 94.06 257 ASP B C 1
ATOM 4320 O O . ASP B 1 257 ? 0.097 -27.453 -21.234 1 94.06 257 ASP B O 1
ATOM 4324 N N . TYR B 1 258 ? 2.207 -28.078 -20.938 1 94 258 TYR B N 1
ATOM 4325 C CA . TYR B 1 258 ? 1.811 -29.422 -20.562 1 94 258 TYR B CA 1
ATOM 4326 C C . TYR B 1 258 ? 0.887 -29.422 -19.359 1 94 258 TYR B C 1
ATOM 4328 O O . TYR B 1 258 ? -0.14 -30.094 -19.344 1 94 258 TYR B O 1
ATOM 4336 N N . ILE B 1 259 ? 1.263 -28.641 -18.328 1 93.94 259 ILE B N 1
ATOM 4337 C CA . ILE B 1 259 ? 0.48 -28.547 -17.109 1 93.94 259 ILE B CA 1
ATOM 4338 C C . ILE B 1 259 ? -0.91 -27.984 -17.422 1 93.94 259 ILE B C 1
ATOM 4340 O O . ILE B 1 259 ? -1.914 -28.5 -16.906 1 93.94 259 ILE B O 1
ATOM 4344 N N . LYS B 1 260 ? -0.962 -26.984 -18.203 1 92.56 260 LYS B N 1
ATOM 4345 C CA . LYS B 1 260 ? -2.23 -26.406 -18.641 1 92.56 260 LYS B CA 1
ATOM 4346 C C . LYS B 1 260 ? -3.146 -27.484 -19.219 1 92.56 260 LYS B C 1
ATOM 4348 O O . LYS B 1 260 ? -4.355 -27.469 -18.984 1 92.56 260 LYS B O 1
ATOM 4353 N N . ASP B 1 261 ? -2.582 -28.344 -19.906 1 89.62 261 ASP B N 1
ATOM 4354 C CA . ASP B 1 261 ? -3.354 -29.375 -20.594 1 89.62 261 ASP B CA 1
ATOM 4355 C C . ASP B 1 261 ? -3.865 -30.438 -19.609 1 89.62 261 ASP B C 1
ATOM 4357 O O . ASP B 1 261 ? -4.977 -30.953 -19.766 1 89.62 261 ASP B O 1
ATOM 4361 N N . ILE B 1 262 ? -3.164 -30.703 -18.625 1 88.75 262 ILE B N 1
ATOM 4362 C CA . ILE B 1 262 ? -3.541 -31.812 -17.766 1 88.75 262 ILE B CA 1
ATOM 4363 C C . ILE B 1 262 ? -4.504 -31.328 -16.688 1 88.75 262 ILE B C 1
ATOM 4365 O O . ILE B 1 262 ? -5.191 -32.125 -16.047 1 88.75 262 ILE B O 1
ATOM 4369 N N . VAL B 1 263 ? -4.527 -30.078 -16.391 1 87.75 263 VAL B N 1
ATOM 4370 C CA . VAL B 1 263 ? -5.348 -29.547 -15.305 1 87.75 263 VAL B CA 1
ATOM 4371 C C . VAL B 1 263 ? -6.82 -29.844 -15.578 1 87.75 263 VAL B C 1
ATOM 4373 O O . VAL B 1 263 ? -7.617 -29.984 -14.648 1 87.75 263 VAL B O 1
ATOM 4376 N N . HIS B 1 264 ? -7.172 -30 -16.766 1 85.25 264 HIS B N 1
ATOM 4377 C CA . HIS B 1 264 ? -8.57 -30.25 -17.109 1 85.25 264 HIS B CA 1
ATOM 4378 C C . HIS B 1 264 ? -8.875 -31.734 -17.172 1 85.25 264 HIS B C 1
ATOM 4380 O O . HIS B 1 264 ? -10.023 -32.125 -17.406 1 85.25 264 HIS B O 1
ATOM 4386 N N . ASP B 1 265 ? -7.918 -32.469 -17.016 1 85.69 265 ASP B N 1
ATOM 4387 C CA . ASP B 1 265 ? -8.07 -33.906 -16.828 1 85.69 265 ASP B CA 1
ATOM 4388 C C . ASP B 1 265 ? -7.93 -34.312 -15.367 1 85.69 265 ASP B C 1
ATOM 4390 O O . ASP B 1 265 ? -6.824 -34.594 -14.891 1 85.69 265 ASP B O 1
ATOM 4394 N N . THR B 1 266 ? -9.039 -34.375 -14.781 1 80.69 266 THR B N 1
ATOM 4395 C CA . THR B 1 266 ? -9.07 -34.562 -13.328 1 80.69 266 THR B CA 1
ATOM 4396 C C . THR B 1 266 ? -8.367 -35.844 -12.93 1 80.69 266 THR B C 1
ATOM 4398 O O . THR B 1 266 ? -7.656 -35.906 -11.922 1 80.69 266 THR B O 1
ATOM 4401 N N . ALA B 1 267 ? -8.586 -36.875 -13.672 1 81.31 267 ALA B N 1
ATOM 4402 C CA . ALA B 1 267 ? -7.953 -38.156 -13.375 1 81.31 267 ALA B CA 1
ATOM 4403 C C . ALA B 1 267 ? -6.434 -38.062 -13.469 1 81.31 267 ALA B C 1
ATOM 4405 O O . ALA B 1 267 ? -5.715 -38.5 -12.578 1 81.31 267 ALA B O 1
ATOM 4406 N N . LEU B 1 268 ? -6.043 -37.438 -14.453 1 83.25 268 LEU B N 1
ATOM 4407 C CA . LEU B 1 268 ? -4.609 -37.281 -14.656 1 83.25 268 LEU B CA 1
ATOM 4408 C C . LEU B 1 268 ? -4.02 -36.344 -13.594 1 83.25 268 LEU B C 1
ATOM 4410 O O . LEU B 1 268 ? -2.953 -36.625 -13.039 1 83.25 268 LEU B O 1
ATOM 4414 N N . LEU B 1 269 ? -4.699 -35.281 -13.328 1 86.94 269 LEU B N 1
ATOM 4415 C CA . LEU B 1 269 ? -4.254 -34.344 -12.32 1 86.94 269 LEU B CA 1
ATOM 4416 C C . LEU B 1 269 ? -4.113 -35 -10.953 1 86.94 269 LEU B C 1
ATOM 4418 O O . LEU B 1 269 ? -3.111 -34.812 -10.266 1 86.94 269 LEU B O 1
ATOM 4422 N N . ASN B 1 270 ? -5.023 -35.812 -10.625 1 84.38 270 ASN B N 1
ATOM 4423 C CA . ASN B 1 270 ? -5.008 -36.5 -9.336 1 84.38 270 ASN B CA 1
ATOM 4424 C C . ASN B 1 270 ? -3.92 -37.562 -9.281 1 84.38 270 ASN B C 1
ATOM 4426 O O . ASN B 1 270 ? -3.426 -37.906 -8.203 1 84.38 270 ASN B O 1
ATOM 4430 N N . SER B 1 271 ? -3.672 -38.094 -10.414 1 84.06 271 SER B N 1
ATOM 4431 C CA . SER B 1 271 ? -2.59 -39.062 -10.453 1 84.06 271 SER B CA 1
ATOM 4432 C C . SER B 1 271 ? -1.241 -38.406 -10.172 1 84.06 271 SER B C 1
ATOM 4434 O O . SER B 1 271 ? -0.315 -39.062 -9.695 1 84.06 271 SER B O 1
ATOM 4436 N N . ILE B 1 272 ? -1.162 -37.188 -10.562 1 85.75 272 ILE B N 1
ATOM 4437 C CA . ILE B 1 272 ? 0.084 -36.469 -10.375 1 85.75 272 ILE B CA 1
ATOM 4438 C C . ILE B 1 272 ? 0.151 -35.906 -8.953 1 85.75 272 ILE B C 1
ATOM 4440 O O . ILE B 1 272 ? 1.199 -35.969 -8.305 1 85.75 272 ILE B O 1
ATOM 4444 N N . ARG B 1 273 ? -1.006 -35.469 -8.438 1 82.31 273 ARG B N 1
ATOM 4445 C CA . ARG B 1 273 ? -1.065 -34.938 -7.086 1 82.31 273 ARG B CA 1
ATOM 4446 C C . ARG B 1 273 ? -1.396 -36 -6.066 1 82.31 273 ARG B C 1
ATOM 4448 O O . ARG B 1 273 ? -2.5 -36.562 -6.074 1 82.31 273 ARG B O 1
ATOM 4455 N N . PRO B 1 274 ? -0.377 -36.5 -5.234 1 68.94 274 PRO B N 1
ATOM 4456 C CA . PRO B 1 274 ? -0.667 -37.562 -4.289 1 68.94 274 PRO B CA 1
ATOM 4457 C C . PRO B 1 274 ? -1.818 -37.25 -3.344 1 68.94 274 PRO B C 1
ATOM 4459 O O . PRO B 1 274 ? -2.027 -36.062 -3.01 1 68.94 274 PRO B O 1
ATOM 4462 N N . ASN B 1 275 ? -2.824 -38.188 -3.15 1 60.34 275 ASN B N 1
ATOM 4463 C CA . ASN B 1 275 ? -3.895 -37.969 -2.176 1 60.34 275 ASN B CA 1
ATOM 4464 C C . ASN B 1 275 ? -3.346 -37.844 -0.759 1 60.34 275 ASN B C 1
ATOM 4466 O O . ASN B 1 275 ? -2.268 -38.344 -0.454 1 60.34 275 ASN B O 1
ATOM 4470 N N . ALA B 1 276 ? -3.801 -36.781 -0.001 1 52.06 276 ALA B N 1
ATOM 4471 C CA . ALA B 1 276 ? -3.412 -36.688 1.403 1 52.06 276 ALA B CA 1
ATOM 4472 C C . ALA B 1 276 ? -3.305 -38.062 2.035 1 52.06 276 ALA B C 1
ATOM 4474 O O . ALA B 1 276 ? -2.412 -38.312 2.85 1 52.06 276 ALA B O 1
ATOM 4475 N N . ASN B 1 277 ? -4.234 -38.938 1.844 1 44.59 277 ASN B N 1
ATOM 4476 C CA . ASN B 1 277 ? -4.297 -40.219 2.547 1 44.59 277 ASN B CA 1
ATOM 4477 C C . ASN B 1 277 ? -3.281 -41.219 1.995 1 44.59 277 ASN B C 1
ATOM 4479 O O . ASN B 1 277 ? -3.158 -42.312 2.506 1 44.59 277 ASN B O 1
ATOM 4483 N N . GLN B 1 278 ? -2.805 -41.094 0.932 1 38.59 278 GLN B N 1
ATOM 4484 C CA . GLN B 1 278 ? -1.907 -42.156 0.477 1 38.59 278 GLN B CA 1
ATOM 4485 C C . GLN B 1 278 ? -0.479 -41.906 0.953 1 38.59 278 GLN B C 1
ATOM 4487 O O . GLN B 1 278 ? 0.358 -41.406 0.192 1 38.59 278 GLN B O 1
ATOM 4492 N N . GLN B 1 279 ? -0.244 -41.156 2.012 1 33.81 279 GLN B N 1
ATOM 4493 C CA . GLN B 1 279 ? 1.021 -41.469 2.664 1 33.81 279 GLN B CA 1
ATOM 4494 C C . GLN B 1 279 ? 1.001 -42.875 3.25 1 33.81 279 GLN B C 1
ATOM 4496 O O . GLN B 1 279 ? 0.038 -43.281 3.914 1 33.81 279 GLN B O 1
#